Protein 6G4Q (pdb70)

Secondary structure (DSSP, 8-state):
--GGGGGGGG---TT-EEEEET-SSHHHHHHHHHHHHHT-EEEEEE-TT-TT-EETTEEEESSHHHHHHHH---EEEE---HHHHHHHHHHHHHTT-SEEEE------HHHHHHHHHHHTT-SS-EEE-SS--EEEETTTEEEES--GGG--EEEEEEEES-SHHHHHHHHHHHHTT--EEEEEE--S-SS-S--HHHHHHHHHT-TT--EEEEEEESSSSHHHHHHHHHHHHS-STTPPPEEEEEE-TTPPTT---------BTTBS-HHHHHHHHHHTT-EE-SSTT-HHHHHHHHHHTTT-/-B--HHHHHHHHHHTT-----EEEESSHHHHHHHHHHHTSSSEEEEE-----SEETTS-B-SEEEESSHHHHHHHHHTTTTEEEE-TTTTTS-EEE--EEEEE----SEEEEEEEEEETTTTEEEEEEES--SS-HHHHHHH-GGGEEEEE--TTT---HHHHHHHHHHTT--GGGHHHHHHHHHHHHHHHHHTTEEEEEEEEEEE-TTS-EEE---EEEE-GGGGGG-TTGGG---HHHHT-EEEE-S-SEEEEESSHHHHHHHHHHHHHTT--B-EEEE--SS--HHHHHHHHHHHHTSTT--EEEEEEE--HHHHHHHHHHHHHTT--S-EEEEEESS-HHHHHHHHHSSSS-EEEESSHHHHHHHHHHHHHHHHHHHHTT---------

GO terms:
  GO:0005739 mitochondrion (C, IDA)
  GO:0016878 acid-thiol ligase activity (F, IDA)
  GO:1902494 catalytic complex (C, IDA)
  GO:0006108 malate metabolic process (P, IDA)
  GO:0110052 toxic metabolite repair (P, IDA)
  GO:0004775 succinate-CoA ligase (ADP-forming) activity (F, EXP)
  GO:0004776 succinate-CoA ligase (GDP-forming) activity (F, EXP)
  GO:0050074 malate-CoA ligase activity (F, EXP)
  GO:0005739 mitochondrion (C, TAS)
  GO:0004774 succinate-CoA ligase activity (F, IMP)
  GO:0005739 mitochondrion (C, HTP)
  GO:0005759 mitochondrial matrix (C, TAS)
  GO:0005515 protein binding (F, IPI)
  GO:0003723 RNA binding (F, HDA)

CATH classification: 3.40.50.720 (+1 more: 3.40.50.261)

InterPro domains:
  IPR003781 CoA-binding [PF02629] (53-146)
  IPR003781 CoA-binding [SM00881] (51-147)
  IPR005810 Succinyl-CoA ligase, alpha subunit [MF_01988] (48-340)
  IPR005810 Succinyl-CoA ligase, alpha subunit [PIRSF001553] (47-343)
  IPR005810 Succinyl-CoA ligase, alpha subunit [TIGR01019] (51-337)
  IPR005811 ATP-citrate synthase/succinyl-CoA ligase, C-terminal domain [PF00549] (199-324)
  IPR016102 Succinyl-CoA synthetase-like [G3DSA:3.40.50.261] (169-345)
  IPR016102 Succinyl-CoA synthetase-like [SSF52210] (171-338)
  IPR017440 ATP-citrate lyase/succinyl-CoA ligase, active site [PS00399] (288-301)
  IPR033847 ATP-citrate lyase/succinyl-CoA ligase, conserved site [PS01216] (200-229)
  IPR036291 NAD(P)-binding domain superfamily [SSF51735] (43-170)

Foldseek 3Di:
DWQLLLLVVQDDFQPAAEEEECCPDPVNVVVLVVQVVLNHRHAYYEDAPCAQDARPNHGYHPAPLVVCVVRVGQEYEYPDEQVCRLVVLVRCVVSLRSEYEAAYPDRDPVSLVVSLVVSRVDHRYFYADYQWQAKDQQPRGDHGNADSVLADAFAEEEEEQDHVLQSLLSNLLVVVPGGYGMYGHRYQAQRTRDAPLSVVVVLFPDPSHQAYEYEEEFADCRLLVVLVVCLVRADDPPGGAYEYEYPDQVPDAPDDDVHGHHHPPNGRHRVVSVVSNVVSVHHYDHDSNCRNVVSVVVCVVVPD/DWFWQVVQQVLLVVLVAFEFAKDKFLALVVQLVRCVVQPQAWKKKAFTWCFQFAKPLGDGTRIDIDTGSVVSSVVVVSQAQIFTDDPVQAPGTTHTRMIMIGGDFDFDFWKKWKWAQDPVLNAIKIKIFSPFPDDPVVCCPVPVVRIDIGGADPVVADDLVRQLVRLVSRPQDPVASNVSSVSVSSVSVVCVQQQWRMWIFGTFGQGPVRYTHGHTITTHHDPVCCVVRVPVVVNPCCVVLPKPKDFDDWQEAEAEADQVVQVVLQVLLVVLPGHYGMGIHCYPPRDLVSVLVSVVVSVVDVSHQEYEYEYEAAQRPLVSNVVSCVVVVDDHEYEYEYHDDCPPVSQCVVVVPDDRYHYDHDSNVSSNVRNVSSVVVVVCVVVVHDDDDDDDD

Solvent-accessible surface area: 28108 Å² total

B-factor: mean 79.02, std 23.36, range [37.29, 187.17]

Radius of gyration: 27.14 Å; Cα contacts (8 Å, |Δi|>4): 1632; chains: 2; bounding box: 61×80×70 Å

Sequence (697 aa):
MSYTASRQHLYVDKNTKIICQGFTGKQGTFHSQQALEYGTKLVGGTTPGKGGQTHLGLPVFNTVKEAKEQTGATASVIYVPPPFAAAAINEAIEAEIPLVVCITEGIPQQDMVRVKHKLLRQEKTRLIGPNCPGVINPGECKIGIMPGHIHKKGRIGIVSRSGTLTYEAVHQTTQVGLGQSLCVGIGGDPFNGTDFIDCLEIFLNDSATEGIILIGEIGGNAEENAAEFLKQHNSGPNSKPVVSFIAGLTAPPGRRMGAGAIIAGGKGGAKEKISALQSAGVVVSMSPAQLGTTIYKEFEKRKMLSLHEYMSMELLQEAGVSVPKGYVAKSPDEAYAIAKKLGSKDVVIKAQVLGKGTFESGLKGGVKIVFSPEEAKAVSSQMIGKKLFTKQTGEKGRICNNQVLVCERKYPRREYYFAITMERSFQGPVLIGSSHGGVNIEDVAAESPEAIIKEPIDIEEGIKKEQALQLAQKMGFPPNIVESAAENMVKLYSLFLKYDATMIEINPMVEDSDGAVLCMDAKINFDSNSAYRQKKIFDLKDAAKANLNYIGLDGNIGCCLVNGAGLAMATMDIIKLHGGTPANFLDVGGGATVHQVTEAFKLITSDKKVLAILVNIFGCDVIAQGIVMAVKDLEIKIPVVVRLQGTRVDDAKALIADSGLKILACDDLDEAARMVVKLSEIVTLAKQAHVDVKFQLPI

Organism: Homo sapiens (NCBI:txid9606)

Structure (mmCIF, N/CA/C/O backbone):
data_6G4Q
#
_entry.id   6G4Q
#
_cell.length_a   130.200
_cell.length_b   130.200
_cell.length_c   119.772
_cell.angle_alpha   90.000
_cell.angle_beta   90.000
_cell.angle_gamma   120.000
#
_symmetry.space_group_name_H-M   'P 31 2 1'
#
loop_
_entity.id
_entity.type
_entity.pdbx_description
1 polymer 'Succinate--CoA ligase [ADP/GDP-forming] subunit alpha, mitochondrial'
2 polymer 'Succinate--CoA ligase [ADP-forming] subunit beta, mitochondrial'
3 non-polymer 1,2-ETHANEDIOL
4 water water
#
loop_
_atom_site.group_PDB
_atom_site.id
_atom_site.type_symbol
_atom_site.label_atom_id
_atom_site.label_alt_id
_atom_site.label_comp_id
_atom_site.label_asym_id
_atom_site.label_entity_id
_atom_site.label_seq_id
_atom_site.pdbx_PDB_ins_code
_atom_site.Cartn_x
_atom_site.Cartn_y
_atom_site.Cartn_z
_atom_site.occupancy
_atom_site.B_iso_or_equiv
_atom_site.auth_seq_id
_atom_site.auth_comp_id
_atom_site.auth_asym_id
_atom_site.auth_atom_id
_atom_site.pdbx_PDB_model_num
ATOM 1 N N . MET A 1 2 ? -43.625 -13.297 37.131 1.00 119.59 41 MET A N 1
ATOM 2 C CA . MET A 1 2 ? -42.745 -12.994 36.009 1.00 117.78 41 MET A CA 1
ATOM 3 C C . MET A 1 2 ? -43.488 -12.233 34.913 1.00 107.94 41 MET A C 1
ATOM 4 O O . MET A 1 2 ? -44.092 -11.191 35.167 1.00 114.40 41 MET A O 1
ATOM 9 N N . SER A 1 3 ? -43.447 -12.767 33.696 1.00 90.85 42 SER A N 1
ATOM 10 C CA . SER A 1 3 ? -43.995 -12.089 32.532 1.00 86.01 42 SER A CA 1
ATOM 11 C C . SER A 1 3 ? -45.489 -12.355 32.384 1.00 75.41 42 SER A C 1
ATOM 12 O O . SER A 1 3 ? -45.990 -13.428 32.731 1.00 72.45 42 SER A O 1
ATOM 15 N N . TYR A 1 4 ? -46.197 -11.356 31.850 1.00 63.44 43 TYR A N 1
ATOM 16 C CA . TYR A 1 4 ? -47.620 -11.496 31.561 1.00 62.12 43 TYR A CA 1
ATOM 17 C C . TYR A 1 4 ? -47.884 -12.485 30.429 1.00 70.29 43 TYR A C 1
ATOM 18 O O . TYR A 1 4 ? -49.010 -12.978 30.300 1.00 73.34 43 TYR A O 1
ATOM 27 N N . THR A 1 5 ? -46.870 -12.805 29.622 1.00 47.90 44 THR A N 1
ATOM 28 C CA . THR A 1 5 ? -47.020 -13.815 28.580 1.00 60.49 44 THR A CA 1
ATOM 29 C C . THR A 1 5 ? -47.233 -15.219 29.135 1.00 67.89 44 THR A C 1
ATOM 30 O O . THR A 1 5 ? -47.438 -16.146 28.344 1.00 73.75 44 THR A O 1
ATOM 34 N N . ALA A 1 6 ? -47.183 -15.403 30.455 1.00 66.38 45 ALA A N 1
ATOM 35 C CA . ALA A 1 6 ? -47.444 -16.703 31.058 1.00 64.41 45 ALA A CA 1
ATOM 36 C C . ALA A 1 6 ? -48.921 -17.071 31.054 1.00 69.35 45 ALA A C 1
ATOM 37 O O . ALA A 1 6 ? -49.252 -18.241 31.276 1.00 77.55 45 ALA A O 1
ATOM 39 N N . SER A 1 7 ? -49.811 -16.110 30.816 1.00 55.43 46 SER A N 1
ATOM 40 C CA . SER A 1 7 ? -51.244 -16.361 30.776 1.00 58.07 46 SER A CA 1
ATOM 41 C C . SER A 1 7 ? -51.758 -16.631 29.367 1.00 60.24 46 SER A C 1
ATOM 42 O O . SER A 1 7 ? -52.975 -16.669 29.165 1.00 77.83 46 SER A O 1
ATOM 45 N N . ARG A 1 8 ? -50.861 -16.815 28.393 1.00 69.31 47 ARG A N 1
ATOM 46 C CA . ARG A 1 8 ? -51.295 -17.095 27.027 1.00 63.26 47 ARG A CA 1
ATOM 47 C C . ARG A 1 8 ? -52.091 -18.390 26.943 1.00 65.34 47 ARG A C 1
ATOM 48 O O . ARG A 1 8 ? -52.984 -18.514 26.098 1.00 65.98 47 ARG A O 1
ATOM 56 N N . GLN A 1 9 ? -51.785 -19.362 27.809 1.00 68.48 48 GLN A N 1
ATOM 57 C CA . GLN A 1 9 ? -52.485 -20.643 27.791 1.00 63.30 48 GLN A CA 1
ATOM 58 C C . GLN A 1 9 ? -53.968 -20.501 28.105 1.00 68.01 48 GLN A C 1
ATOM 59 O O . GLN A 1 9 ? -54.754 -21.384 27.742 1.00 76.85 48 GLN A O 1
ATOM 65 N N . HIS A 1 10 ? -54.372 -19.416 28.768 1.00 50.55 49 HIS A N 1
ATOM 66 C CA . HIS A 1 10 ? -55.776 -19.225 29.105 1.00 60.99 49 HIS A CA 1
ATOM 67 C C . HIS A 1 10 ? -56.630 -18.853 27.899 1.00 68.76 49 HIS A C 1
ATOM 68 O O . HIS A 1 10 ? -57.855 -18.769 28.034 1.00 76.89 49 HIS A O 1
ATOM 75 N N . LEU A 1 11 ? -56.022 -18.628 26.731 1.00 59.00 50 LEU A N 1
ATOM 76 C CA . LEU A 1 11 ? -56.808 -18.303 25.545 1.00 59.86 50 LEU A CA 1
ATOM 77 C C . LEU A 1 11 ? -57.588 -19.510 25.039 1.00 65.49 50 LEU A C 1
ATOM 78 O O . LEU A 1 11 ? -58.672 -19.350 24.465 1.00 66.87 50 LEU A O 1
ATOM 83 N N . TYR A 1 12 ? -57.064 -20.718 25.245 1.00 53.54 51 TYR A N 1
ATOM 84 C CA . TYR A 1 12 ? -57.641 -21.923 24.649 1.00 69.14 51 TYR A CA 1
ATOM 85 C C . TYR A 1 12 ? -58.733 -22.468 25.565 1.00 69.72 51 TYR A C 1
ATOM 86 O O . TYR A 1 12 ? -58.524 -23.373 26.375 1.00 76.63 51 TYR A O 1
ATOM 95 N N . VAL A 1 13 ? -59.930 -21.899 25.420 1.00 63.21 52 VAL A N 1
ATOM 96 C CA . VAL A 1 13 ? -61.093 -22.428 26.116 1.00 60.64 52 VAL A CA 1
ATOM 97 C C . VAL A 1 13 ? -61.441 -23.800 25.551 1.00 69.20 52 VAL A C 1
ATOM 98 O O . VAL A 1 13 ? -61.135 -24.120 24.394 1.00 75.08 52 VAL A O 1
ATOM 102 N N . ASP A 1 14 ? -62.082 -24.624 26.375 1.00 74.29 53 ASP A N 1
ATOM 103 C CA . ASP A 1 14 ? -62.474 -25.967 25.967 1.00 78.25 53 ASP A CA 1
ATOM 104 C C . ASP A 1 14 ? -63.841 -26.271 26.570 1.00 80.87 53 ASP A C 1
ATOM 105 O O . ASP A 1 14 ? -64.513 -25.391 27.117 1.00 72.76 53 ASP A O 1
ATOM 110 N N . LYS A 1 15 ? -64.252 -27.537 26.478 1.00 92.54 54 LYS A N 1
ATOM 111 C CA . LYS A 1 15 ? -65.559 -27.949 26.975 1.00 82.27 54 LYS A CA 1
ATOM 112 C C . LYS A 1 15 ? -65.684 -27.847 28.489 1.00 86.54 54 LYS A C 1
ATOM 113 O O . LYS A 1 15 ? -66.800 -27.968 29.004 1.00 87.85 54 LYS A O 1
ATOM 115 N N . ASN A 1 16 ? -64.585 -27.629 29.211 1.00 82.46 55 ASN A N 1
ATOM 116 C CA . ASN A 1 16 ? -64.608 -27.560 30.666 1.00 73.29 55 ASN A CA 1
ATOM 117 C C . ASN A 1 16 ? -64.547 -26.132 31.192 1.00 70.38 55 ASN A C 1
ATOM 118 O O . ASN A 1 16 ? -64.468 -25.933 32.409 1.00 87.68 55 ASN A O 1
ATOM 123 N N . THR A 1 17 ? -64.581 -25.137 30.311 1.00 72.86 56 THR A N 1
ATOM 124 C CA . THR A 1 17 ? -64.493 -23.747 30.734 1.00 71.69 56 THR A CA 1
ATOM 125 C C . THR A 1 17 ? -65.832 -23.281 31.295 1.00 76.39 56 THR A C 1
ATOM 126 O O . THR A 1 17 ? -66.873 -23.432 30.648 1.00 80.66 56 THR A O 1
ATOM 130 N N . LYS A 1 18 ? -65.801 -22.724 32.503 1.00 74.39 57 LYS A N 1
ATOM 131 C CA . LYS A 1 18 ? -66.984 -22.187 33.163 1.00 70.00 57 LYS A CA 1
ATOM 132 C C . LYS A 1 18 ? -66.913 -20.667 33.154 1.00 68.62 57 LYS A C 1
ATOM 133 O O . LYS A 1 18 ? -65.879 -20.090 33.507 1.00 77.28 57 LYS A O 1
ATOM 137 N N . ILE A 1 19 ? -68.012 -20.026 32.761 1.00 77.79 58 ILE A N 1
ATOM 138 C CA . ILE A 1 19 ? -68.042 -18.598 32.468 1.00 74.00 58 ILE A CA 1
ATOM 139 C C . ILE A 1 19 ? -69.061 -17.912 33.368 1.00 71.99 58 ILE A C 1
ATOM 140 O O . ILE A 1 19 ? -70.138 -18.456 33.633 1.00 84.98 58 ILE A O 1
ATOM 145 N N . ILE A 1 20 ? -68.713 -16.715 33.836 1.00 67.73 59 ILE A N 1
ATOM 146 C CA . ILE A 1 20 ? -69.662 -15.801 34.457 1.00 73.23 59 ILE A CA 1
ATOM 147 C C . ILE A 1 20 ? -69.685 -14.519 33.635 1.00 72.40 59 ILE A C 1
ATOM 148 O O . ILE A 1 20 ? -68.677 -14.123 33.041 1.00 79.99 59 ILE A O 1
ATOM 153 N N . CYS A 1 21 ? -70.846 -13.870 33.601 1.00 58.50 60 CYS A N 1
ATOM 154 C CA . CYS A 1 21 ? -71.070 -12.699 32.759 1.00 60.03 60 CYS A CA 1
ATOM 155 C C . CYS A 1 21 ? -71.123 -11.449 33.632 1.00 65.88 60 CYS A C 1
ATOM 156 O O . CYS A 1 21 ? -72.087 -11.245 34.377 1.00 67.62 60 CYS A O 1
ATOM 159 N N . GLN A 1 22 ? -70.091 -10.613 33.532 1.00 65.33 61 GLN A N 1
ATOM 160 C CA . GLN A 1 22 ? -70.110 -9.309 34.184 1.00 54.32 61 GLN A CA 1
ATOM 161 C C . GLN A 1 22 ? -71.044 -8.379 33.419 1.00 58.41 61 GLN A C 1
ATOM 162 O O . GLN A 1 22 ? -70.845 -8.132 32.225 1.00 73.33 61 GLN A O 1
ATOM 168 N N . GLY A 1 23 ? -72.061 -7.862 34.103 1.00 65.99 62 GLY A N 1
ATOM 169 C CA . GLY A 1 23 ? -73.127 -7.146 33.431 1.00 62.91 62 GLY A CA 1
ATOM 170 C C . GLY A 1 23 ? -74.244 -8.099 33.059 1.00 70.53 62 GLY A C 1
ATOM 171 O O . GLY A 1 23 ? -74.778 -8.058 31.947 1.00 80.12 62 GLY A O 1
ATOM 172 N N . PHE A 1 24 ? -74.597 -8.972 34.005 1.00 72.84 63 PHE A N 1
ATOM 173 C CA . PHE A 1 24 ? -75.545 -10.046 33.729 1.00 55.27 63 PHE A CA 1
ATOM 174 C C . PHE A 1 24 ? -76.960 -9.512 33.535 1.00 66.45 63 PHE A C 1
ATOM 175 O O . PHE A 1 24 ? -77.714 -10.026 32.702 1.00 73.18 63 PHE A O 1
ATOM 183 N N . THR A 1 25 ? -77.337 -8.478 34.291 1.00 77.28 64 THR A N 1
ATOM 184 C CA . THR A 1 25 ? -78.714 -7.997 34.272 1.00 77.64 64 THR A CA 1
ATOM 185 C C . THR A 1 25 ? -79.011 -7.123 33.059 1.00 76.41 64 THR A C 1
ATOM 186 O O . THR A 1 25 ? -80.155 -7.093 32.591 1.00 97.14 64 THR A O 1
ATOM 190 N N . GLY A 1 26 ? -78.010 -6.422 32.536 1.00 73.31 65 GLY A N 1
ATOM 191 C CA . GLY A 1 26 ? -78.224 -5.518 31.420 1.00 78.56 65 GLY A CA 1
ATOM 192 C C . GLY A 1 26 ? -78.779 -6.222 30.193 1.00 80.06 65 GLY A C 1
ATOM 193 O O . GLY A 1 26 ? -78.788 -7.447 30.074 1.00 77.02 65 GLY A O 1
ATOM 194 N N . LYS A 1 27 ? -79.258 -5.402 29.254 1.00 78.11 66 LYS A N 1
ATOM 195 C CA . LYS A 1 27 ? -79.869 -5.939 28.041 1.00 81.48 66 LYS A CA 1
ATOM 196 C C . LYS A 1 27 ? -78.857 -6.725 27.215 1.00 67.82 66 LYS A C 1
ATOM 197 O O . LYS A 1 27 ? -79.146 -7.832 26.747 1.00 76.64 66 LYS A O 1
ATOM 199 N N . GLN A 1 28 ? -77.659 -6.167 27.030 1.00 64.95 67 GLN A N 1
ATOM 200 C CA . GLN A 1 28 ? -76.642 -6.850 26.236 1.00 76.73 67 GLN A CA 1
ATOM 201 C C . GLN A 1 28 ? -76.161 -8.120 26.926 1.00 82.81 67 GLN A C 1
ATOM 202 O O . GLN A 1 28 ? -75.974 -9.154 26.274 1.00 87.39 67 GLN A O 1
ATOM 208 N N . GLY A 1 29 ? -75.958 -8.063 28.244 1.00 83.12 68 GLY A N 1
ATOM 209 C CA . GLY A 1 29 ? -75.492 -9.238 28.960 1.00 66.66 68 GLY A CA 1
ATOM 210 C C . GLY A 1 29 ? -76.525 -10.348 29.000 1.00 72.69 68 GLY A C 1
ATOM 211 O O . GLY A 1 29 ? -76.187 -11.526 28.859 1.00 83.22 68 GLY A O 1
ATOM 212 N N . THR A 1 30 ? -77.797 -9.990 29.188 1.00 63.64 69 THR A N 1
ATOM 213 C CA . THR A 1 30 ? -78.851 -10.999 29.231 1.00 65.39 69 THR A CA 1
ATOM 214 C C . THR A 1 30 ? -79.033 -11.664 27.873 1.00 67.96 69 THR A C 1
ATOM 215 O O . THR A 1 30 ? -79.221 -12.884 27.793 1.00 67.48 69 THR A O 1
ATOM 219 N N . PHE A 1 31 ? -78.970 -10.879 26.795 1.00 68.49 70 PHE A N 1
ATOM 220 C CA . PHE A 1 31 ? -79.215 -11.419 25.461 1.00 72.00 70 PHE A CA 1
ATOM 221 C C . PHE A 1 31 ? -78.180 -12.475 25.092 1.00 80.53 70 PHE A C 1
ATOM 222 O O . PHE A 1 31 ? -78.530 -13.603 24.727 1.00 83.88 70 PHE A O 1
ATOM 230 N N . HIS A 1 32 ? -76.894 -12.130 25.191 1.00 77.50 71 HIS A N 1
ATOM 231 C CA . HIS A 1 32 ? -75.846 -13.062 24.793 1.00 80.92 71 HIS A CA 1
ATOM 232 C C . HIS A 1 32 ? -75.664 -14.199 25.790 1.00 92.84 71 HIS A C 1
ATOM 233 O O . HIS A 1 32 ? -75.143 -15.255 25.413 1.00 100.42 71 HIS A O 1
ATOM 240 N N . SER A 1 33 ? -76.081 -14.015 27.046 1.00 77.14 72 SER A N 1
ATOM 241 C CA . SER A 1 33 ? -76.069 -15.129 27.988 1.00 83.90 72 SER A CA 1
ATOM 242 C C . SER A 1 33 ? -77.131 -16.165 27.637 1.00 82.26 72 SER A C 1
ATOM 243 O O . SER A 1 33 ? -76.907 -17.366 27.827 1.00 87.03 72 SER A O 1
ATOM 246 N N . GLN A 1 34 ? -78.288 -15.720 27.135 1.00 77.17 73 GLN A N 1
ATOM 247 C CA . GLN A 1 34 ? -79.304 -16.657 26.670 1.00 90.55 73 GLN A CA 1
ATOM 248 C C . GLN A 1 34 ? -78.748 -17.559 25.576 1.00 95.04 73 GLN A C 1
ATOM 249 O O . GLN A 1 34 ? -79.012 -18.766 25.556 1.00 96.41 73 GLN A O 1
ATOM 255 N N . GLN A 1 35 ? -77.977 -16.985 24.656 1.00 83.77 74 GLN A N 1
ATOM 256 C CA . GLN A 1 35 ? -77.429 -17.750 23.542 1.00 96.56 74 GLN A CA 1
ATOM 257 C C . GLN A 1 35 ? -76.320 -18.694 23.964 1.00 98.93 74 GLN A C 1
ATOM 258 O O . GLN A 1 35 ? -76.202 -19.790 23.402 1.00 104.44 74 GLN A O 1
ATOM 264 N N . ALA A 1 36 ? -75.459 -18.258 24.891 1.00 85.45 75 ALA A N 1
ATOM 265 C CA . ALA A 1 36 ? -74.363 -19.111 25.329 1.00 84.44 75 ALA A CA 1
ATOM 266 C C . ALA A 1 36 ? -74.881 -20.382 25.982 1.00 95.65 75 ALA A C 1
ATOM 267 O O . ALA A 1 36 ? -74.227 -21.426 25.905 1.00 99.39 75 ALA A O 1
ATOM 269 N N . LEU A 1 37 ? -76.041 -20.311 26.640 1.00 92.62 76 LEU A N 1
ATOM 270 C CA . LEU A 1 37 ? -76.658 -21.513 27.191 1.00 95.34 76 LEU A CA 1
ATOM 271 C C . LEU A 1 37 ? -77.208 -22.405 26.083 1.00 93.12 76 LEU A C 1
ATOM 272 O O . LEU A 1 37 ? -77.080 -23.635 26.140 1.00 87.87 76 LEU A O 1
ATOM 277 N N . GLU A 1 38 ? -77.815 -21.803 25.060 1.00 99.18 77 GLU A N 1
ATOM 278 C CA . GLU A 1 38 ? -78.355 -22.584 23.956 1.00 99.38 77 GLU A CA 1
ATOM 279 C C . GLU A 1 38 ? -77.262 -23.162 23.067 1.00 94.91 77 GLU A C 1
ATOM 280 O O . GLU A 1 38 ? -77.501 -24.167 22.391 1.00 110.74 77 GLU A O 1
ATOM 286 N N . TYR A 1 39 ? -76.074 -22.554 23.051 1.00 100.04 78 TYR A N 1
ATOM 287 C CA . TYR A 1 39 ? -74.961 -23.108 22.291 1.00 99.72 78 TYR A CA 1
ATOM 288 C C . TYR A 1 39 ? -74.300 -24.283 22.998 1.00 104.93 78 TYR A C 1
ATOM 289 O O . TYR A 1 39 ? -73.676 -25.118 22.334 1.00 108.22 78 TYR A O 1
ATOM 298 N N . GLY A 1 40 ? -74.424 -24.369 24.313 1.00 103.21 79 GLY A N 1
ATOM 299 C CA . GLY A 1 40 ? -73.838 -25.439 25.080 1.00 95.96 79 GLY A CA 1
ATOM 300 C C . GLY A 1 40 ? -72.630 -25.070 25.922 1.00 105.54 79 GLY A C 1
ATOM 301 O O . GLY A 1 40 ? -71.880 -25.973 26.315 1.00 107.25 79 GLY A O 1
ATOM 302 N N . THR A 1 41 ? -72.415 -23.789 26.206 1.00 94.46 80 THR A N 1
ATOM 303 C CA . THR A 1 41 ? -71.302 -23.354 27.034 1.00 95.72 80 THR A CA 1
ATOM 304 C C . THR A 1 41 ? -71.757 -23.195 28.479 1.00 95.14 80 THR A C 1
ATOM 305 O O . THR A 1 41 ? -72.913 -22.862 28.755 1.00 88.24 80 THR A O 1
ATOM 309 N N . LYS A 1 42 ? -70.828 -23.441 29.404 1.00 88.73 81 LYS A N 1
ATOM 310 C CA . LYS A 1 42 ? -71.141 -23.476 30.832 1.00 71.63 81 LYS A CA 1
ATOM 311 C C . LYS A 1 42 ? -71.119 -22.058 31.406 1.00 77.30 81 LYS A C 1
ATOM 312 O O . LYS A 1 42 ? -70.258 -21.674 32.200 1.00 82.88 81 LYS A O 1
ATOM 318 N N . LEU A 1 43 ? -72.104 -21.274 30.975 1.00 91.12 82 LEU A N 1
ATOM 319 C CA . LEU A 1 43 ? -72.397 -19.986 31.594 1.00 84.20 82 LEU A CA 1
ATOM 320 C C . LEU A 1 43 ? -73.059 -20.248 32.944 1.00 98.62 82 LEU A C 1
ATOM 321 O O . LEU A 1 43 ? -74.225 -20.649 33.003 1.00 104.30 82 LEU A O 1
ATOM 326 N N . VAL A 1 44 ? -72.312 -20.052 34.030 1.00 79.30 83 VAL A N 1
ATOM 327 C CA . VAL A 1 44 ? -72.737 -20.512 35.350 1.00 73.26 83 VAL A CA 1
ATOM 328 C C . VAL A 1 44 ? -73.207 -19.391 36.264 1.00 71.75 83 VAL A C 1
ATOM 329 O O . VAL A 1 44 ? -73.791 -19.684 37.320 1.00 80.48 83 VAL A O 1
ATOM 333 N N . GLY A 1 45 ? -72.980 -18.133 35.911 1.00 66.55 84 GLY A N 1
ATOM 334 C CA . GLY A 1 45 ? -73.418 -17.053 36.773 1.00 58.43 84 GLY A CA 1
ATOM 335 C C . GLY A 1 45 ? -73.127 -15.707 36.150 1.00 68.54 84 GLY A C 1
ATOM 336 O O . GLY A 1 45 ? -72.841 -15.600 34.956 1.00 84.44 84 GLY A O 1
ATOM 337 N N . GLY A 1 46 ? -73.208 -14.678 36.983 1.00 63.63 85 GLY A N 1
ATOM 338 C CA . GLY A 1 46 ? -72.978 -13.323 36.522 1.00 65.79 85 GLY A CA 1
ATOM 339 C C . GLY A 1 46 ? -72.971 -12.356 37.681 1.00 63.13 85 GLY A C 1
ATOM 340 O O . GLY A 1 46 ? -73.425 -12.673 38.785 1.00 71.61 85 GLY A O 1
ATOM 341 N N . THR A 1 47 ? -72.448 -11.163 37.412 1.00 52.78 86 THR A N 1
ATOM 342 C CA . THR A 1 47 ? -72.311 -10.124 38.421 1.00 68.18 86 THR A CA 1
ATOM 343 C C . THR A 1 47 ? -73.099 -8.887 38.014 1.00 71.41 86 THR A C 1
ATOM 344 O O . THR A 1 47 ? -73.132 -8.516 36.836 1.00 72.94 86 THR A O 1
ATOM 348 N N . THR A 1 48 ? -73.734 -8.258 38.999 1.00 67.24 87 THR A N 1
ATOM 349 C CA . THR A 1 48 ? -74.417 -6.982 38.829 1.00 69.93 87 THR A CA 1
ATOM 350 C C . THR A 1 48 ? -74.504 -6.289 40.183 1.00 72.31 87 THR A C 1
ATOM 351 O O . THR A 1 48 ? -75.210 -6.768 41.080 1.00 74.21 87 THR A O 1
ATOM 355 N N . PRO A 1 49 ? -73.793 -5.179 40.373 1.00 58.06 88 PRO A N 1
ATOM 356 C CA . PRO A 1 49 ? -73.783 -4.518 41.685 1.00 54.61 88 PRO A CA 1
ATOM 357 C C . PRO A 1 49 ? -75.178 -4.082 42.108 1.00 57.83 88 PRO A C 1
ATOM 358 O O . PRO A 1 49 ? -75.913 -3.455 41.342 1.00 76.32 88 PRO A O 1
ATOM 362 N N . GLY A 1 50 ? -75.537 -4.421 43.346 1.00 65.78 89 GLY A N 1
ATOM 363 C CA . GLY A 1 50 ? -76.843 -4.113 43.882 1.00 64.77 89 GLY A CA 1
ATOM 364 C C . GLY A 1 50 ? -77.884 -5.194 43.687 1.00 78.04 89 GLY A C 1
ATOM 365 O O . GLY A 1 50 ? -78.956 -5.117 44.304 1.00 79.42 89 GLY A O 1
ATOM 366 N N . LYS A 1 51 ? -77.609 -6.197 42.853 1.00 77.28 90 LYS A N 1
ATOM 367 C CA . LYS A 1 51 ? -78.550 -7.281 42.597 1.00 90.38 90 LYS A CA 1
ATOM 368 C C . LYS A 1 51 ? -77.984 -8.638 43.002 1.00 96.23 90 LYS A C 1
ATOM 369 O O . LYS A 1 51 ? -78.422 -9.669 42.481 1.00 100.72 90 LYS A O 1
ATOM 373 N N . GLY A 1 52 ? -77.022 -8.658 43.921 1.00 79.86 91 GLY A N 1
ATOM 374 C CA . GLY A 1 52 ? -76.462 -9.921 44.367 1.00 63.17 91 GLY A CA 1
ATOM 375 C C . GLY A 1 52 ? -77.478 -10.731 45.154 1.00 71.82 91 GLY A C 1
ATOM 376 O O . GLY A 1 52 ? -78.222 -10.204 45.982 1.00 87.34 91 GLY A O 1
ATOM 377 N N . GLY A 1 53 ? -77.506 -12.034 44.885 1.00 80.83 92 GLY A N 1
ATOM 378 C CA . GLY A 1 53 ? -78.435 -12.938 45.524 1.00 70.87 92 GLY A CA 1
ATOM 379 C C . GLY A 1 53 ? -79.690 -13.223 44.729 1.00 78.50 92 GLY A C 1
ATOM 380 O O . GLY A 1 53 ? -80.452 -14.121 45.107 1.00 85.84 92 GLY A O 1
ATOM 381 N N . GLN A 1 54 ? -79.928 -12.491 43.644 1.00 87.90 93 GLN A N 1
ATOM 382 C CA . GLN A 1 54 ? -81.106 -12.713 42.823 1.00 76.21 93 GLN A CA 1
ATOM 383 C C . GLN A 1 54 ? -80.865 -13.870 41.857 1.00 77.87 93 GLN A C 1
ATOM 384 O O . GLN A 1 54 ? -79.780 -14.455 41.796 1.00 85.81 93 GLN A O 1
ATOM 390 N N . THR A 1 55 ? -81.899 -14.210 41.091 1.00 78.07 94 THR A N 1
ATOM 391 C CA . THR A 1 55 ? -81.851 -15.314 40.139 1.00 73.11 94 THR A CA 1
ATOM 392 C C . THR A 1 55 ? -82.195 -14.775 38.757 1.00 83.00 94 THR A C 1
ATOM 393 O O . THR A 1 55 ? -83.332 -14.358 38.510 1.00 96.39 94 THR A O 1
ATOM 397 N N . HIS A 1 56 ? -81.212 -14.783 37.863 1.00 82.11 95 HIS A N 1
ATOM 398 C CA . HIS A 1 56 ? -81.365 -14.296 36.499 1.00 83.47 95 HIS A CA 1
ATOM 399 C C . HIS A 1 56 ? -81.226 -15.476 35.549 1.00 90.17 95 HIS A C 1
ATOM 400 O O . HIS A 1 56 ? -80.174 -16.123 35.511 1.00 86.75 95 HIS A O 1
ATOM 407 N N . LEU A 1 57 ? -82.287 -15.750 34.790 1.00 90.76 96 LEU A N 1
ATOM 408 C CA . LEU A 1 57 ? -82.315 -16.878 33.858 1.00 84.28 96 LEU A CA 1
ATOM 409 C C . LEU A 1 57 ? -82.032 -18.191 34.582 1.00 89.56 96 LEU A C 1
ATOM 410 O O . LEU A 1 57 ? -81.326 -19.066 34.075 1.00 96.23 96 LEU A O 1
ATOM 415 N N . GLY A 1 58 ? -82.603 -18.335 35.776 1.00 82.62 97 GLY A N 1
ATOM 416 C CA . GLY A 1 58 ? -82.367 -19.515 36.577 1.00 89.54 97 GLY A CA 1
ATOM 417 C C . GLY A 1 58 ? -80.961 -19.642 37.112 1.00 90.21 97 GLY A C 1
ATOM 418 O O . GLY A 1 58 ? -80.560 -20.737 37.511 1.00 103.35 97 GLY A O 1
ATOM 419 N N . LEU A 1 59 ? -80.201 -18.551 37.143 1.00 91.25 98 LEU A N 1
ATOM 420 C CA . LEU A 1 59 ? -78.798 -18.580 37.522 1.00 78.64 98 LEU A CA 1
ATOM 421 C C . LEU A 1 59 ? -78.519 -17.547 38.602 1.00 75.25 98 LEU A C 1
ATOM 422 O O . LEU A 1 59 ? -79.196 -16.516 38.672 1.00 83.94 98 LEU A O 1
ATOM 427 N N . PRO A 1 60 ? -77.524 -17.792 39.454 1.00 73.96 99 PRO A N 1
ATOM 428 C CA . PRO A 1 60 ? -77.266 -16.868 40.564 1.00 75.95 99 PRO A CA 1
ATOM 429 C C . PRO A 1 60 ? -76.641 -15.568 40.084 1.00 71.13 99 PRO A C 1
ATOM 430 O O . PRO A 1 60 ? -75.817 -15.551 39.167 1.00 76.49 99 PRO A O 1
ATOM 434 N N . VAL A 1 61 ? -77.046 -14.473 40.721 1.00 91.44 100 VAL A N 1
ATOM 435 C CA . VAL A 1 61 ? -76.487 -13.149 40.475 1.00 79.91 100 VAL A CA 1
ATOM 436 C C . VAL A 1 61 ? -75.667 -12.751 41.694 1.00 85.54 100 VAL A C 1
ATOM 437 O O . VAL A 1 61 ? -76.139 -12.861 42.832 1.00 94.38 100 VAL A O 1
ATOM 441 N N . PHE A 1 62 ? -74.445 -12.293 41.457 1.00 78.72 101 PHE A N 1
ATOM 442 C CA . PHE A 1 62 ? -73.532 -11.895 42.515 1.00 59.16 101 PHE A CA 1
ATOM 443 C C . PHE A 1 62 ? -73.250 -10.401 42.430 1.00 72.95 101 PHE A C 1
ATOM 444 O O . PHE A 1 62 ? -73.422 -9.768 41.385 1.00 70.96 101 PHE A O 1
ATOM 452 N N . ASN A 1 63 ? -72.810 -9.837 43.554 1.00 74.67 102 ASN A N 1
ATOM 453 C CA . ASN A 1 63 ? -72.504 -8.412 43.578 1.00 69.57 102 ASN A CA 1
ATOM 454 C C . ASN A 1 63 ? -71.103 -8.130 43.053 1.00 52.40 102 ASN A C 1
ATOM 455 O O . ASN A 1 63 ? -70.885 -7.122 42.373 1.00 64.01 102 ASN A O 1
ATOM 460 N N . THR A 1 64 ? -70.146 -9.001 43.359 1.00 60.54 103 THR A N 1
ATOM 461 C CA . THR A 1 64 ? -68.762 -8.813 42.959 1.00 56.19 103 THR A CA 1
ATOM 462 C C . THR A 1 64 ? -68.263 -10.056 42.237 1.00 68.53 103 THR A C 1
ATOM 463 O O . THR A 1 64 ? -68.842 -11.141 42.346 1.00 57.23 103 THR A O 1
ATOM 467 N N . VAL A 1 65 ? -67.165 -9.880 41.499 1.00 61.81 104 VAL A N 1
ATOM 468 C CA . VAL A 1 65 ? -66.578 -10.992 40.759 1.00 61.73 104 VAL A CA 1
ATOM 469 C C . VAL A 1 65 ? -66.017 -12.035 41.718 1.00 65.85 104 VAL A C 1
ATOM 470 O O . VAL A 1 65 ? -66.099 -13.242 41.460 1.00 64.41 104 VAL A O 1
ATOM 474 N N . LYS A 1 66 ? -65.449 -11.590 42.842 1.00 62.18 105 LYS A N 1
ATOM 475 C CA . LYS A 1 66 ? -64.856 -12.529 43.788 1.00 58.12 105 LYS A CA 1
ATOM 476 C C . LYS A 1 66 ? -65.910 -13.455 44.382 1.00 63.83 105 LYS A C 1
ATOM 477 O O . LYS A 1 66 ? -65.670 -14.659 44.535 1.00 75.68 105 LYS A O 1
ATOM 483 N N . GLU A 1 67 ? -67.085 -12.916 44.717 1.00 75.08 106 GLU A N 1
ATOM 484 C CA . GLU A 1 67 ? -68.170 -13.765 45.200 1.00 75.69 106 GLU A CA 1
ATOM 485 C C . GLU A 1 67 ? -68.615 -14.748 44.125 1.00 67.52 106 GLU A C 1
ATOM 486 O O . GLU A 1 67 ? -68.940 -15.902 44.425 1.00 77.49 106 GLU A O 1
ATOM 492 N N . ALA A 1 68 ? -68.631 -14.308 42.865 1.00 73.46 107 ALA A N 1
ATOM 493 C CA . ALA A 1 68 ? -69.060 -15.185 41.780 1.00 61.11 107 ALA A CA 1
ATOM 494 C C . ALA A 1 68 ? -68.053 -16.300 41.536 1.00 63.07 107 ALA A C 1
ATOM 495 O O . ALA A 1 68 ? -68.438 -17.459 41.341 1.00 68.85 107 ALA A O 1
ATOM 497 N N . LYS A 1 69 ? -66.758 -15.973 41.544 1.00 70.41 108 LYS A N 1
ATOM 498 C CA . LYS A 1 69 ? -65.740 -16.987 41.286 1.00 70.61 108 LYS A CA 1
ATOM 499 C C . LYS A 1 69 ? -65.689 -18.023 42.402 1.00 79.60 108 LYS A C 1
ATOM 500 O O . LYS A 1 69 ? -65.496 -19.216 42.141 1.00 90.92 108 LYS A O 1
ATOM 506 N N . GLU A 1 70 ? -65.861 -17.587 43.652 1.00 76.71 109 GLU A N 1
ATOM 507 C CA . GLU A 1 70 ? -65.750 -18.508 44.777 1.00 75.03 109 GLU A CA 1
ATOM 508 C C . GLU A 1 70 ? -66.909 -19.497 44.803 1.00 85.56 109 GLU A C 1
ATOM 509 O O . GLU A 1 70 ? -66.707 -20.692 45.050 1.00 77.31 109 GLU A O 1
ATOM 515 N N . GLN A 1 71 ? -68.125 -19.023 44.539 1.00 79.31 110 GLN A N 1
ATOM 516 C CA . GLN A 1 71 ? -69.316 -19.851 44.661 1.00 81.62 110 GLN A CA 1
ATOM 517 C C . GLN A 1 71 ? -69.651 -20.625 43.393 1.00 89.77 110 GLN A C 1
ATOM 518 O O . GLN A 1 71 ? -70.499 -21.522 43.442 1.00 89.62 110 GLN A O 1
ATOM 524 N N . THR A 1 72 ? -69.011 -20.310 42.264 1.00 83.75 111 THR A N 1
ATOM 525 C CA . THR A 1 72 ? -69.257 -21.019 41.017 1.00 73.38 111 THR A CA 1
ATOM 526 C C . THR A 1 72 ? -68.048 -21.767 40.478 1.00 80.88 111 THR A C 1
ATOM 527 O O . THR A 1 72 ? -68.224 -22.654 39.636 1.00 80.74 111 THR A O 1
ATOM 531 N N . GLY A 1 73 ? -66.839 -21.446 40.931 1.00 89.21 112 GLY A N 1
ATOM 532 C CA . GLY A 1 73 ? -65.653 -22.076 40.384 1.00 91.83 112 GLY A CA 1
ATOM 533 C C . GLY A 1 73 ? -65.387 -21.729 38.937 1.00 82.96 112 GLY A C 1
ATOM 534 O O . GLY A 1 73 ? -64.849 -22.558 38.196 1.00 84.92 112 GLY A O 1
ATOM 535 N N . ALA A 1 74 ? -65.752 -20.523 38.513 1.00 72.78 113 ALA A N 1
ATOM 536 C CA . ALA A 1 74 ? -65.581 -20.121 37.126 1.00 86.07 113 ALA A CA 1
ATOM 537 C C . ALA A 1 74 ? -64.120 -19.818 36.827 1.00 88.88 113 ALA A C 1
ATOM 538 O O . ALA A 1 74 ? -63.398 -19.267 37.663 1.00 86.44 113 ALA A O 1
ATOM 540 N N . THR A 1 75 ? -63.686 -20.183 35.622 1.00 84.03 114 THR A N 1
ATOM 541 C CA . THR A 1 75 ? -62.332 -19.917 35.162 1.00 57.59 114 THR A CA 1
ATOM 542 C C . THR A 1 75 ? -62.286 -18.897 34.034 1.00 69.93 114 THR A C 1
ATOM 543 O O . THR A 1 75 ? -61.204 -18.635 33.498 1.00 73.63 114 THR A O 1
ATOM 547 N N . ALA A 1 76 ? -63.425 -18.318 33.661 1.00 64.54 115 ALA A N 1
ATOM 548 C CA . ALA A 1 76 ? -63.472 -17.337 32.588 1.00 61.64 115 ALA A CA 1
ATOM 549 C C . ALA A 1 76 ? -64.581 -16.338 32.876 1.00 62.44 115 ALA A C 1
ATOM 550 O O . ALA A 1 76 ? -65.533 -16.627 33.606 1.00 62.27 115 ALA A O 1
ATOM 552 N N . SER A 1 77 ? -64.448 -15.154 32.285 1.00 61.50 116 SER A N 1
ATOM 553 C CA . SER A 1 77 ? -65.406 -14.077 32.479 1.00 54.93 116 SER A CA 1
ATOM 554 C C . SER A 1 77 ? -65.581 -13.310 31.177 1.00 64.50 116 SER A C 1
ATOM 555 O O . SER A 1 77 ? -64.608 -13.066 30.458 1.00 68.01 116 SER A O 1
ATOM 558 N N . VAL A 1 78 ? -66.822 -12.935 30.878 1.00 58.18 117 VAL A N 1
ATOM 559 C CA . VAL A 1 78 ? -67.139 -12.090 29.733 1.00 51.55 117 VAL A CA 1
ATOM 560 C C . VAL A 1 78 ? -67.760 -10.799 30.248 1.00 54.27 117 VAL A C 1
ATOM 561 O O . VAL A 1 78 ? -68.549 -10.814 31.200 1.00 70.82 117 VAL A O 1
ATOM 565 N N . ILE A 1 79 ? -67.389 -9.679 29.631 1.00 57.94 118 ILE A N 1
ATOM 566 C CA . ILE A 1 79 ? -67.734 -8.350 30.127 1.00 61.05 118 ILE A CA 1
ATOM 567 C C . ILE A 1 79 ? -68.625 -7.651 29.109 1.00 68.77 118 ILE A C 1
ATOM 568 O O . ILE A 1 79 ? -68.233 -7.473 27.948 1.00 64.13 118 ILE A O 1
ATOM 573 N N . TYR A 1 80 ? -69.819 -7.246 29.550 1.00 66.64 119 TYR A N 1
ATOM 574 C CA . TYR A 1 80 ? -70.732 -6.440 28.748 1.00 70.55 119 TYR A CA 1
ATOM 575 C C . TYR A 1 80 ? -71.042 -5.105 29.419 1.00 58.77 119 TYR A C 1
ATOM 576 O O . TYR A 1 80 ? -72.023 -4.446 29.061 1.00 59.94 119 TYR A O 1
ATOM 585 N N . VAL A 1 81 ? -70.224 -4.700 30.383 1.00 71.55 120 VAL A N 1
ATOM 586 C CA . VAL A 1 81 ? -70.448 -3.454 31.127 1.00 59.78 120 VAL A CA 1
ATOM 587 C C . VAL A 1 81 ? -70.313 -2.270 30.177 1.00 66.56 120 VAL A C 1
ATOM 588 O O . VAL A 1 81 ? -69.438 -2.292 29.293 1.00 69.53 120 VAL A O 1
ATOM 592 N N . PRO A 1 82 ? -71.150 -1.241 30.297 1.00 71.08 121 PRO A N 1
ATOM 593 C CA . PRO A 1 82 ? -71.033 -0.062 29.421 1.00 68.60 121 PRO A CA 1
ATOM 594 C C . PRO A 1 82 ? -69.650 0.563 29.495 1.00 65.25 121 PRO A C 1
ATOM 595 O O . PRO A 1 82 ? -68.914 0.357 30.472 1.00 72.09 121 PRO A O 1
ATOM 599 N N . PRO A 1 83 ? -69.268 1.339 28.482 1.00 61.02 122 PRO A N 1
ATOM 600 C CA . PRO A 1 83 ? -67.894 1.878 28.403 1.00 56.83 122 PR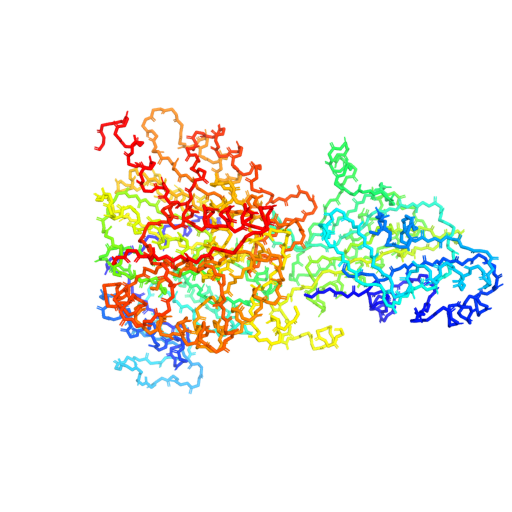O A CA 1
ATOM 601 C C . PRO A 1 83 ? -67.492 2.709 29.614 1.00 44.74 122 PRO A C 1
ATOM 602 O O . PRO A 1 83 ? -66.318 2.663 30.011 1.00 48.29 122 PRO A O 1
ATOM 606 N N . PRO A 1 84 ? -68.391 3.506 30.216 1.00 46.70 123 PRO A N 1
ATOM 607 C CA . PRO A 1 84 ? -67.961 4.278 31.399 1.00 53.81 123 PRO A CA 1
ATOM 608 C C . PRO A 1 84 ? -67.420 3.434 32.542 1.00 61.22 123 PRO A C 1
ATOM 609 O O . PRO A 1 84 ? -66.604 3.933 33.327 1.00 65.12 123 PRO A O 1
ATOM 613 N N . PHE A 1 85 ? -67.838 2.174 32.667 1.00 52.64 124 PHE A N 1
ATOM 614 C CA . PHE A 1 85 ? -67.406 1.334 33.775 1.00 56.06 124 PHE A CA 1
ATOM 615 C C . PHE A 1 85 ? -66.743 0.036 33.338 1.00 64.36 124 PHE A C 1
ATOM 616 O O . PHE A 1 85 ? -66.342 -0.754 34.201 1.00 70.14 124 PHE A O 1
ATOM 624 N N . ALA A 1 86 ? -66.608 -0.208 32.033 1.00 60.64 125 ALA A N 1
ATOM 625 C CA . ALA A 1 86 ? -66.083 -1.491 31.576 1.00 53.58 125 ALA A CA 1
ATOM 626 C C . ALA A 1 86 ? -64.616 -1.673 31.947 1.00 50.76 125 ALA A C 1
ATOM 627 O O . ALA A 1 86 ? -64.183 -2.801 32.214 1.00 43.87 125 ALA A O 1
ATOM 629 N N . ALA A 1 87 ? -63.837 -0.588 31.973 1.00 50.75 126 ALA A N 1
ATOM 630 C CA . ALA A 1 87 ? -62.439 -0.699 32.376 1.00 53.92 126 ALA A CA 1
ATOM 631 C C . ALA A 1 87 ? -62.316 -1.104 33.841 1.00 67.04 126 ALA A C 1
ATOM 632 O O . ALA A 1 87 ? -61.431 -1.889 34.204 1.00 50.16 126 ALA A O 1
ATOM 634 N N . ALA A 1 88 ? -63.193 -0.578 34.701 1.00 55.25 127 ALA A N 1
ATOM 635 C CA . ALA A 1 88 ? -63.194 -1.007 36.095 1.00 60.50 127 ALA A CA 1
ATOM 636 C C . ALA A 1 88 ? -63.629 -2.460 36.227 1.00 58.32 127 ALA A C 1
ATOM 637 O O . ALA A 1 88 ? -63.172 -3.164 37.135 1.00 60.90 127 ALA A O 1
ATOM 639 N N . ALA A 1 89 ? -64.504 -2.925 35.332 1.00 43.64 128 ALA A N 1
ATOM 640 C CA . ALA A 1 89 ? -64.894 -4.330 35.342 1.00 47.31 128 ALA A CA 1
ATOM 641 C C . ALA A 1 89 ? -63.713 -5.232 35.005 1.00 51.78 128 ALA A C 1
ATOM 642 O O . ALA A 1 89 ? -63.579 -6.324 35.571 1.00 69.48 128 ALA A O 1
ATOM 644 N N . ILE A 1 90 ? -62.847 -4.796 34.087 1.00 50.39 129 ILE A N 1
ATOM 645 C CA . ILE A 1 90 ? -61.644 -5.566 33.789 1.00 56.86 129 ILE A CA 1
ATOM 646 C C . ILE A 1 90 ? -60.716 -5.588 34.995 1.00 59.29 129 ILE A C 1
ATOM 647 O O . ILE A 1 90 ? -60.146 -6.631 35.338 1.00 67.36 129 ILE A O 1
ATOM 652 N N . ASN A 1 91 ? -60.548 -4.440 35.657 1.00 62.63 130 ASN A N 1
ATOM 653 C CA . ASN A 1 91 ? -59.670 -4.379 36.820 1.00 60.61 130 ASN A CA 1
ATOM 654 C C . ASN A 1 91 ? -60.175 -5.282 37.937 1.00 60.35 130 ASN A C 1
ATOM 655 O O . ASN A 1 91 ? -59.381 -5.940 38.618 1.00 59.52 130 ASN A O 1
ATOM 660 N N . GLU A 1 92 ? -61.495 -5.337 38.130 1.00 48.69 131 GLU A N 1
ATOM 661 C CA . GLU A 1 92 ? -62.050 -6.210 39.159 1.00 43.82 131 GLU A CA 1
ATOM 662 C C . GLU A 1 92 ? -61.756 -7.673 38.855 1.00 57.35 131 GLU A C 1
ATOM 663 O O . GLU A 1 92 ? -61.441 -8.453 39.762 1.00 71.35 131 GLU A O 1
ATOM 669 N N . ALA A 1 93 ? -61.846 -8.063 37.581 1.00 49.59 132 ALA A N 1
ATOM 670 C CA . ALA A 1 93 ? -61.571 -9.448 37.215 1.00 49.04 132 ALA A CA 1
ATOM 671 C C . ALA A 1 93 ? -60.089 -9.779 37.332 1.00 59.77 132 ALA A C 1
ATOM 672 O O . ALA A 1 93 ? -59.735 -10.923 37.641 1.00 59.06 132 ALA A O 1
ATOM 674 N N . ILE A 1 94 ? -59.212 -8.802 37.090 1.00 50.61 133 ILE A N 1
ATOM 675 C CA . ILE A 1 94 ? -57.781 -9.032 37.260 1.00 43.93 133 ILE A CA 1
ATOM 676 C C . ILE A 1 94 ? -57.451 -9.268 38.727 1.00 63.62 133 ILE A C 1
ATOM 677 O O . ILE A 1 94 ? -56.692 -10.183 39.069 1.00 67.79 133 ILE A O 1
ATOM 682 N N . GLU A 1 95 ? -58.015 -8.448 39.618 1.00 61.39 134 GLU A N 1
ATOM 683 C CA . GLU A 1 95 ? -57.761 -8.613 41.044 1.00 58.08 134 GLU A CA 1
ATOM 684 C C . GLU A 1 95 ? -58.385 -9.893 41.580 1.00 62.21 134 GLU A C 1
ATOM 685 O O . GLU A 1 95 ? -57.850 -10.496 42.518 1.00 58.43 134 GLU A O 1
ATOM 691 N N . ALA A 1 96 ? -59.507 -10.326 41.000 1.00 59.37 135 ALA A N 1
ATOM 692 C CA . ALA A 1 96 ? -60.080 -11.619 41.350 1.00 54.69 135 ALA A CA 1
ATOM 693 C C . ALA A 1 96 ? -59.288 -12.781 40.768 1.00 63.60 135 ALA A C 1
ATOM 694 O O . ALA A 1 96 ? -59.606 -13.937 41.069 1.00 59.38 135 ALA A O 1
ATOM 696 N N . GLU A 1 97 ? -58.278 -12.499 39.942 1.00 60.40 136 GLU A N 1
ATOM 697 C CA . GLU A 1 97 ? -57.418 -13.523 39.352 1.00 60.09 136 GLU A CA 1
ATOM 698 C C . GLU A 1 97 ? -58.222 -14.511 38.509 1.00 63.82 136 GLU A C 1
ATOM 699 O O . GLU A 1 97 ? -58.001 -15.723 38.559 1.00 61.76 136 GLU A O 1
ATOM 705 N N . ILE A 1 98 ? -59.166 -13.990 37.736 1.00 53.36 137 ILE A N 1
ATOM 706 C CA . ILE A 1 98 ? -59.874 -14.828 36.761 1.00 74.49 137 ILE A CA 1
ATOM 707 C C . ILE A 1 98 ? -58.909 -15.195 35.639 1.00 59.63 137 ILE A C 1
ATOM 708 O O . ILE A 1 98 ? -58.289 -14.296 35.046 1.00 51.86 137 ILE A O 1
ATOM 713 N N . PRO A 1 99 ? -58.740 -16.482 35.320 1.00 55.05 138 PRO A N 1
ATOM 714 C CA . PRO A 1 99 ? -57.733 -16.857 34.306 1.00 55.15 138 PRO A CA 1
ATOM 715 C C . PRO A 1 99 ? -57.903 -16.148 32.971 1.00 63.80 138 PRO A C 1
ATOM 716 O O . PRO A 1 99 ? -56.922 -15.634 32.419 1.00 67.80 138 PRO A O 1
ATOM 720 N N . LEU A 1 100 ? -59.121 -16.099 32.435 1.00 56.88 139 LEU A N 1
ATOM 721 C CA . LEU A 1 100 ? -59.386 -15.460 31.153 1.00 60.93 139 LEU A CA 1
ATOM 722 C C . LEU A 1 100 ? -60.568 -14.516 31.292 1.00 56.85 139 LEU A C 1
ATOM 723 O O . LEU A 1 100 ? -61.607 -14.894 31.842 1.00 63.98 139 LEU A O 1
ATOM 728 N N . VAL A 1 101 ? -60.414 -13.294 30.791 1.00 46.24 140 VAL A N 1
ATOM 729 C CA . VAL A 1 101 ? -61.498 -12.321 30.775 1.00 60.76 140 VAL A CA 1
ATOM 730 C C . VAL A 1 101 ? -61.646 -11.786 29.357 1.00 55.15 140 VAL A C 1
ATOM 731 O O . VAL A 1 101 ? -60.669 -11.336 28.748 1.00 58.05 140 VAL A O 1
ATOM 735 N N . VAL A 1 102 ? -62.867 -11.844 28.837 1.00 52.13 141 VAL A N 1
ATOM 736 C CA . VAL A 1 102 ? -63.184 -11.417 27.483 1.00 53.83 141 VAL A CA 1
ATOM 737 C C . VAL A 1 102 ? -64.056 -10.177 27.590 1.00 57.30 141 VAL A C 1
ATOM 738 O O . VAL A 1 102 ? -65.199 -10.250 28.056 1.00 62.26 141 VAL A O 1
ATOM 742 N N . CYS A 1 103 ? -63.524 -9.036 27.160 1.00 57.32 142 CYS A N 1
ATOM 743 C CA . CYS A 1 103 ? -64.244 -7.768 27.202 1.00 49.74 142 CYS A CA 1
ATOM 744 C C . CYS A 1 103 ? -64.805 -7.473 25.814 1.00 62.06 142 CYS A C 1
ATOM 745 O O . CYS A 1 103 ? -64.052 -7.172 24.882 1.00 58.23 142 CYS A O 1
ATOM 748 N N . ILE A 1 104 ? -66.130 -7.558 25.682 1.00 61.15 143 ILE A N 1
ATOM 749 C CA . ILE A 1 104 ? -66.789 -7.267 24.414 1.00 56.57 143 ILE A CA 1
ATOM 750 C C . ILE A 1 104 ? -67.058 -5.778 24.219 1.00 59.63 143 ILE A C 1
ATOM 751 O O . ILE A 1 104 ? -67.245 -5.336 23.076 1.00 81.09 143 ILE A O 1
ATOM 756 N N . THR A 1 105 ? -67.061 -4.993 25.294 1.00 58.29 144 THR A N 1
ATOM 757 C CA . THR A 1 105 ? -67.491 -3.602 25.220 1.00 53.91 144 THR A CA 1
ATOM 758 C C . THR A 1 105 ? -66.605 -2.789 24.284 1.00 58.96 144 THR A C 1
ATOM 759 O O . THR A 1 105 ? -65.377 -2.797 24.404 1.00 76.85 144 THR A O 1
ATOM 763 N N . GLU A 1 106 ? -67.238 -2.081 23.353 1.00 54.01 145 GLU A N 1
ATOM 764 C CA . GLU A 1 106 ? -66.562 -1.096 22.524 1.00 68.40 145 GLU A CA 1
ATOM 765 C C . GLU A 1 106 ? -66.885 0.304 23.029 1.00 64.48 145 GLU A C 1
ATOM 766 O O . GLU A 1 106 ? -67.957 0.551 23.586 1.00 57.00 145 GLU A O 1
ATOM 772 N N . GLY A 1 107 ? -65.941 1.217 22.838 1.00 64.38 146 GLY A N 1
ATOM 773 C CA . GLY A 1 107 ? -66.098 2.580 23.293 1.00 57.35 146 GLY A CA 1
ATOM 774 C C . GLY A 1 107 ? -65.420 2.914 24.602 1.00 63.49 146 GLY A C 1
ATOM 775 O O . GLY A 1 107 ? -65.606 4.029 25.104 1.00 71.83 146 GLY A O 1
ATOM 776 N N . ILE A 1 108 ? -64.653 1.991 25.174 1.00 58.59 147 ILE A N 1
ATOM 777 C CA . ILE A 1 108 ? -63.924 2.302 26.408 1.00 48.95 147 ILE A CA 1
ATOM 778 C C . ILE A 1 108 ? -62.903 3.393 26.118 1.00 51.93 147 ILE A C 1
ATOM 779 O O . ILE A 1 108 ? -62.168 3.298 25.114 1.00 52.86 147 ILE A O 1
ATOM 784 N N . PRO A 1 109 ? -62.824 4.447 26.931 1.00 57.32 148 PRO A N 1
ATOM 785 C CA . PRO A 1 109 ? -61.822 5.492 26.691 1.00 63.71 148 PRO A CA 1
ATOM 786 C C . PRO A 1 109 ? -60.417 4.911 26.632 1.00 62.14 148 PRO A C 1
ATOM 787 O O . PRO A 1 109 ? -60.055 4.026 27.410 1.00 59.68 148 PRO A O 1
ATOM 791 N N . GLN A 1 110 ? -59.629 5.411 25.677 1.00 55.98 149 GLN A N 1
ATOM 792 C CA . GLN A 1 110 ? -58.274 4.902 25.498 1.00 53.75 149 GLN A CA 1
ATOM 793 C C . GLN A 1 110 ? -57.420 5.139 26.735 1.00 49.32 149 GLN A C 1
ATOM 794 O O . GLN A 1 110 ? -56.571 4.306 27.072 1.00 59.63 149 GLN A O 1
ATOM 800 N N . GLN A 1 111 ? -57.632 6.261 27.425 1.00 43.60 150 GLN A N 1
ATOM 801 C CA . GLN A 1 111 ? -56.885 6.525 28.649 1.00 56.61 150 GLN A CA 1
ATOM 802 C C . GLN A 1 111 ? -57.192 5.478 29.712 1.00 64.85 150 GLN A C 1
ATOM 803 O O . GLN A 1 111 ? -56.300 5.063 30.462 1.00 59.37 150 GLN A O 1
ATOM 809 N N . ASP A 1 112 ? -58.450 5.032 29.785 1.00 54.09 151 ASP A N 1
ATOM 810 C CA . ASP A 1 112 ? -58.808 3.982 30.733 1.00 43.35 151 ASP A CA 1
ATOM 811 C C . ASP A 1 112 ? -58.063 2.690 30.429 1.00 46.04 151 ASP A C 1
ATOM 812 O O . ASP A 1 112 ? -57.560 2.024 31.342 1.00 58.90 151 ASP A O 1
ATOM 817 N N . MET A 1 113 ? -57.975 2.321 29.147 1.00 50.43 152 MET A N 1
ATOM 818 C CA . MET A 1 113 ? -57.315 1.071 28.784 1.00 52.24 152 MET A CA 1
ATOM 819 C C . MET A 1 113 ? -55.809 1.147 28.993 1.00 48.28 152 MET A C 1
ATOM 820 O O . MET A 1 113 ? -55.175 0.126 29.281 1.00 58.18 152 MET A O 1
ATOM 825 N N . VAL A 1 114 ? -55.220 2.336 28.847 1.00 49.07 153 VAL A N 1
ATOM 826 C CA . VAL A 1 114 ? -53.810 2.509 29.181 1.00 53.22 153 VAL A CA 1
ATOM 827 C C . VAL A 1 114 ? -53.579 2.207 30.657 1.00 60.41 153 VAL A C 1
ATOM 828 O O . VAL A 1 114 ? -52.596 1.552 31.027 1.00 53.79 153 VAL A O 1
ATOM 832 N N . ARG A 1 115 ? -54.487 2.669 31.522 1.00 49.21 154 ARG A N 1
ATOM 833 C CA . ARG A 1 115 ? -54.391 2.336 32.939 1.00 50.53 154 ARG A CA 1
ATOM 834 C C . ARG A 1 115 ? -54.605 0.846 33.169 1.00 48.38 154 ARG A C 1
ATOM 835 O O . ARG A 1 115 ? -53.868 0.221 33.941 1.00 48.71 154 ARG A O 1
ATOM 843 N N . VAL A 1 116 ? -55.615 0.264 32.514 1.00 39.98 155 VAL A N 1
ATOM 844 C CA . VAL A 1 116 ? -55.849 -1.174 32.625 1.00 42.49 155 VAL A CA 1
ATOM 845 C C . VAL A 1 116 ? -54.634 -1.947 32.132 1.00 63.26 155 VAL A C 1
ATOM 846 O O . VAL A 1 116 ? -54.226 -2.947 32.735 1.00 64.57 155 VAL A O 1
ATOM 850 N N . LYS A 1 117 ? -54.035 -1.487 31.032 1.00 65.89 156 LYS A N 1
ATOM 851 C CA . LYS A 1 117 ? -52.842 -2.136 30.499 1.00 48.35 156 LYS A CA 1
ATOM 852 C C . LYS A 1 117 ? -51.687 -2.070 31.490 1.00 54.06 156 LYS A C 1
ATOM 853 O O . LYS A 1 117 ? -50.901 -3.018 31.604 1.00 48.25 156 LYS A O 1
ATOM 859 N N . HIS A 1 118 ? -51.566 -0.954 32.214 1.00 44.03 157 HIS A N 1
ATOM 860 C CA . HIS A 1 118 ? -50.513 -0.828 33.216 1.00 59.31 157 HIS A CA 1
ATOM 861 C C . HIS A 1 118 ? -50.632 -1.915 34.276 1.00 65.52 157 HIS A C 1
ATOM 862 O O . HIS A 1 118 ? -49.632 -2.533 34.662 1.00 55.36 157 HIS A O 1
ATOM 869 N N . LYS A 1 119 ? -51.853 -2.171 34.749 1.00 47.50 158 LYS A N 1
ATOM 870 C CA . LYS A 1 119 ? -52.057 -3.201 35.760 1.00 58.30 158 LYS A CA 1
ATOM 871 C C . LYS A 1 119 ? -51.938 -4.596 35.160 1.00 54.47 158 LYS A C 1
ATOM 872 O O . LYS A 1 119 ? -51.327 -5.487 35.761 1.00 59.18 158 LYS A O 1
ATOM 878 N N . LEU A 1 120 ? -52.511 -4.801 33.972 1.00 53.15 159 LEU A N 1
ATOM 879 C CA . LEU A 1 120 ? -52.534 -6.131 33.371 1.00 51.54 159 LEU A CA 1
ATOM 880 C C . LEU A 1 120 ? -51.126 -6.657 33.118 1.00 46.98 159 LEU A C 1
ATOM 881 O O . LEU A 1 120 ? -50.842 -7.837 33.359 1.00 43.82 159 LEU A O 1
ATOM 886 N N . LEU A 1 121 ? -50.225 -5.796 32.646 1.00 40.96 160 LEU A N 1
ATOM 887 C CA . LEU A 1 121 ? -48.878 -6.224 32.286 1.00 57.65 160 LEU A CA 1
ATOM 888 C C . LEU A 1 121 ? -48.005 -6.548 33.489 1.00 56.48 160 LEU A C 1
ATOM 889 O O . LEU A 1 121 ? -46.869 -6.995 33.298 1.00 61.14 160 LEU A O 1
ATOM 894 N N . ARG A 1 122 ? -48.489 -6.343 34.713 1.00 55.99 161 ARG A N 1
ATOM 895 C CA . ARG A 1 122 ? -47.709 -6.604 35.915 1.00 68.68 161 ARG A CA 1
ATOM 896 C C . ARG A 1 122 ? -48.260 -7.781 36.714 1.00 67.10 161 ARG A C 1
ATOM 897 O O . ARG A 1 122 ? -48.067 -7.857 37.929 1.00 65.84 161 ARG A O 1
ATOM 905 N N . GLN A 1 123 ? -48.934 -8.713 36.043 1.00 63.48 162 GLN A N 1
ATOM 906 C CA . GLN A 1 123 ? -49.478 -9.886 36.709 1.00 65.82 162 GLN A CA 1
ATOM 907 C C . GLN A 1 123 ? -49.510 -11.051 35.727 1.00 64.61 162 GLN A C 1
ATOM 908 O O . GLN A 1 123 ? -49.396 -10.870 34.512 1.00 68.17 162 GLN A O 1
ATOM 914 N N . GLU A 1 124 ? -49.664 -12.260 36.276 1.00 84.08 163 GLU A N 1
ATOM 915 C CA . GLU A 1 124 ? -49.661 -13.492 35.497 1.00 57.43 163 GLU A CA 1
ATOM 916 C C . GLU A 1 124 ? -51.003 -14.202 35.448 1.00 66.55 163 GLU A C 1
ATOM 917 O O . GLU A 1 124 ? -51.218 -15.011 34.540 1.00 62.35 163 GLU A O 1
ATOM 923 N N . LYS A 1 125 ? -51.892 -13.951 36.411 1.00 66.62 164 LYS A N 1
ATOM 924 C CA . LYS A 1 125 ? -53.051 -14.818 36.593 1.00 55.68 164 LYS A CA 1
ATOM 925 C C . LYS A 1 125 ? -54.109 -14.596 35.520 1.00 50.71 164 LYS A C 1
ATOM 926 O O . LYS A 1 125 ? -54.711 -15.559 35.033 1.00 66.06 164 LYS A O 1
ATOM 932 N N . THR A 1 126 ? -54.347 -13.349 35.136 1.00 54.03 165 THR A N 1
ATOM 933 C CA . THR A 1 126 ? -55.468 -13.003 34.274 1.00 53.60 165 THR A CA 1
ATOM 934 C C . THR A 1 126 ? -54.983 -12.666 32.872 1.00 67.39 165 THR A C 1
ATOM 935 O O . THR A 1 126 ? -54.096 -11.822 32.698 1.00 62.48 165 THR A O 1
ATOM 939 N N . ARG A 1 127 ? -55.579 -13.321 31.879 1.00 68.52 166 ARG A N 1
ATOM 940 C CA . ARG A 1 127 ? -55.348 -13.037 30.471 1.00 55.05 166 ARG A CA 1
ATOM 941 C C . ARG A 1 127 ? -56.568 -12.312 29.920 1.00 43.55 166 ARG A C 1
ATOM 942 O O . ARG A 1 127 ? -57.698 -12.782 30.085 1.00 58.00 166 ARG A O 1
ATOM 950 N N . LEU A 1 128 ? -56.341 -11.171 29.274 1.00 52.49 167 LEU A N 1
ATOM 951 C CA . LEU A 1 128 ? -57.415 -10.318 28.783 1.00 50.09 167 LEU A CA 1
ATOM 952 C C . LEU A 1 128 ? -57.520 -10.418 27.268 1.00 53.04 167 LEU A C 1
ATOM 953 O O . LEU A 1 128 ? -56.516 -10.292 26.560 1.00 61.76 167 LEU A O 1
ATOM 958 N N . ILE A 1 129 ? -58.737 -10.644 26.778 1.00 57.14 168 ILE A N 1
ATOM 959 C CA . ILE A 1 129 ? -59.060 -10.538 25.360 1.00 60.75 168 ILE A CA 1
ATOM 960 C C . ILE A 1 129 ? -59.933 -9.306 25.175 1.00 60.62 168 ILE A C 1
ATOM 961 O O . ILE A 1 129 ? -60.949 -9.150 25.864 1.00 65.07 168 ILE A O 1
ATOM 966 N N . GLY A 1 130 ? -59.538 -8.433 24.254 1.00 52.39 169 GLY A N 1
ATOM 967 C CA . GLY A 1 130 ? -60.280 -7.224 23.993 1.00 59.69 169 GLY A CA 1
ATOM 968 C C . GLY A 1 130 ? -59.631 -6.010 24.624 1.00 57.63 169 GLY A C 1
ATOM 969 O O . GLY A 1 130 ? -58.449 -6.027 24.977 1.00 54.69 169 GLY A O 1
ATOM 970 N N . PRO A 1 131 ? -60.405 -4.927 24.805 1.00 59.91 170 PRO A N 1
ATOM 971 C CA . PRO A 1 131 ? -61.844 -4.835 24.539 1.00 44.90 170 PRO A CA 1
ATOM 972 C C . PRO A 1 131 ? -62.188 -4.592 23.073 1.00 50.83 170 PRO A C 1
ATOM 973 O O . PRO A 1 131 ? -61.310 -4.692 22.215 1.00 62.29 170 PRO A O 1
ATOM 977 N N . ASN A 1 132 ? -63.457 -4.273 22.807 1.00 57.53 171 ASN A N 1
ATOM 978 C CA . ASN A 1 132 ? -63.942 -4.036 21.448 1.00 44.43 171 ASN A CA 1
ATOM 979 C C . ASN A 1 132 ? -63.701 -5.262 20.570 1.00 47.24 171 ASN A C 1
ATOM 980 O O . ASN A 1 132 ? -63.238 -5.156 19.434 1.00 46.68 171 ASN A O 1
ATOM 985 N N . CYS A 1 133 ? -64.017 -6.437 21.105 1.00 60.89 172 CYS A N 1
ATOM 986 C CA . CYS A 1 133 ? -63.712 -7.698 20.452 1.00 53.64 172 CYS A CA 1
ATOM 987 C C . CYS A 1 133 ? -64.925 -8.615 20.462 1.00 56.69 172 CYS A C 1
ATOM 988 O O . CYS A 1 133 ? -65.746 -8.558 21.383 1.00 64.01 172 CYS A O 1
ATOM 991 N N . PRO A 1 134 ? -65.067 -9.470 19.442 1.00 59.66 173 PRO A N 1
ATOM 992 C CA . PRO A 1 134 ? -66.177 -10.433 19.446 1.00 53.20 173 PRO A CA 1
ATOM 993 C C . PRO A 1 134 ? -65.964 -11.610 20.380 1.00 61.25 173 PRO A C 1
ATOM 994 O O . PRO A 1 134 ? -66.937 -12.305 20.700 1.00 61.63 173 PRO A O 1
ATOM 998 N N . GLY A 1 135 ? -64.738 -11.864 20.816 1.00 53.09 174 GLY A N 1
ATOM 999 C CA . GLY A 1 135 ? -64.458 -12.897 21.786 1.00 56.86 174 GLY A CA 1
ATOM 1000 C C . GLY A 1 135 ? -63.671 -14.058 21.210 1.00 46.50 174 GLY A C 1
ATOM 1001 O O . GLY A 1 135 ? -63.038 -13.968 20.156 1.00 54.67 174 GLY A O 1
ATOM 1002 N N . VAL A 1 136 ? -63.715 -15.175 21.934 1.00 52.26 175 VAL A N 1
ATOM 1003 C CA . VAL A 1 136 ? -63.028 -16.404 21.561 1.00 51.48 175 VAL A CA 1
ATOM 1004 C C . VAL A 1 136 ? -64.056 -17.525 21.508 1.00 52.01 175 VAL A C 1
ATOM 1005 O O . VAL A 1 136 ? -65.008 -17.539 22.297 1.00 65.72 175 VAL A O 1
ATOM 1009 N N . ILE A 1 137 ? -63.880 -18.451 20.567 1.00 56.33 176 ILE A N 1
ATOM 1010 C CA . ILE A 1 137 ? -64.795 -19.576 20.407 1.00 73.95 176 ILE A CA 1
ATOM 1011 C C . ILE A 1 137 ? -63.999 -20.824 20.051 1.00 69.16 176 ILE A C 1
ATOM 1012 O O . ILE A 1 137 ? -63.195 -20.811 19.112 1.00 56.63 176 ILE A O 1
ATOM 1017 N N . ASN A 1 138 ? -64.215 -21.897 20.813 1.00 71.45 177 ASN A N 1
ATOM 1018 C CA . ASN A 1 138 ? -63.766 -23.225 20.427 1.00 77.09 177 ASN A CA 1
ATOM 1019 C C . ASN A 1 138 ? -64.946 -23.942 19.793 1.00 88.02 177 ASN A C 1
ATOM 1020 O O . ASN A 1 138 ? -65.870 -24.347 20.516 1.00 71.87 177 ASN A O 1
ATOM 1025 N N . PRO A 1 139 ? -64.973 -24.114 18.470 1.00 88.46 178 PRO A N 1
ATOM 1026 C CA . PRO A 1 139 ? -66.177 -24.642 17.807 1.00 77.08 178 PRO A CA 1
ATOM 1027 C C . PRO A 1 139 ? -66.571 -26.007 18.350 1.00 66.21 178 PRO A C 1
ATOM 1028 O O . PRO A 1 139 ? -65.789 -26.959 18.318 1.00 83.07 178 PRO A O 1
ATOM 1032 N N . GLY A 1 140 ? -67.799 -26.090 18.861 1.00 61.23 179 GLY A N 1
ATOM 1033 C CA . GLY A 1 140 ? -68.328 -27.319 19.406 1.00 76.35 179 GLY A CA 1
ATOM 1034 C C . GLY A 1 140 ? -68.057 -27.540 20.877 1.00 78.14 179 GLY A C 1
ATOM 1035 O O . GLY A 1 140 ? -68.611 -28.483 21.457 1.00 88.81 179 GLY A O 1
ATOM 1036 N N . GLU A 1 141 ? -67.224 -26.705 21.502 1.00 76.89 180 GLU A N 1
ATOM 1037 C CA . GLU A 1 141 ? -66.891 -26.864 22.915 1.00 74.54 180 GLU A CA 1
ATOM 1038 C C . GLU A 1 141 ? -67.298 -25.632 23.714 1.00 66.65 180 GLU A C 1
ATOM 1039 O O . GLU A 1 141 ? -68.206 -25.723 24.542 1.00 93.67 180 GLU A O 1
ATOM 1045 N N . CYS A 1 142 ? -66.665 -24.484 23.492 1.00 57.22 181 CYS A N 1
ATOM 1046 C CA . CYS A 1 142 ? -66.937 -23.291 24.278 1.00 65.89 181 CYS A CA 1
ATOM 1047 C C . CYS A 1 142 ? -67.030 -22.080 23.363 1.00 71.78 181 CYS A C 1
ATOM 1048 O O . CYS A 1 142 ? -66.363 -22.009 22.328 1.00 59.64 181 CYS A O 1
ATOM 1051 N N . LYS A 1 143 ? -67.858 -21.119 23.769 1.00 68.25 182 LYS A N 1
ATOM 1052 C CA . LYS A 1 143 ? -68.091 -19.900 23.000 1.00 70.21 182 LYS A CA 1
ATOM 1053 C C . LYS A 1 143 ? -68.232 -18.745 23.982 1.00 73.20 182 LYS A C 1
ATOM 1054 O O . LYS A 1 143 ? -69.209 -18.686 24.736 1.00 84.00 182 LYS A O 1
ATOM 1060 N N . ILE A 1 144 ? -67.259 -17.838 23.980 1.00 72.11 183 ILE A N 1
ATOM 1061 C CA . ILE A 1 144 ? -67.268 -16.659 24.838 1.00 67.09 183 ILE A CA 1
ATOM 1062 C C . ILE A 1 144 ? -67.327 -15.439 23.933 1.00 61.62 183 ILE A C 1
ATOM 1063 O O . ILE A 1 144 ? -66.336 -15.100 23.272 1.00 69.57 183 ILE A O 1
ATOM 1068 N N . GLY A 1 145 ? -68.479 -14.778 23.898 1.00 57.60 184 GLY A N 1
ATOM 1069 C CA . GLY A 1 145 ? -68.601 -13.568 23.112 1.00 70.03 184 GLY A CA 1
ATOM 1070 C C . GLY A 1 145 ? -69.898 -13.444 22.343 1.00 62.13 184 GLY A C 1
ATOM 1071 O O . GLY A 1 145 ? -70.939 -13.949 22.773 1.00 73.70 184 GLY A O 1
ATOM 1072 N N . ILE A 1 146 ? -69.843 -12.770 21.194 1.00 72.33 185 ILE A N 1
ATOM 1073 C CA . ILE A 1 146 ? -71.023 -12.433 20.412 1.00 68.58 185 ILE A CA 1
ATOM 1074 C C . ILE A 1 146 ? -70.976 -13.034 19.013 1.00 73.03 185 ILE A C 1
ATOM 1075 O O . ILE A 1 146 ? -71.841 -12.738 18.187 1.00 73.93 185 ILE A O 1
ATOM 1080 N N . MET A 1 147 ? -69.981 -13.869 18.728 1.00 72.75 186 MET A N 1
ATOM 1081 C CA . MET A 1 147 ? -69.882 -14.470 17.410 1.00 57.32 186 MET A CA 1
ATOM 1082 C C . MET A 1 147 ? -71.028 -15.457 17.191 1.00 62.36 186 MET A C 1
ATOM 1083 O O . MET A 1 147 ? -71.484 -16.116 18.131 1.00 70.71 186 MET A O 1
ATOM 1088 N N . PRO A 1 148 ? -71.536 -15.556 15.961 1.00 65.70 187 PRO A N 1
ATOM 1089 C CA . PRO A 1 148 ? -72.590 -16.533 15.656 1.00 78.76 187 PRO A CA 1
ATOM 1090 C C . PRO A 1 148 ? -72.001 -17.925 15.480 1.00 79.73 187 PRO A C 1
ATOM 1091 O O . PRO A 1 148 ? -71.386 -18.235 14.455 1.00 86.43 187 PRO A O 1
ATOM 1095 N N . GLY A 1 149 ? -72.198 -18.776 16.490 1.00 83.43 188 GLY A N 1
ATOM 1096 C CA . GLY A 1 149 ? -71.693 -20.140 16.444 1.00 69.15 188 GLY A CA 1
ATOM 1097 C C . GLY A 1 149 ? -72.294 -21.002 15.355 1.00 80.23 188 GLY A C 1
ATOM 1098 O O . GLY A 1 149 ? -71.826 -22.129 15.161 1.00 96.26 188 GLY A O 1
ATOM 1099 N N . HIS A 1 150 ? -73.308 -20.503 14.642 1.00 100.46 189 HIS A N 1
ATOM 1100 C CA . HIS A 1 150 ? -73.927 -21.282 13.573 1.00 91.69 189 HIS A CA 1
ATOM 1101 C C . HIS A 1 150 ? -72.974 -21.517 12.409 1.00 91.23 189 HIS A C 1
ATOM 1102 O O . HIS A 1 150 ? -73.063 -22.553 11.741 1.00 85.34 189 HIS A O 1
ATOM 1105 N N . ILE A 1 151 ? -72.068 -20.569 12.143 1.00 93.24 190 ILE A N 1
ATOM 1106 C CA . ILE A 1 151 ? -71.182 -20.662 10.988 1.00 89.70 190 ILE A CA 1
ATOM 1107 C C . ILE A 1 151 ? -69.865 -21.350 11.310 1.00 84.14 190 ILE A C 1
ATOM 1108 O O . ILE A 1 151 ? -69.058 -21.577 10.398 1.00 78.85 190 ILE A O 1
ATOM 1113 N N . HIS A 1 152 ? -69.618 -21.688 12.572 1.00 76.93 191 HIS A N 1
ATOM 1114 C CA . HIS A 1 152 ? -68.360 -22.301 12.970 1.00 76.61 191 HIS A CA 1
ATOM 1115 C C . HIS A 1 152 ? -68.455 -23.818 12.898 1.00 76.23 191 HIS A C 1
ATOM 1116 O O . HIS A 1 152 ? -69.488 -24.406 13.228 1.00 100.43 191 HIS A O 1
ATOM 1123 N N . LYS A 1 153 ? -67.366 -24.446 12.459 1.00 71.46 192 LYS A N 1
ATOM 1124 C CA . LYS A 1 153 ? -67.261 -25.898 12.408 1.00 74.64 192 LYS A CA 1
ATOM 1125 C C . LYS A 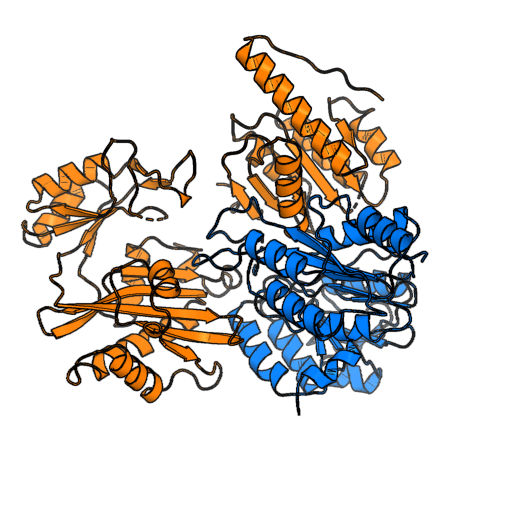1 153 ? -65.877 -26.292 12.895 1.00 73.40 192 LYS A C 1
ATOM 1126 O O . LYS A 1 153 ? -64.877 -25.742 12.425 1.00 78.15 192 LYS A O 1
ATOM 1128 N N . LYS A 1 154 ? -65.823 -27.230 13.839 1.00 77.26 193 LYS A N 1
ATOM 1129 C CA . LYS A 1 154 ? -64.549 -27.643 14.414 1.00 78.30 193 LYS A CA 1
ATOM 1130 C C . LYS A 1 154 ? -63.637 -28.199 13.330 1.00 70.67 193 LYS A C 1
ATOM 1131 O O . LYS A 1 154 ? -63.944 -29.222 12.709 1.00 76.72 193 LYS A O 1
ATOM 1137 N N . GLY A 1 155 ? -62.517 -27.521 13.100 1.00 68.84 194 GLY A N 1
ATOM 1138 C CA . GLY A 1 155 ? -61.622 -27.915 12.034 1.00 81.83 194 GLY A CA 1
ATOM 1139 C C . GLY A 1 155 ? -60.150 -27.787 12.361 1.00 87.63 194 GLY A C 1
ATOM 1140 O O . GLY A 1 155 ? -59.711 -28.153 13.456 1.00 91.72 194 GLY A O 1
ATOM 1141 N N . ARG A 1 156 ? -59.379 -27.249 11.416 1.00 87.81 195 ARG A N 1
ATOM 1142 C CA . ARG A 1 156 ? -57.928 -27.315 11.475 1.00 79.43 195 ARG A CA 1
ATOM 1143 C C . ARG A 1 156 ? -57.235 -25.964 11.383 1.00 82.72 195 ARG A C 1
ATOM 1144 O O . ARG A 1 156 ? -56.003 -25.917 11.470 1.00 87.60 195 ARG A O 1
ATOM 1152 N N . ILE A 1 157 ? -57.973 -24.870 11.214 1.00 73.47 196 ILE A N 1
ATOM 1153 C CA . ILE A 1 157 ? -57.386 -23.550 11.021 1.00 85.59 196 ILE A CA 1
ATOM 1154 C C . ILE A 1 157 ? -57.631 -22.712 12.266 1.00 77.78 196 ILE A C 1
ATOM 1155 O O . ILE A 1 157 ? -58.765 -22.625 12.752 1.00 78.33 196 ILE A O 1
ATOM 1160 N N . GLY A 1 158 ? -56.567 -22.100 12.780 1.00 74.21 197 GLY A N 1
ATOM 1161 C CA . GLY A 1 158 ? -56.690 -21.134 13.855 1.00 68.74 197 GLY A CA 1
ATOM 1162 C C . GLY A 1 158 ? -56.779 -19.736 13.280 1.00 67.90 197 GLY A C 1
ATOM 1163 O O . GLY A 1 158 ? -55.979 -19.357 12.419 1.00 73.58 197 GLY A O 1
ATOM 1164 N N . ILE A 1 159 ? -57.759 -18.972 13.751 1.00 62.40 198 ILE A N 1
ATOM 1165 C CA . ILE A 1 159 ? -58.037 -17.639 13.234 1.00 50.60 198 ILE A CA 1
ATOM 1166 C C . ILE A 1 159 ? -57.824 -16.624 14.347 1.00 54.41 198 ILE A C 1
ATOM 1167 O O . ILE A 1 159 ? -58.319 -16.805 15.466 1.00 58.73 198 ILE A O 1
ATOM 1172 N N . VAL A 1 160 ? -57.080 -15.565 14.040 1.00 53.46 199 VAL A N 1
ATOM 1173 C CA . VAL A 1 160 ? -56.921 -14.417 14.922 1.00 49.08 199 VAL A CA 1
ATOM 1174 C C . VAL A 1 160 ? -57.112 -13.165 14.078 1.00 51.42 199 VAL A C 1
ATOM 1175 O O . VAL A 1 160 ? -56.516 -13.040 13.001 1.00 61.05 199 VAL A O 1
ATOM 1179 N N . SER A 1 161 ? -57.957 -12.251 14.550 1.00 58.47 200 SER A N 1
ATOM 1180 C CA . SER A 1 161 ? -58.329 -11.096 13.749 1.00 50.71 200 SER A CA 1
ATOM 1181 C C . SER A 1 161 ? -58.620 -9.904 14.648 1.00 66.20 200 SER A C 1
ATOM 1182 O O . SER A 1 161 ? -59.022 -10.061 15.805 1.00 53.22 200 SER A O 1
ATOM 1185 N N . ARG A 1 162 ? -58.418 -8.709 14.093 1.00 44.45 201 ARG A N 1
ATOM 1186 C CA . ARG A 1 162 ? -58.737 -7.460 14.770 1.00 42.63 201 ARG A CA 1
ATOM 1187 C C . ARG A 1 162 ? -60.130 -6.944 14.434 1.00 51.32 201 ARG A C 1
ATOM 1188 O O . ARG A 1 162 ? -60.513 -5.877 14.926 1.00 55.44 201 ARG A O 1
ATOM 1196 N N . SER A 1 163 ? -60.890 -7.670 13.619 1.00 50.19 202 SER A N 1
ATOM 1197 C CA . SER A 1 163 ? -62.217 -7.262 13.184 1.00 59.31 202 SER A CA 1
ATOM 1198 C C . SER A 1 163 ? -63.269 -8.226 13.717 1.00 68.49 202 SER A C 1
ATOM 1199 O O . SER A 1 163 ? -62.960 -9.277 14.285 1.00 75.66 202 SER A O 1
ATOM 1202 N N . GLY A 1 164 ? -64.531 -7.856 13.514 1.00 60.76 203 GLY A N 1
ATOM 1203 C CA . GLY A 1 164 ? -65.639 -8.675 13.961 1.00 52.13 203 GLY A CA 1
ATOM 1204 C C . GLY A 1 164 ? -66.340 -9.411 12.837 1.00 59.55 203 GLY A C 1
ATOM 1205 O O . GLY A 1 164 ? -66.168 -10.623 12.683 1.00 53.32 203 GLY A O 1
ATOM 1206 N N . THR A 1 165 ? -67.140 -8.689 12.045 1.00 58.52 204 THR A N 1
ATOM 1207 C CA . THR A 1 165 ? -67.864 -9.330 10.952 1.00 54.70 204 THR A CA 1
ATOM 1208 C C . THR A 1 165 ? -66.916 -9.865 9.887 1.00 65.00 204 THR A C 1
ATOM 1209 O O . THR A 1 165 ? -67.194 -10.906 9.282 1.00 60.61 204 THR A O 1
ATOM 1213 N N . LEU A 1 166 ? -65.799 -9.172 9.646 1.00 77.69 205 LEU A N 1
ATOM 1214 C CA . LEU A 1 166 ? -64.798 -9.688 8.718 1.00 66.55 205 LEU A CA 1
ATOM 1215 C C . LEU A 1 166 ? -64.242 -11.025 9.188 1.00 57.98 205 LEU A C 1
ATOM 1216 O O . LEU A 1 166 ? -63.882 -11.873 8.363 1.00 70.32 205 LEU A O 1
ATOM 1221 N N . THR A 1 167 ? -64.165 -11.234 10.504 1.00 70.50 206 THR A N 1
ATOM 1222 C CA . THR A 1 167 ? -63.779 -12.543 11.022 1.00 52.27 206 THR A CA 1
ATOM 1223 C C . THR A 1 167 ? -64.824 -13.597 10.677 1.00 55.79 206 THR A C 1
ATOM 1224 O O . THR A 1 167 ? -64.478 -14.736 10.340 1.00 59.89 206 THR A O 1
ATOM 1228 N N . TYR A 1 168 ? -66.108 -13.236 10.760 1.00 50.91 207 TYR A N 1
ATOM 1229 C CA . TYR A 1 168 ? -67.164 -14.187 10.429 1.00 58.72 207 TYR A CA 1
ATOM 1230 C C . TYR A 1 168 ? -67.096 -14.582 8.962 1.00 61.25 207 TYR A C 1
ATOM 1231 O O . TYR A 1 168 ? -67.321 -15.746 8.612 1.00 61.55 207 TYR A O 1
ATOM 1240 N N . GLU A 1 169 ? -66.797 -13.617 8.088 1.00 62.16 208 GLU A N 1
ATOM 1241 C CA . GLU A 1 169 ? -66.637 -13.917 6.670 1.00 63.30 208 GLU A CA 1
ATOM 1242 C C . GLU A 1 169 ? -65.555 -14.968 6.454 1.00 59.17 208 GLU A C 1
ATOM 1243 O O . GLU A 1 169 ? -65.739 -15.907 5.670 1.00 55.47 208 GLU A O 1
ATOM 1249 N N . ALA A 1 170 ? -64.429 -14.839 7.158 1.00 46.63 209 ALA A N 1
ATOM 1250 C CA . ALA A 1 170 ? -63.363 -15.828 7.030 1.00 63.69 209 ALA A CA 1
ATOM 1251 C C . ALA A 1 170 ? -63.796 -17.185 7.570 1.00 71.80 209 ALA A C 1
ATOM 1252 O O . ALA A 1 170 ? -63.497 -18.222 6.966 1.00 72.16 209 ALA A O 1
ATOM 1254 N N . VAL A 1 171 ? -64.494 -17.199 8.708 1.00 62.76 210 VAL A N 1
ATOM 1255 C CA . VAL A 1 171 ? -64.984 -18.458 9.263 1.00 68.25 210 VAL A CA 1
ATOM 1256 C C . VAL A 1 171 ? -65.934 -19.133 8.283 1.00 63.37 210 VAL A C 1
ATOM 1257 O O . VAL A 1 171 ? -65.863 -20.348 8.061 1.00 66.44 210 VAL A O 1
ATOM 1261 N N . HIS A 1 172 ? -66.829 -18.354 7.672 1.00 56.62 211 HIS A N 1
ATOM 1262 C CA . HIS A 1 172 ? -67.756 -18.916 6.697 1.00 62.74 211 HIS A CA 1
ATOM 1263 C C . HIS A 1 172 ? -67.018 -19.463 5.480 1.00 70.56 211 HIS A C 1
ATOM 1264 O O . HIS A 1 172 ? -67.381 -20.518 4.949 1.00 64.62 211 HIS A O 1
ATOM 1271 N N . GLN A 1 173 ? -65.973 -18.765 5.029 1.00 71.57 212 GLN A N 1
ATOM 1272 C CA . GLN A 1 173 ? -65.215 -19.230 3.871 1.00 62.12 212 GLN A CA 1
ATOM 1273 C C . GLN A 1 173 ? -64.508 -20.546 4.167 1.00 72.99 212 GLN A C 1
ATOM 1274 O O . GLN A 1 173 ? -64.554 -21.482 3.359 1.00 67.87 212 GLN A O 1
ATOM 1280 N N . THR A 1 174 ? -63.847 -20.635 5.325 1.00 64.59 213 THR A N 1
ATOM 1281 C CA . THR A 1 174 ? -63.176 -21.874 5.706 1.00 63.30 213 THR A CA 1
ATOM 1282 C C . THR A 1 174 ? -64.163 -23.025 5.851 1.00 76.24 213 THR A C 1
ATOM 1283 O O . THR A 1 174 ? -63.819 -24.178 5.564 1.00 83.47 213 THR A O 1
ATOM 1287 N N . THR A 1 175 ? -65.389 -22.737 6.291 1.00 67.98 214 THR A N 1
ATOM 1288 C CA . THR A 1 175 ? -66.394 -23.788 6.410 1.00 79.00 214 THR A CA 1
ATOM 1289 C C . THR A 1 175 ? -66.931 -24.193 5.041 1.00 75.39 214 THR A C 1
ATOM 1290 O O . THR A 1 175 ? -67.209 -25.375 4.802 1.00 82.74 214 THR A O 1
ATOM 1294 N N . GLN A 1 176 ? -67.066 -23.229 4.124 1.00 66.98 215 GLN A N 1
ATOM 1295 C CA . GLN A 1 176 ? -67.586 -23.538 2.795 1.00 83.40 215 GLN A CA 1
ATOM 1296 C C . GLN A 1 176 ? -66.628 -24.424 2.008 1.00 80.24 215 GLN A C 1
ATOM 1297 O O . GLN A 1 176 ? -67.062 -25.182 1.136 1.00 77.58 215 GLN A O 1
ATOM 1303 N N . VAL A 1 177 ? -65.330 -24.352 2.299 1.00 83.48 216 VAL A N 1
ATOM 1304 C CA . VAL A 1 177 ? -64.358 -25.235 1.670 1.00 69.60 216 VAL A CA 1
ATOM 1305 C C . VAL A 1 177 ? -64.131 -26.495 2.496 1.00 76.82 216 VAL A C 1
ATOM 1306 O O . VAL A 1 177 ? -63.218 -27.270 2.200 1.00 83.24 216 VAL A O 1
ATOM 1310 N N . GLY A 1 178 ? -64.919 -26.702 3.546 1.00 76.02 217 GLY A N 1
ATOM 1311 C CA . GLY A 1 178 ? -64.812 -27.926 4.322 1.00 87.70 217 GLY A CA 1
ATOM 1312 C C . GLY A 1 178 ? -63.537 -28.116 5.118 1.00 91.52 217 GLY A C 1
ATOM 1313 O O . GLY A 1 178 ? -63.076 -29.254 5.279 1.00 94.08 217 GLY A O 1
ATOM 1314 N N . LEU A 1 179 ? -62.955 -27.033 5.627 1.00 88.84 218 LEU A N 1
ATOM 1315 C CA . LEU A 1 179 ? -61.741 -27.115 6.426 1.00 82.94 218 LEU A CA 1
ATOM 1316 C C . LEU A 1 179 ? -62.015 -26.937 7.913 1.00 93.72 218 LEU A C 1
ATOM 1317 O O . LEU A 1 179 ? -61.497 -27.699 8.734 1.00 96.69 218 LEU A O 1
ATOM 1322 N N . GLY A 1 180 ? -62.824 -25.946 8.279 1.00 71.29 219 GLY A N 1
ATOM 1323 C CA . GLY A 1 180 ? -63.179 -25.738 9.667 1.00 73.68 219 GLY A CA 1
ATOM 1324 C C . GLY A 1 180 ? -62.168 -24.902 10.427 1.00 82.19 219 GLY A C 1
ATOM 1325 O O . GLY A 1 180 ? -61.160 -24.424 9.898 1.00 88.08 219 GLY A O 1
ATOM 1326 N N . GLN A 1 181 ? -62.455 -24.728 11.716 1.00 69.32 220 GLN A N 1
ATOM 1327 C CA . GLN A 1 181 ? -61.658 -23.886 12.595 1.00 61.93 220 GLN A CA 1
ATOM 1328 C C . GLN A 1 181 ? -61.281 -24.654 13.853 1.00 70.65 220 GLN A C 1
ATOM 1329 O O . GLN A 1 181 ? -62.089 -25.417 14.393 1.00 70.23 220 GLN A O 1
ATOM 1335 N N . SER A 1 182 ? -60.049 -24.449 14.315 1.00 71.46 221 SER A N 1
ATOM 1336 C CA . SER A 1 182 ? -59.587 -25.056 15.558 1.00 69.84 221 SER A CA 1
ATOM 1337 C C . SER A 1 182 ? -59.830 -24.137 16.749 1.00 67.37 221 SER A C 1
ATOM 1338 O O . SER A 1 182 ? -60.322 -24.581 17.791 1.00 81.03 221 SER A O 1
ATOM 1341 N N . LEU A 1 183 ? -59.492 -22.857 16.605 1.00 62.78 222 LEU A N 1
ATOM 1342 C CA . LEU A 1 183 ? -59.744 -21.867 17.644 1.00 71.30 222 LEU A CA 1
ATOM 1343 C C . LEU A 1 183 ? -59.760 -20.492 16.998 1.00 68.25 222 LEU A C 1
ATOM 1344 O O . LEU A 1 183 ? -58.823 -20.137 16.277 1.00 65.01 222 LEU A O 1
ATOM 1349 N N . CYS A 1 184 ? -60.818 -19.727 17.251 1.00 65.74 223 CYS A N 1
ATOM 1350 C CA . CYS A 1 184 ? -60.970 -18.383 16.708 1.00 69.55 223 CYS A CA 1
ATOM 1351 C C . CYS A 1 184 ? -60.914 -17.381 17.851 1.00 63.42 223 CYS A C 1
ATOM 1352 O O . CYS A 1 184 ? -61.700 -17.473 18.799 1.00 65.73 223 CYS A O 1
ATOM 1355 N N . VAL A 1 185 ? -59.987 -16.431 17.759 1.00 50.58 224 VAL A N 1
ATOM 1356 C CA . VAL A 1 185 ? -59.800 -15.408 18.780 1.00 52.04 224 VAL A CA 1
ATOM 1357 C C . VAL A 1 185 ? -59.873 -14.046 18.106 1.00 68.26 224 VAL A C 1
ATOM 1358 O O . VAL A 1 185 ? -59.049 -13.733 17.239 1.00 59.37 224 VAL A O 1
ATOM 1362 N N . GLY A 1 186 ? -60.860 -13.245 18.494 1.00 63.66 225 GLY A N 1
ATOM 1363 C CA . GLY A 1 186 ? -60.937 -11.872 18.041 1.00 51.53 225 GLY A CA 1
ATOM 1364 C C . GLY A 1 186 ? -60.280 -10.942 19.038 1.00 68.13 225 GLY A C 1
ATOM 1365 O O . GLY A 1 186 ? -60.817 -10.713 20.124 1.00 65.64 225 GLY A O 1
ATOM 1366 N N . ILE A 1 187 ? -59.103 -10.409 18.691 1.00 53.15 226 ILE A N 1
ATOM 1367 C CA . ILE A 1 187 ? -58.354 -9.576 19.628 1.00 47.76 226 ILE A CA 1
ATOM 1368 C C . ILE A 1 187 ? -58.871 -8.149 19.694 1.00 60.63 226 ILE A C 1
ATOM 1369 O O . ILE A 1 187 ? -58.377 -7.360 20.510 1.00 61.11 226 ILE A O 1
ATOM 1374 N N . GLY A 1 188 ? -59.851 -7.794 18.869 1.00 51.38 227 GLY A N 1
ATOM 1375 C CA . GLY A 1 188 ? -60.483 -6.495 18.949 1.00 37.29 227 GLY A CA 1
ATOM 1376 C C . GLY A 1 188 ? -59.786 -5.442 18.110 1.00 40.38 227 GLY A C 1
ATOM 1377 O O . GLY A 1 188 ? -58.684 -5.629 17.590 1.00 45.36 227 GLY A O 1
ATOM 1378 N N . GLY A 1 189 ? -60.456 -4.297 17.989 1.00 41.18 228 GLY A N 1
ATOM 1379 C CA . GLY A 1 189 ? -59.967 -3.219 17.152 1.00 39.33 228 GLY A CA 1
ATOM 1380 C C . GLY A 1 189 ? -59.570 -1.981 17.925 1.00 51.79 228 GLY A C 1
ATOM 1381 O O . GLY A 1 189 ? -59.545 -0.878 17.371 1.00 57.71 228 GLY A O 1
ATOM 1382 N N . ASP A 1 190 ? -59.253 -2.152 19.220 1.00 40.64 229 ASP A N 1
ATOM 1383 C CA . ASP A 1 190 ? -58.828 -1.032 20.042 1.00 53.80 229 ASP A CA 1
ATOM 1384 C C . ASP A 1 190 ? -57.306 -0.913 20.037 1.00 56.37 229 ASP A C 1
ATOM 1385 O O . ASP A 1 190 ? -56.599 -1.911 19.863 1.00 56.02 229 ASP A O 1
ATOM 1390 N N . PRO A 1 191 ? -56.770 0.299 20.221 1.00 42.25 230 PRO A N 1
ATOM 1391 C CA . PRO A 1 191 ? -55.307 0.457 20.162 1.00 56.02 230 PRO A CA 1
ATOM 1392 C C . PRO A 1 191 ? -54.581 -0.160 21.343 1.00 54.59 230 PRO A C 1
ATOM 1393 O O . PRO A 1 191 ? -53.407 -0.528 21.204 1.00 60.57 230 PRO A O 1
ATOM 1397 N N . PHE A 1 192 ? -55.232 -0.283 22.499 1.00 43.42 231 PHE A N 1
ATOM 1398 C CA . PHE A 1 192 ? -54.629 -0.875 23.693 1.00 44.63 231 PHE A CA 1
ATOM 1399 C C . PHE A 1 192 ? -55.515 -2.033 24.138 1.00 40.99 231 PHE A C 1
ATOM 1400 O O . PHE A 1 192 ? -56.573 -1.819 24.737 1.00 59.04 231 PHE A O 1
ATOM 1408 N N . ASN A 1 193 ? -55.084 -3.252 23.840 1.00 59.29 232 ASN A N 1
ATOM 1409 C CA . ASN A 1 193 ? -55.826 -4.466 24.147 1.00 53.62 232 ASN A CA 1
ATOM 1410 C C . ASN A 1 193 ? -54.974 -5.382 25.019 1.00 43.20 232 ASN A C 1
ATOM 1411 O O . ASN A 1 193 ? -53.845 -5.055 25.385 1.00 54.67 232 ASN A O 1
ATOM 1416 N N . GLY A 1 194 ? -55.523 -6.550 25.342 1.00 39.10 233 GLY A N 1
ATOM 1417 C CA . GLY A 1 194 ? -54.831 -7.486 26.206 1.00 39.18 233 GLY A CA 1
ATOM 1418 C C . GLY A 1 194 ? -54.179 -8.655 25.495 1.00 54.36 233 GLY A C 1
ATOM 1419 O O . GLY A 1 194 ? -53.453 -9.435 26.119 1.00 47.79 233 GLY A O 1
ATOM 1420 N N . THR A 1 195 ? -54.422 -8.793 24.193 1.00 66.14 234 THR A N 1
ATOM 1421 C CA . THR A 1 195 ? -53.878 -9.910 23.431 1.00 50.31 234 THR A CA 1
ATOM 1422 C C . THR A 1 195 ? -53.623 -9.463 22.000 1.00 62.72 234 THR A C 1
ATOM 1423 O O . THR A 1 195 ? -54.520 -8.912 21.355 1.00 62.47 234 THR A O 1
ATOM 1427 N N . ASP A 1 196 ? -52.408 -9.700 21.510 1.00 48.22 235 ASP A N 1
ATOM 1428 C CA . ASP A 1 196 ? -52.022 -9.334 20.157 1.00 55.51 235 ASP A CA 1
ATOM 1429 C C . ASP A 1 196 ? -51.949 -10.584 19.278 1.00 65.99 235 ASP A C 1
ATOM 1430 O O . ASP A 1 196 ? -52.369 -11.678 19.676 1.00 47.82 235 ASP A O 1
ATOM 1435 N N . PHE A 1 197 ? -51.404 -10.416 18.069 1.00 49.46 236 PHE A N 1
ATOM 1436 C CA . PHE A 1 197 ? -51.284 -11.544 17.151 1.00 49.09 236 PHE A CA 1
ATOM 1437 C C . PHE A 1 197 ? -50.276 -12.568 17.658 1.00 62.11 236 PHE A C 1
ATOM 1438 O O . PHE A 1 197 ? -50.519 -13.778 17.579 1.00 50.40 236 PHE A O 1
ATOM 1446 N N . ILE A 1 198 ? -49.141 -12.099 18.183 1.00 59.71 237 ILE A N 1
ATOM 1447 C CA . ILE A 1 198 ? -48.084 -13.006 18.623 1.00 64.56 237 ILE A CA 1
ATOM 1448 C C . ILE A 1 198 ? -48.589 -13.927 19.727 1.00 67.65 237 ILE A C 1
ATOM 1449 O O . ILE A 1 198 ? -48.245 -15.115 19.768 1.00 73.16 237 ILE A O 1
ATOM 1454 N N . ASP A 1 199 ? -49.424 -13.402 20.629 1.00 42.69 238 ASP A N 1
ATOM 1455 C CA . ASP A 1 199 ? -49.967 -14.227 21.704 1.00 49.67 238 ASP A CA 1
ATOM 1456 C C . ASP A 1 199 ? -50.776 -15.395 21.153 1.00 63.93 238 ASP A C 1
ATOM 1457 O O . ASP A 1 199 ? -50.708 -16.511 21.679 1.00 70.10 238 ASP A O 1
ATOM 1462 N N . CYS A 1 200 ? -51.550 -15.157 20.091 1.00 48.52 239 CYS A N 1
ATOM 1463 C CA . CYS A 1 200 ? -52.335 -16.227 19.490 1.00 48.85 239 CYS A CA 1
ATOM 1464 C C . CYS A 1 200 ? -51.489 -17.124 18.599 1.00 63.99 239 CYS A C 1
ATOM 1465 O O . CYS A 1 200 ? -51.759 -18.327 18.505 1.00 67.72 239 CYS A O 1
ATOM 1468 N N . LEU A 1 201 ? -50.475 -16.562 17.937 1.00 58.97 240 LEU A N 1
ATOM 1469 C CA . LEU A 1 201 ? -49.614 -17.371 17.081 1.00 64.22 240 LEU A CA 1
ATOM 1470 C C . LEU A 1 201 ? -48.819 -18.382 17.898 1.00 67.10 240 LEU A C 1
ATOM 1471 O O . LEU A 1 201 ? -48.578 -19.505 17.440 1.00 64.25 240 LEU A O 1
ATOM 1476 N N . GLU A 1 202 ? -48.401 -18.003 19.108 1.00 61.96 241 GLU A N 1
ATOM 1477 C CA . GLU A 1 202 ? -47.721 -18.952 19.983 1.00 68.17 241 GLU A CA 1
ATOM 1478 C C . GLU A 1 202 ? -48.637 -20.115 20.343 1.00 73.87 241 GLU A C 1
ATOM 1479 O O . GLU A 1 202 ? -48.188 -21.263 20.445 1.00 76.22 241 GLU A O 1
ATOM 1485 N N . ILE A 1 203 ? -49.930 -19.839 20.527 1.00 72.70 242 ILE A N 1
ATOM 1486 C CA . ILE A 1 203 ? -50.886 -20.903 20.815 1.00 69.36 242 ILE A CA 1
ATOM 1487 C C . ILE A 1 203 ? -51.137 -21.746 19.571 1.00 68.01 242 ILE A C 1
ATOM 1488 O O . ILE A 1 203 ? -51.205 -22.979 19.643 1.00 77.01 242 ILE A O 1
ATOM 1493 N N . PHE A 1 204 ? -51.275 -21.098 18.412 1.00 63.10 243 PHE A N 1
ATOM 1494 C CA . PHE A 1 204 ? -51.575 -21.828 17.185 1.00 65.19 243 PHE A CA 1
ATOM 1495 C C . PHE A 1 204 ? -50.405 -22.707 16.758 1.00 73.78 243 PHE A C 1
ATOM 1496 O O . PHE A 1 204 ? -50.603 -23.856 16.344 1.00 70.83 243 PHE A O 1
ATOM 1504 N N . LEU A 1 205 ? -49.178 -22.188 16.856 1.00 67.66 244 LEU A N 1
ATOM 1505 C CA . LEU A 1 205 ? -48.014 -22.944 16.411 1.00 64.95 244 LEU A CA 1
ATOM 1506 C C . LEU A 1 205 ? -47.677 -24.096 17.345 1.00 62.87 244 LEU A C 1
ATOM 1507 O O . LEU A 1 205 ? -46.927 -24.996 16.953 1.00 80.87 244 LEU A O 1
ATOM 1512 N N . ASN A 1 206 ? -48.210 -24.093 18.564 1.00 78.54 245 ASN A N 1
ATOM 1513 C CA . ASN A 1 206 ? -48.000 -25.178 19.510 1.00 84.76 245 ASN A CA 1
ATOM 1514 C C . ASN A 1 206 ? -49.210 -26.092 19.632 1.00 73.93 245 ASN A C 1
ATOM 1515 O O . ASN A 1 206 ? -49.177 -27.042 20.420 1.00 82.67 245 ASN A O 1
ATOM 1520 N N . ASP A 1 207 ? -50.271 -25.832 18.871 1.00 68.14 246 ASP A N 1
ATOM 1521 C CA . ASP A 1 207 ? -51.489 -26.629 18.924 1.00 69.02 246 ASP A CA 1
ATOM 1522 C C . ASP A 1 207 ? -51.443 -27.698 17.838 1.00 81.15 246 ASP A C 1
ATOM 1523 O O . ASP A 1 207 ? -51.300 -27.380 16.653 1.00 73.68 246 ASP A O 1
ATOM 1528 N N . SER A 1 208 ? -51.566 -28.964 18.246 1.00 89.44 247 SER A N 1
ATOM 1529 C CA . SER A 1 208 ? -51.565 -30.053 17.275 1.00 88.62 247 SER A CA 1
ATOM 1530 C C . SER A 1 208 ? -52.805 -30.020 16.391 1.00 94.59 247 SER A C 1
ATOM 1531 O O . SER A 1 208 ? -52.754 -30.465 15.239 1.00 101.05 247 SER A O 1
ATOM 1534 N N . ALA A 1 209 ? -53.921 -29.501 16.906 1.00 87.10 248 ALA A N 1
ATOM 1535 C CA . ALA A 1 209 ? -55.144 -29.391 16.122 1.00 78.08 248 ALA A CA 1
ATOM 1536 C C . ALA A 1 209 ? -55.110 -28.238 15.130 1.00 81.54 248 ALA A C 1
ATOM 1537 O O . ALA A 1 209 ? -55.964 -28.184 14.239 1.00 95.90 248 ALA A O 1
ATOM 1539 N N . THR A 1 210 ? -54.153 -27.325 15.259 1.00 84.52 249 THR A N 1
ATOM 1540 C CA . THR A 1 210 ? -54.028 -26.178 14.368 1.00 73.77 249 THR A CA 1
ATOM 1541 C C . THR A 1 210 ? -52.930 -26.471 13.352 1.00 84.54 249 THR A C 1
ATOM 1542 O O . THR A 1 210 ? -51.742 -26.458 13.690 1.00 80.07 249 THR A O 1
ATOM 1546 N N . GLU A 1 211 ? -53.330 -26.742 12.111 1.00 93.45 250 GLU A N 1
ATOM 1547 C CA . GLU A 1 211 ? -52.385 -26.976 11.026 1.00 83.48 250 GLU A CA 1
ATOM 1548 C C . GLU A 1 211 ? -52.204 -25.764 10.126 1.00 87.85 250 GLU A C 1
ATOM 1549 O O . GLU A 1 211 ? -51.154 -25.630 9.489 1.00 83.64 250 GLU A O 1
ATOM 1555 N N . GLY A 1 212 ? -53.204 -24.886 10.059 1.00 86.92 251 GLY A N 1
ATOM 1556 C CA . GLY A 1 212 ? -53.084 -23.651 9.321 1.00 65.03 251 GLY A CA 1
ATOM 1557 C C . GLY A 1 212 ? -53.575 -22.490 10.163 1.00 72.59 251 GLY A C 1
ATOM 1558 O O . GLY A 1 212 ? -54.336 -22.660 11.115 1.00 79.00 251 GLY A O 1
ATOM 1559 N N . ILE A 1 213 ? -53.115 -21.296 9.800 1.00 68.14 252 ILE A N 1
ATOM 1560 C CA . ILE A 1 213 ? -53.419 -20.082 10.545 1.00 57.23 252 ILE A CA 1
ATOM 1561 C C . ILE A 1 213 ? -53.864 -19.002 9.572 1.00 59.99 252 ILE A C 1
ATOM 1562 O O . ILE A 1 213 ? -53.266 -18.830 8.504 1.00 64.52 252 ILE A O 1
ATOM 1567 N N . ILE A 1 214 ? -54.915 -18.276 9.941 1.00 68.83 253 ILE A N 1
ATOM 1568 C CA . ILE A 1 214 ? -55.394 -17.125 9.185 1.00 60.38 253 ILE A CA 1
ATOM 1569 C C . ILE A 1 214 ? -55.286 -15.900 10.083 1.00 65.88 253 ILE A C 1
ATOM 1570 O O . ILE A 1 214 ? -55.931 -15.839 11.138 1.00 63.73 253 ILE A O 1
ATOM 1575 N N . LEU A 1 215 ? -54.465 -14.934 9.673 1.00 60.92 254 LEU A N 1
ATOM 1576 C CA . LEU A 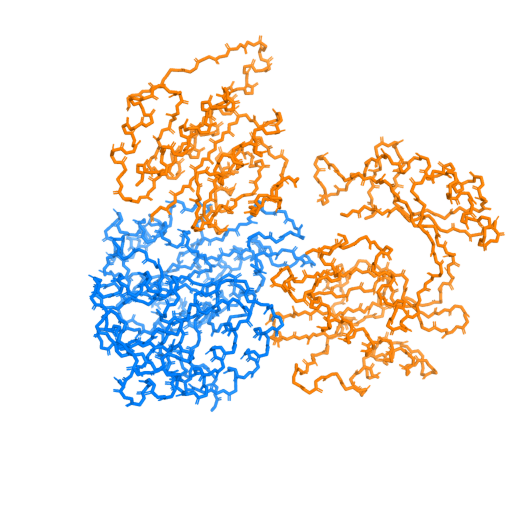1 215 ? -54.286 -13.676 10.391 1.00 66.17 254 LEU A CA 1
ATOM 1577 C C . LEU A 1 215 ? -54.981 -12.575 9.607 1.00 77.02 254 LEU A C 1
ATOM 1578 O O . LEU A 1 215 ? -54.592 -12.277 8.473 1.00 62.76 254 LEU A O 1
ATOM 1583 N N . ILE A 1 216 ? -55.990 -11.958 10.212 1.00 58.96 255 ILE A N 1
ATOM 1584 C CA . ILE A 1 216 ? -56.707 -10.848 9.599 1.00 62.45 255 ILE A CA 1
ATOM 1585 C C . ILE A 1 216 ? -56.339 -9.577 10.349 1.00 59.30 255 ILE A C 1
ATOM 1586 O O . ILE A 1 216 ? -56.596 -9.460 11.554 1.00 56.34 255 ILE A O 1
ATOM 1591 N N . GLY A 1 217 ? -55.735 -8.628 9.640 1.00 47.18 256 GLY A N 1
ATOM 1592 C CA . GLY A 1 217 ? -55.338 -7.372 10.240 1.00 42.98 256 GLY A CA 1
ATOM 1593 C C . GLY A 1 217 ? -55.933 -6.165 9.545 1.00 59.44 256 GLY A C 1
ATOM 1594 O O . GLY A 1 217 ? -56.836 -6.301 8.713 1.00 62.64 256 GLY A O 1
ATOM 1595 N N . GLU A 1 218 ? -55.433 -4.979 9.877 1.00 53.93 257 GLU A N 1
ATOM 1596 C CA . GLU A 1 218 ? -55.931 -3.737 9.303 1.00 45.25 257 GLU A CA 1
ATOM 1597 C C . GLU A 1 218 ? -54.914 -2.638 9.587 1.00 57.22 257 GLU A C 1
ATOM 1598 O O . GLU A 1 218 ? -53.843 -2.887 10.148 1.00 59.46 257 GLU A O 1
ATOM 1604 N N . ILE A 1 219 ? -55.265 -1.408 9.197 1.00 46.88 258 ILE A N 1
ATOM 1605 C CA . ILE A 1 219 ? -54.380 -0.271 9.432 1.00 43.57 258 ILE A CA 1
ATOM 1606 C C . ILE A 1 219 ? -54.246 -0.005 10.930 1.00 70.20 258 ILE A C 1
ATOM 1607 O O . ILE A 1 219 ? -55.048 -0.461 11.757 1.00 46.78 258 ILE A O 1
ATOM 1612 N N . GLY A 1 220 ? -53.207 0.750 11.282 1.00 55.92 259 GLY A N 1
ATOM 1613 C CA . GLY A 1 220 ? -52.984 1.147 12.658 1.00 57.93 259 GLY A CA 1
ATOM 1614 C C . GLY A 1 220 ? -52.066 0.229 13.440 1.00 68.83 259 GLY A C 1
ATOM 1615 O O . GLY A 1 220 ? -52.250 -0.993 13.448 1.00 56.86 259 GLY A O 1
ATOM 1616 N N . GLY A 1 221 ? -51.071 0.809 14.105 1.00 64.11 260 GLY A N 1
ATOM 1617 C CA . GLY A 1 221 ? -50.191 0.046 14.962 1.00 58.78 260 GLY A CA 1
ATOM 1618 C C . GLY A 1 221 ? -49.114 -0.710 14.206 1.00 66.65 260 GLY A C 1
ATOM 1619 O O . GLY A 1 221 ? -48.888 -0.528 13.006 1.00 78.36 260 GLY A O 1
ATOM 1620 N N . ASN A 1 222 ? -48.432 -1.585 14.951 1.00 58.94 261 ASN A N 1
ATOM 1621 C CA . ASN A 1 222 ? -47.342 -2.390 14.414 1.00 56.41 261 ASN A CA 1
ATOM 1622 C C . ASN A 1 222 ? -47.491 -3.864 14.780 1.00 60.29 261 ASN A C 1
ATOM 1623 O O . ASN A 1 222 ? -46.533 -4.632 14.639 1.00 64.79 261 ASN A O 1
ATOM 1628 N N . ALA A 1 223 ? -48.675 -4.274 15.244 1.00 51.80 262 ALA A N 1
ATOM 1629 C CA . ALA A 1 223 ? -48.864 -5.655 15.679 1.00 43.87 262 ALA A CA 1
ATOM 1630 C C . ALA A 1 223 ? -48.690 -6.632 14.523 1.00 54.03 262 ALA A C 1
ATOM 1631 O O . ALA A 1 223 ? -48.179 -7.742 14.712 1.00 71.24 262 ALA A O 1
ATOM 1633 N N . GLU A 1 224 ? -49.111 -6.241 13.320 1.00 55.18 263 GLU A N 1
ATOM 1634 C CA . GLU A 1 224 ? -48.927 -7.113 12.165 1.00 57.69 263 GLU A CA 1
ATOM 1635 C C . GLU A 1 224 ? -47.451 -7.262 11.823 1.00 60.03 263 GLU A C 1
ATOM 1636 O O . GLU A 1 224 ? -46.979 -8.374 11.555 1.00 52.38 263 GLU A O 1
ATOM 1642 N N . GLU A 1 225 ? -46.705 -6.155 11.838 1.00 54.75 264 GLU A N 1
ATOM 1643 C CA . GLU A 1 225 ? -45.272 -6.223 11.571 1.00 60.73 264 GLU A CA 1
ATOM 1644 C C . GLU A 1 225 ? -44.547 -7.012 12.653 1.00 75.10 264 GLU A C 1
ATOM 1645 O O . GLU A 1 225 ? -43.600 -7.752 12.362 1.00 79.30 264 GLU A O 1
ATOM 1651 N N . ASN A 1 226 ? -44.973 -6.865 13.910 1.00 66.94 265 ASN A N 1
ATOM 1652 C CA . ASN A 1 226 ? -44.384 -7.661 14.981 1.00 70.59 265 ASN A CA 1
ATOM 1653 C C . ASN A 1 226 ? -44.684 -9.142 14.787 1.00 65.52 265 ASN A C 1
ATOM 1654 O O . ASN A 1 226 ? -43.820 -9.994 15.026 1.00 57.94 265 ASN A O 1
ATOM 1659 N N . ALA A 1 227 ? -45.903 -9.467 14.348 1.00 57.35 266 ALA A N 1
ATOM 1660 C CA . ALA A 1 227 ? -46.242 -10.858 14.071 1.00 60.50 266 ALA A CA 1
ATOM 1661 C C . ALA A 1 227 ? -45.419 -11.417 12.919 1.00 71.64 266 ALA A C 1
ATOM 1662 O O . ALA A 1 227 ? -45.072 -12.603 12.927 1.00 78.77 266 ALA A O 1
ATOM 1664 N N . ALA A 1 228 ? -45.101 -10.585 11.923 1.00 73.07 267 ALA A N 1
ATOM 1665 C CA . ALA A 1 228 ? -44.291 -11.049 10.802 1.00 70.88 267 ALA A CA 1
ATOM 1666 C C . ALA A 1 228 ? -42.891 -11.437 11.260 1.00 70.33 267 ALA A C 1
ATOM 1667 O O . ALA A 1 228 ? -42.360 -12.475 10.849 1.00 84.91 267 ALA A O 1
ATOM 1669 N N . GLU A 1 229 ? -42.278 -10.614 12.113 1.00 64.56 268 GLU A N 1
ATOM 1670 C CA . GLU A 1 229 ? -40.954 -10.944 12.629 1.00 66.25 268 GLU A CA 1
ATOM 1671 C C . GLU A 1 229 ? -41.001 -12.194 13.499 1.00 71.18 268 GLU A C 1
ATOM 1672 O O . GLU A 1 229 ? -40.076 -13.014 13.467 1.00 78.52 268 GLU A O 1
ATOM 1678 N N . PHE A 1 230 ? -42.075 -12.359 14.275 1.00 70.01 269 PHE A N 1
ATOM 1679 C CA . PHE A 1 230 ? -42.212 -13.548 15.111 1.00 71.32 269 PHE A CA 1
ATOM 1680 C C . PHE A 1 230 ? -42.335 -14.807 14.263 1.00 79.08 269 PHE A C 1
ATOM 1681 O O . PHE A 1 230 ? -41.719 -15.834 14.573 1.00 77.16 269 PHE A O 1
ATOM 1689 N N . LEU A 1 231 ? -43.126 -14.747 13.188 1.00 82.33 270 LEU A N 1
ATOM 1690 C CA . LEU A 1 231 ? -43.297 -15.911 12.326 1.00 56.58 270 LEU A CA 1
ATOM 1691 C C . LEU A 1 231 ? -42.019 -16.246 11.570 1.00 69.34 270 LEU A C 1
ATOM 1692 O O . LEU A 1 231 ? -41.738 -17.425 11.325 1.00 74.75 270 LEU A O 1
ATOM 1697 N N . LYS A 1 232 ? -41.233 -15.232 11.198 1.00 84.03 271 LYS A N 1
ATOM 1698 C CA . LYS A 1 232 ? -39.997 -15.474 10.462 1.00 84.17 271 LYS A CA 1
ATOM 1699 C C . LYS A 1 232 ? -38.937 -16.167 11.309 1.00 84.69 271 LYS A C 1
ATOM 1700 O O . LYS A 1 232 ? -38.012 -16.764 10.750 1.00 95.62 271 LYS A O 1
ATOM 1702 N N . GLN A 1 233 ? -39.048 -16.105 12.637 1.00 92.72 272 GLN A N 1
ATOM 1703 C CA . GLN A 1 233 ? -38.073 -16.727 13.520 1.00 101.76 272 GLN A CA 1
ATOM 1704 C C . GLN A 1 233 ? -38.570 -18.001 14.187 1.00 99.43 272 GLN A C 1
ATOM 1705 O O . GLN A 1 233 ? -37.747 -18.776 14.683 1.00 110.09 272 GLN A O 1
ATOM 1707 N N . HIS A 1 234 ? -39.881 -18.238 14.211 1.00 88.50 273 HIS A N 1
ATOM 1708 C CA . HIS A 1 234 ? -40.444 -19.401 14.881 1.00 82.86 273 HIS A CA 1
ATOM 1709 C C . HIS A 1 234 ? -41.312 -20.264 13.976 1.00 83.31 273 HIS A C 1
ATOM 1710 O O . HIS A 1 234 ? -41.806 -21.303 14.429 1.00 86.00 273 HIS A O 1
ATOM 1717 N N . ASN A 1 235 ? -41.512 -19.873 12.717 1.00 77.46 274 ASN A N 1
ATOM 1718 C CA . ASN A 1 235 ? -42.337 -20.631 11.785 1.00 70.50 274 ASN A CA 1
ATOM 1719 C C . ASN A 1 235 ? -41.727 -20.553 10.384 1.00 84.95 274 ASN A C 1
ATOM 1720 O O . ASN A 1 235 ? -42.337 -20.085 9.427 1.00 96.09 274 ASN A O 1
ATOM 1725 N N . SER A 1 236 ? -40.490 -21.027 10.256 1.00 87.14 275 SER A N 1
ATOM 1726 C CA . SER A 1 236 ? -39.783 -20.995 8.985 1.00 102.21 275 SER A CA 1
ATOM 1727 C C . SER A 1 236 ? -39.096 -22.333 8.750 1.00 109.41 275 SER A C 1
ATOM 1728 O O . SER A 1 236 ? -38.884 -23.120 9.676 1.00 107.45 275 SER A O 1
ATOM 1731 N N . GLY A 1 237 ? -38.753 -22.580 7.489 1.00 122.43 276 GLY A N 1
ATOM 1732 C CA . GLY A 1 237 ? -38.065 -23.790 7.111 1.00 146.71 276 GLY A CA 1
ATOM 1733 C C . GLY A 1 237 ? -38.983 -24.993 7.060 1.00 154.45 276 GLY A C 1
ATOM 1734 O O . GLY A 1 237 ? -40.108 -24.928 6.554 1.00 152.14 276 GLY A O 1
ATOM 1735 N N . PRO A 1 238 ? -38.515 -26.121 7.586 1.00 160.73 277 PRO A N 1
ATOM 1736 C CA . PRO A 1 238 ? -39.311 -27.349 7.534 1.00 155.92 277 PRO A CA 1
ATOM 1737 C C . PRO A 1 238 ? -40.355 -27.410 8.638 1.00 142.36 277 PRO A C 1
ATOM 1738 O O . PRO A 1 238 ? -40.207 -26.815 9.708 1.00 134.71 277 PRO A O 1
ATOM 1742 N N . ASN A 1 239 ? -41.430 -28.148 8.349 1.00 132.33 278 ASN A N 1
ATOM 1743 C CA . ASN A 1 239 ? -42.514 -28.399 9.300 1.00 125.97 278 ASN A CA 1
ATOM 1744 C C . ASN A 1 239 ? -43.138 -27.106 9.817 1.00 112.02 278 ASN A C 1
ATOM 1745 O O . ASN A 1 239 ? -43.578 -27.032 10.967 1.00 105.02 278 ASN A O 1
ATOM 1750 N N . SER A 1 240 ? -43.186 -26.079 8.976 1.00 98.08 279 SER A N 1
ATOM 1751 C CA . SER A 1 240 ? -43.815 -24.820 9.340 1.00 78.60 279 SER A CA 1
ATOM 1752 C C . SER A 1 240 ? -45.296 -24.850 8.988 1.00 80.24 279 SER A C 1
ATOM 1753 O O . SER A 1 240 ? -45.724 -25.557 8.072 1.00 94.09 279 SER A O 1
ATOM 1756 N N . LYS A 1 241 ? -46.079 -24.073 9.731 1.00 85.32 280 LYS A N 1
ATOM 1757 C CA . LYS A 1 241 ? -47.501 -24.079 9.412 1.00 77.16 280 LYS A CA 1
ATOM 1758 C C . LYS A 1 241 ? -47.835 -22.931 8.464 1.00 76.24 280 LYS A C 1
ATOM 1759 O O . LYS A 1 241 ? -47.360 -21.808 8.658 1.00 84.56 280 LYS A O 1
ATOM 1765 N N . PRO A 1 242 ? -48.639 -23.190 7.434 1.00 75.99 281 PRO A N 1
ATOM 1766 C CA . PRO A 1 242 ? -48.980 -22.124 6.486 1.00 65.40 281 PRO A CA 1
ATOM 1767 C C . PRO A 1 242 ? -49.835 -21.049 7.140 1.00 75.80 281 PRO A C 1
ATOM 1768 O O . PRO A 1 242 ? -50.771 -21.340 7.889 1.00 73.51 281 PRO A O 1
ATOM 1772 N N . VAL A 1 243 ? -49.494 -19.796 6.854 1.00 74.16 282 VAL A N 1
ATOM 1773 C CA . VAL A 1 243 ? -50.215 -18.637 7.368 1.00 60.67 282 VAL A CA 1
ATOM 1774 C C . VAL A 1 243 ? -50.718 -17.833 6.180 1.00 65.18 282 VAL A C 1
ATOM 1775 O O . VAL A 1 243 ? -49.927 -17.423 5.321 1.00 75.10 282 VAL A O 1
ATOM 1779 N N . VAL A 1 244 ? -52.029 -17.612 6.129 1.00 68.81 283 VAL A N 1
ATOM 1780 C CA . VAL A 1 244 ? -52.670 -16.819 5.088 1.00 64.34 283 VAL A CA 1
ATOM 1781 C C . VAL A 1 244 ? -53.276 -15.589 5.750 1.00 74.01 283 VAL A C 1
ATOM 1782 O O . VAL A 1 244 ? -53.927 -15.703 6.794 1.00 77.51 283 VAL A O 1
ATOM 1786 N N . SER A 1 245 ? -53.054 -14.418 5.157 1.00 74.84 284 SER A N 1
ATOM 1787 C CA . SER A 1 245 ? -53.430 -13.166 5.793 1.00 58.54 284 SER A CA 1
ATOM 1788 C C . SER A 1 245 ? -54.195 -12.263 4.836 1.00 63.46 284 SER A C 1
ATOM 1789 O O . SER A 1 245 ? -54.121 -12.403 3.612 1.00 77.68 284 SER A O 1
ATOM 1792 N N . PHE A 1 246 ? -54.942 -11.331 5.429 1.00 58.58 285 PHE A N 1
ATOM 1793 C CA . PHE A 1 246 ? -55.571 -10.226 4.718 1.00 56.98 285 PHE A CA 1
ATOM 1794 C C . PHE A 1 246 ? -55.499 -8.988 5.597 1.00 72.55 285 PHE A C 1
ATOM 1795 O O . PHE A 1 246 ? -55.821 -9.053 6.788 1.00 60.26 285 PHE A O 1
ATOM 1803 N N . ILE A 1 247 ? -55.087 -7.868 5.011 1.00 62.94 286 ILE A N 1
ATOM 1804 C CA . ILE A 1 247 ? -54.987 -6.593 5.711 1.00 47.12 286 ILE A CA 1
ATOM 1805 C C . ILE A 1 247 ? -55.971 -5.624 5.073 1.00 59.93 286 ILE A C 1
ATOM 1806 O O . ILE A 1 247 ? -55.950 -5.425 3.852 1.00 80.51 286 ILE A O 1
ATOM 1811 N N . ALA A 1 248 ? -56.826 -5.024 5.894 1.00 55.82 287 ALA A N 1
ATOM 1812 C CA . ALA A 1 248 ? -57.854 -4.108 5.422 1.00 60.69 287 ALA A CA 1
ATOM 1813 C C . ALA A 1 248 ? -57.417 -2.663 5.626 1.00 58.80 287 ALA A C 1
ATOM 1814 O O . ALA A 1 248 ? -56.885 -2.307 6.680 1.00 70.34 287 ALA A O 1
ATOM 1816 N N . GLY A 1 249 ? -57.641 -1.834 4.609 1.00 55.36 288 GLY A N 1
ATOM 1817 C CA . GLY A 1 249 ? -57.370 -0.417 4.738 1.00 47.97 288 GLY A CA 1
ATOM 1818 C C . GLY A 1 249 ? -56.384 0.150 3.738 1.00 50.97 288 GLY A C 1
ATOM 1819 O O . GLY A 1 249 ? -55.846 1.241 3.949 1.00 67.71 288 GLY A O 1
ATOM 1820 N N . LEU A 1 250 ? -56.129 -0.569 2.643 1.00 58.38 289 LEU A N 1
ATOM 1821 C CA . LEU A 1 250 ? -55.272 -0.005 1.605 1.00 65.43 289 LEU A CA 1
ATOM 1822 C C . LEU A 1 250 ? -55.924 1.203 0.945 1.00 51.74 289 LEU A C 1
ATOM 1823 O O . LEU A 1 250 ? -55.223 2.112 0.485 1.00 58.59 289 LEU A O 1
ATOM 1828 N N . THR A 1 251 ? -57.252 1.240 0.902 1.00 53.22 290 THR A N 1
ATOM 1829 C CA . THR A 1 251 ? -57.988 2.377 0.369 1.00 54.19 290 THR A CA 1
ATOM 1830 C C . THR A 1 251 ? -58.419 3.359 1.453 1.00 67.26 290 THR A C 1
ATOM 1831 O O . THR A 1 251 ? -59.171 4.293 1.160 1.00 75.52 290 THR A O 1
ATOM 1835 N N . ALA A 1 252 ? -57.958 3.172 2.694 1.00 49.51 291 ALA A N 1
ATOM 1836 C CA . ALA A 1 252 ? -58.358 4.066 3.773 1.00 61.74 291 ALA A CA 1
ATOM 1837 C C . ALA A 1 252 ? -57.610 5.394 3.670 1.00 52.98 291 ALA A C 1
ATOM 1838 O O . ALA A 1 252 ? -56.407 5.410 3.397 1.00 67.12 291 ALA A O 1
ATOM 1840 N N . PRO A 1 253 ? -58.295 6.519 3.883 1.00 68.16 292 PRO A N 1
ATOM 1841 C CA . PRO A 1 253 ? -57.600 7.803 3.882 1.00 55.68 292 PRO A CA 1
ATOM 1842 C C . PRO A 1 253 ? -56.787 7.972 5.153 1.00 63.74 292 PRO A C 1
ATOM 1843 O O . PRO A 1 253 ? -57.186 7.496 6.229 1.00 69.68 292 PRO A O 1
ATOM 1847 N N . PRO A 1 254 ? -55.643 8.643 5.078 1.00 69.63 293 PRO A N 1
ATOM 1848 C CA . PRO A 1 254 ? -54.811 8.818 6.271 1.00 59.26 293 PRO A CA 1
ATOM 1849 C C . PRO A 1 254 ? -55.386 9.852 7.226 1.00 69.26 293 PRO A C 1
ATOM 1850 O O . PRO A 1 254 ? -56.111 10.769 6.833 1.00 74.19 293 PRO A O 1
ATOM 1854 N N . GLY A 1 255 ? -55.047 9.688 8.503 1.00 74.08 294 GLY A N 1
ATOM 1855 C CA . GLY A 1 255 ? -55.480 10.632 9.513 1.00 74.08 294 GLY A CA 1
ATOM 1856 C C . GLY A 1 255 ? -56.946 10.564 9.863 1.00 63.20 294 GLY A C 1
ATOM 1857 O O . GLY A 1 255 ? -57.476 11.508 10.454 1.00 75.49 294 GLY A O 1
ATOM 1858 N N . ARG A 1 256 ? -57.623 9.474 9.515 1.00 63.91 295 ARG A N 1
ATOM 1859 C CA . ARG A 1 256 ? -59.037 9.306 9.813 1.00 76.14 295 ARG A CA 1
ATOM 1860 C C . ARG A 1 256 ? -59.245 7.993 10.552 1.00 72.57 295 ARG A C 1
ATOM 1861 O O . ARG A 1 256 ? -58.662 6.967 10.190 1.00 72.90 295 ARG A O 1
ATOM 1869 N N . ARG A 1 257 ? -60.074 8.033 11.592 1.00 69.41 296 ARG A N 1
ATOM 1870 C CA . ARG A 1 257 ? -60.406 6.836 12.355 1.00 67.68 296 ARG A CA 1
ATOM 1871 C C . ARG A 1 257 ? -61.460 6.032 11.602 1.00 58.35 296 ARG A C 1
ATOM 1872 O O . ARG A 1 257 ? -62.545 6.545 11.304 1.00 60.49 296 ARG A O 1
ATOM 1880 N N . MET A 1 258 ? -61.143 4.776 11.300 1.00 49.59 297 MET A N 1
ATOM 1881 C CA . MET A 1 258 ? -62.027 3.917 10.512 1.00 55.09 297 MET A CA 1
ATOM 1882 C C . MET A 1 258 ? -62.876 3.049 11.440 1.00 62.90 297 MET A C 1
ATOM 1883 O O . MET A 1 258 ? -62.668 1.844 11.590 1.00 67.41 297 MET A O 1
ATOM 1888 N N . GLY A 1 259 ? -63.856 3.691 12.064 1.00 51.09 298 GLY A N 1
ATOM 1889 C CA . GLY A 1 259 ? -64.752 2.996 12.967 1.00 58.65 298 GLY A CA 1
ATOM 1890 C C . GLY A 1 259 ? -64.045 2.484 14.206 1.00 53.54 298 GLY A C 1
ATOM 1891 O O . GLY A 1 259 ? -64.276 2.984 15.307 1.00 60.33 298 GLY A O 1
ATOM 1906 N N . ALA A 1 261 ? -61.282 2.050 16.920 1.00 59.39 300 ALA A N 1
ATOM 1907 C CA . ALA A 1 261 ? -60.463 3.062 17.577 1.00 53.64 300 ALA A CA 1
ATOM 1908 C C . ALA A 1 261 ? -58.983 2.904 17.241 1.00 63.32 300 ALA A C 1
ATOM 1909 O O . ALA A 1 261 ? -58.193 3.824 17.451 1.00 74.71 300 ALA A O 1
ATOM 1911 N N . GLY A 1 262 ? -58.612 1.737 16.720 1.00 53.96 301 GLY A N 1
ATOM 1912 C CA . GLY A 1 262 ? -57.226 1.463 16.396 1.00 46.39 301 GLY A CA 1
ATOM 1913 C C . GLY A 1 262 ? -56.906 1.504 14.914 1.00 61.88 301 GLY A C 1
ATOM 1914 O O . GLY A 1 262 ? -55.742 1.377 14.525 1.00 56.23 301 GLY A O 1
ATOM 1915 N N . ALA A 1 263 ? -57.926 1.675 14.073 1.00 59.31 302 ALA A N 1
ATOM 1916 C CA . ALA A 1 263 ? -57.734 1.728 12.623 1.00 56.27 302 ALA A CA 1
ATOM 1917 C C . ALA A 1 263 ? -57.508 3.181 12.224 1.00 60.61 302 ALA A C 1
ATOM 1918 O O . ALA A 1 263 ? -58.444 3.915 11.902 1.00 61.94 302 ALA A O 1
ATOM 1920 N N . ILE A 1 264 ? -56.247 3.601 12.242 1.00 47.80 303 ILE A N 1
ATOM 1921 C CA . ILE A 1 264 ? -55.894 4.981 11.931 1.00 49.73 303 ILE A CA 1
ATOM 1922 C C . ILE A 1 264 ? -54.481 5.004 11.368 1.00 71.95 303 ILE A C 1
ATOM 1923 O O . ILE A 1 264 ? -53.601 4.270 11.826 1.00 74.89 303 ILE A O 1
ATOM 1928 N N . ILE A 1 265 ? -54.276 5.839 10.355 1.00 69.45 304 ILE A N 1
ATOM 1929 C CA . ILE A 1 265 ? -52.967 6.069 9.760 1.00 53.96 304 ILE A CA 1
ATOM 1930 C C . ILE A 1 265 ? -52.548 7.479 10.146 1.00 58.44 304 ILE A C 1
ATOM 1931 O O . ILE A 1 265 ? -53.147 8.460 9.689 1.00 69.36 304 ILE A O 1
ATOM 1936 N N . ALA A 1 266 ? -51.529 7.588 10.994 1.00 61.23 305 ALA A N 1
ATOM 1937 C CA . ALA A 1 266 ? -51.075 8.880 11.484 1.00 69.90 305 ALA A CA 1
ATOM 1938 C C . ALA A 1 266 ? -49.557 8.939 11.446 1.00 74.62 305 ALA A C 1
ATOM 1939 O O . ALA A 1 266 ? -48.882 7.944 11.725 1.00 80.41 305 ALA A O 1
ATOM 1941 N N . GLY A 1 267 ? -49.028 10.108 11.094 1.00 83.34 306 GLY A N 1
ATOM 1942 C CA . GLY A 1 267 ? -47.588 10.288 11.022 1.00 91.89 306 GLY A CA 1
ATOM 1943 C C . GLY A 1 267 ? -46.898 9.383 10.029 1.00 91.44 306 GLY A C 1
ATOM 1944 O O . GLY A 1 267 ? -45.724 9.048 10.216 1.00 101.99 306 GLY A O 1
ATOM 1945 N N . GLY A 1 268 ? -47.595 8.975 8.971 1.00 86.18 307 GLY A N 1
ATOM 1946 C CA . GLY A 1 268 ? -47.015 8.058 8.012 1.00 89.24 307 GLY A CA 1
ATOM 1947 C C . GLY A 1 268 ? -46.793 6.654 8.523 1.00 86.16 307 GLY A C 1
ATOM 1948 O O . GLY A 1 268 ? -46.066 5.887 7.885 1.00 102.68 307 GLY A O 1
ATOM 1949 N N . LYS A 1 269 ? -47.392 6.292 9.654 1.00 69.92 308 LYS A N 1
ATOM 1950 C CA . LYS A 1 269 ? -47.270 4.960 10.224 1.00 61.78 308 LYS A CA 1
ATOM 1951 C C . LYS A 1 269 ? -48.641 4.300 10.286 1.00 56.38 308 LYS A C 1
ATOM 1952 O O . LYS A 1 269 ? -49.678 4.970 10.312 1.00 70.01 308 LYS A O 1
ATOM 1955 N N . GLY A 1 270 ? -48.633 2.971 10.309 1.00 53.16 309 GLY A N 1
ATOM 1956 C CA . GLY A 1 270 ? -49.857 2.204 10.394 1.00 49.31 309 GLY A CA 1
ATOM 1957 C C . GLY A 1 270 ? -50.530 1.901 9.075 1.00 59.31 309 GLY A C 1
ATOM 1958 O O . GLY A 1 270 ? -51.677 1.440 9.079 1.00 47.98 309 GLY A O 1
ATOM 1959 N N . GLY A 1 271 ? -49.860 2.140 7.950 1.00 68.38 310 GLY A N 1
ATOM 1960 C CA . GLY A 1 271 ? -50.469 1.867 6.664 1.00 49.97 310 GLY A CA 1
ATOM 1961 C C . GLY A 1 271 ? -50.551 0.380 6.376 1.00 49.30 310 GLY A C 1
ATOM 1962 O O . GLY A 1 271 ? -49.775 -0.426 6.890 1.00 68.05 310 GLY A O 1
ATOM 1963 N N . ALA A 1 272 ? -51.515 0.013 5.528 1.00 72.55 311 ALA A N 1
ATOM 1964 C CA . ALA A 1 272 ? -51.717 -1.393 5.197 1.00 63.95 311 ALA A CA 1
ATOM 1965 C C . ALA A 1 272 ? -50.667 -1.927 4.232 1.00 62.03 311 ALA A C 1
ATOM 1966 O O . ALA A 1 272 ? -50.428 -3.139 4.212 1.00 63.63 311 ALA A O 1
ATOM 1968 N N . LYS A 1 273 ? -50.035 -1.060 3.435 1.00 66.66 312 LYS A N 1
ATOM 1969 C CA . LYS A 1 273 ? -49.046 -1.535 2.471 1.00 67.69 312 LYS A CA 1
ATOM 1970 C C . LYS A 1 273 ? -47.813 -2.094 3.172 1.00 66.50 312 LYS A C 1
ATOM 1971 O O . LYS A 1 273 ? -47.306 -3.157 2.795 1.00 68.13 312 LYS A O 1
ATOM 1973 N N . GLU A 1 274 ? -47.317 -1.394 4.196 1.00 65.25 313 GLU A N 1
ATOM 1974 C CA . GLU A 1 274 ? -46.160 -1.886 4.935 1.00 68.03 313 GLU A CA 1
ATOM 1975 C C . GLU A 1 274 ? -46.477 -3.178 5.674 1.00 67.52 313 GLU A C 1
ATOM 1976 O O . GLU A 1 274 ? -45.597 -4.031 5.841 1.00 71.23 313 GLU A O 1
ATOM 1982 N N . LYS A 1 275 ? -47.723 -3.345 6.120 1.00 59.35 314 LYS A N 1
ATOM 1983 C CA . LYS A 1 275 ? -48.103 -4.582 6.793 1.00 56.02 314 LYS A CA 1
ATOM 1984 C C . LYS A 1 275 ? -48.154 -5.748 5.814 1.00 61.50 314 LYS A C 1
ATOM 1985 O O . LYS A 1 275 ? -47.689 -6.851 6.128 1.00 59.13 314 LYS A O 1
ATOM 1991 N N . ILE A 1 276 ? -48.712 -5.524 4.622 1.00 74.06 315 ILE A N 1
ATOM 1992 C CA . ILE A 1 276 ? -48.699 -6.558 3.591 1.00 50.41 315 ILE A CA 1
ATOM 1993 C C . ILE A 1 276 ? -47.267 -6.889 3.195 1.00 64.21 315 ILE A C 1
ATOM 1994 O O . ILE A 1 276 ? -46.902 -8.061 3.039 1.00 58.26 315 ILE A O 1
ATOM 1999 N N . SER A 1 277 ? -46.429 -5.860 3.041 1.00 64.11 316 SER A N 1
ATOM 2000 C CA . SER A 1 277 ? -45.043 -6.078 2.643 1.00 64.95 316 SER A CA 1
ATOM 2001 C C . SER A 1 277 ? -44.280 -6.870 3.698 1.00 80.33 316 SER A C 1
ATOM 2002 O O . SER A 1 277 ? -43.448 -7.723 3.364 1.00 73.28 316 SER A O 1
ATOM 2005 N N . ALA A 1 278 ? -44.552 -6.605 4.979 1.00 74.73 317 ALA A N 1
ATOM 2006 C CA . ALA A 1 278 ? -43.830 -7.293 6.044 1.00 72.19 317 ALA A CA 1
ATOM 2007 C C . ALA A 1 278 ? -44.273 -8.746 6.169 1.00 70.79 317 ALA A C 1
ATOM 2008 O O . ALA A 1 278 ? -43.438 -9.641 6.352 1.00 70.18 317 ALA A O 1
ATOM 2010 N N . LEU A 1 279 ? -45.579 -9.003 6.071 1.00 60.03 318 LEU A N 1
ATOM 2011 C CA . LEU A 1 279 ? -46.069 -10.372 6.195 1.00 59.49 318 LEU A CA 1
ATOM 2012 C C . LEU A 1 279 ? -45.618 -11.231 5.019 1.00 78.57 318 LEU A C 1
ATOM 2013 O O . LEU A 1 279 ? -45.278 -12.407 5.198 1.00 78.98 318 LEU A O 1
ATOM 2018 N N . GLN A 1 280 ? -45.606 -10.664 3.810 1.00 69.62 319 GLN A N 1
ATOM 2019 C CA . GLN A 1 280 ? -45.146 -11.422 2.651 1.00 72.00 319 GLN A CA 1
ATOM 2020 C C . GLN A 1 280 ? -43.679 -11.803 2.792 1.00 75.26 319 GLN A C 1
ATOM 2021 O O . GLN A 1 280 ? -43.291 -12.937 2.486 1.00 83.51 319 GLN A O 1
ATOM 2027 N N . SER A 1 281 ? -42.848 -10.870 3.262 1.00 69.65 320 SER A N 1
ATOM 2028 C CA . SER A 1 281 ? -41.433 -11.163 3.452 1.00 75.99 320 SER A CA 1
ATOM 2029 C C . SER A 1 281 ? -41.200 -12.196 4.545 1.00 76.54 320 SER A C 1
ATOM 2030 O O . SER A 1 281 ? -40.124 -12.803 4.589 1.00 86.35 320 SER A O 1
ATOM 2033 N N . ALA A 1 282 ? -42.177 -12.410 5.422 1.00 74.49 321 ALA A N 1
ATOM 2034 C CA . ALA A 1 282 ? -42.083 -13.411 6.475 1.00 66.67 321 ALA A CA 1
ATOM 2035 C C . ALA A 1 282 ? -42.564 -14.784 6.029 1.00 70.84 321 ALA A C 1
ATOM 2036 O O . ALA A 1 282 ? -42.539 -15.724 6.830 1.00 79.88 321 ALA A O 1
ATOM 2038 N N . GLY A 1 283 ? -42.998 -14.922 4.778 1.00 72.23 322 GLY A N 1
ATOM 2039 C CA . GLY A 1 283 ? -43.506 -16.173 4.263 1.00 63.20 322 GLY A CA 1
ATOM 2040 C C . GLY A 1 283 ? -45.013 -16.298 4.279 1.00 69.37 322 GLY A C 1
ATOM 2041 O O . GLY A 1 283 ? -45.540 -17.302 3.784 1.00 71.15 322 GLY A O 1
ATOM 2042 N N . VAL A 1 284 ? -45.719 -15.317 4.831 1.00 65.37 323 VAL A N 1
ATOM 2043 C CA . VAL A 1 284 ? -47.176 -15.363 4.890 1.00 63.32 323 VAL A CA 1
ATOM 2044 C C . VAL A 1 284 ? -47.739 -15.049 3.512 1.00 63.55 323 VAL A C 1
ATOM 2045 O O . VAL A 1 284 ? -47.336 -14.073 2.870 1.00 64.51 323 VAL A O 1
ATOM 2049 N N . VAL A 1 285 ? -48.670 -15.879 3.052 1.00 66.40 324 VAL A N 1
ATOM 2050 C CA . VAL A 1 285 ? -49.357 -15.639 1.788 1.00 66.53 324 VAL A CA 1
ATOM 2051 C C . VAL A 1 285 ? -50.482 -14.644 2.051 1.00 67.26 324 VAL A C 1
ATOM 2052 O O . VAL A 1 285 ? -51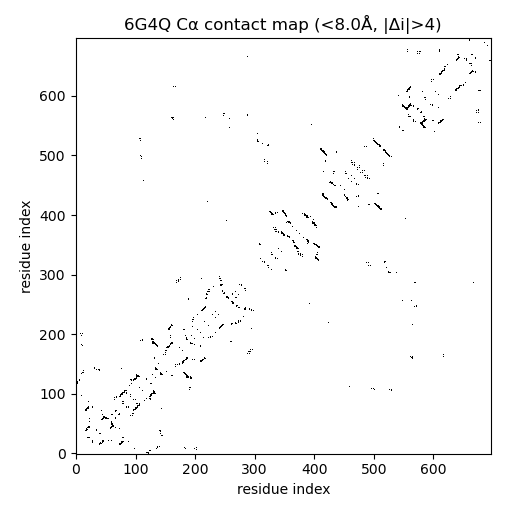.468 -14.968 2.715 1.00 69.55 324 VAL A O 1
ATOM 2056 N N . VAL A 1 286 ? -50.331 -13.426 1.542 1.00 75.39 325 VAL A N 1
ATOM 2057 C CA . VAL A 1 286 ? -51.313 -12.368 1.757 1.00 78.35 325 VAL A CA 1
ATOM 2058 C C . VAL A 1 286 ? -52.284 -12.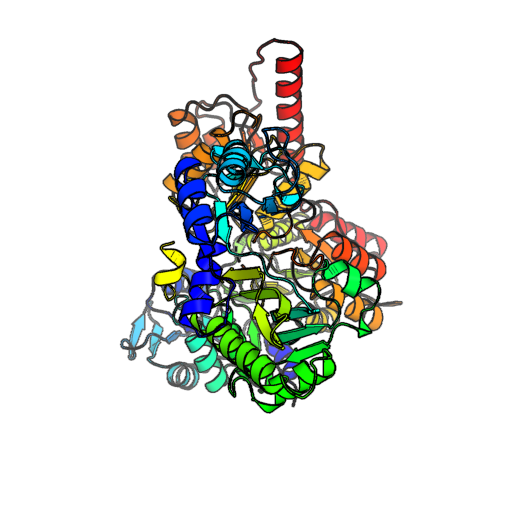363 0.583 1.00 67.64 325 VAL A C 1
ATOM 2059 O O . VAL A 1 286 ? -51.873 -12.225 -0.574 1.00 78.06 325 VAL A O 1
ATOM 2063 N N . SER A 1 287 ? -53.571 -12.515 0.882 1.00 58.34 326 SER A N 1
ATOM 2064 C CA . SER A 1 287 ? -54.614 -12.487 -0.134 1.00 54.62 326 SER A CA 1
ATOM 2065 C C . SER A 1 287 ? -55.085 -11.054 -0.345 1.00 75.99 326 SER A C 1
ATOM 2066 O O . SER A 1 287 ? -55.396 -10.346 0.619 1.00 64.24 326 SER A O 1
ATOM 2069 N N . MET A 1 288 ? -55.133 -10.629 -1.609 1.00 80.19 327 MET A N 1
ATOM 2070 C CA . MET A 1 288 ? -55.548 -9.269 -1.925 1.00 73.82 327 MET A CA 1
ATOM 2071 C C . MET A 1 288 ? -57.056 -9.083 -1.845 1.00 70.40 327 MET A C 1
ATOM 2072 O O . MET A 1 288 ? -57.517 -7.946 -1.694 1.00 64.05 327 MET A O 1
ATOM 2077 N N . SER A 1 289 ? -57.831 -10.164 -1.936 1.00 63.80 328 SER A N 1
ATOM 2078 C CA . SER A 1 289 ? -59.280 -10.089 -1.851 1.00 57.36 328 SER A CA 1
ATOM 2079 C C . SER A 1 289 ? -59.760 -10.683 -0.539 1.00 69.16 328 SER A C 1
ATOM 2080 O O . SER A 1 289 ? -59.307 -11.771 -0.156 1.00 70.92 328 SER A O 1
ATOM 2083 N N . PRO A 1 290 ? -60.671 -10.014 0.173 1.00 77.24 329 PRO A N 1
ATOM 2084 C CA . PRO A 1 290 ? -61.190 -10.583 1.426 1.00 69.89 329 PRO A CA 1
ATOM 2085 C C . PRO A 1 290 ? -62.092 -11.786 1.219 1.00 69.65 329 PRO A C 1
ATOM 2086 O O . PRO A 1 290 ? -62.462 -12.434 2.206 1.00 69.86 329 PRO A O 1
ATOM 2090 N N . ALA A 1 291 ? -62.455 -12.105 -0.021 1.00 67.72 330 ALA A N 1
ATOM 2091 C CA . ALA A 1 291 ? -63.323 -13.235 -0.316 1.00 74.11 330 ALA A CA 1
ATOM 2092 C C . ALA A 1 291 ? -62.556 -14.509 -0.641 1.00 71.88 330 ALA A C 1
ATOM 2093 O O . ALA A 1 291 ? -63.181 -15.554 -0.846 1.00 66.45 330 ALA A O 1
ATOM 2095 N N . GLN A 1 292 ? -61.224 -14.453 -0.687 1.00 57.07 331 GLN A N 1
ATOM 2096 C CA . GLN A 1 292 ? -60.416 -15.580 -1.136 1.00 77.10 331 GLN A CA 1
ATOM 2097 C C . GLN A 1 292 ? -59.532 -16.143 -0.029 1.00 74.06 331 GLN A C 1
ATOM 2098 O O . GLN A 1 292 ? -58.599 -16.898 -0.313 1.00 81.51 331 GLN A O 1
ATOM 2104 N N . LEU A 1 293 ? -59.802 -15.797 1.230 1.00 71.03 332 LEU A N 1
ATOM 2105 C CA . LEU A 1 293 ? -58.991 -16.340 2.314 1.00 77.44 332 LEU A CA 1
ATOM 2106 C C . LEU A 1 293 ? -59.273 -17.819 2.539 1.00 67.12 332 LEU A C 1
ATOM 2107 O O . LEU A 1 293 ? -58.360 -18.577 2.883 1.00 68.79 332 LEU A O 1
ATOM 2112 N N . GLY A 1 294 ? -60.522 -18.248 2.348 1.00 74.76 333 GLY A N 1
ATOM 2113 C CA . GLY A 1 294 ? -60.834 -19.661 2.487 1.00 54.23 333 GLY A CA 1
ATOM 2114 C C . GLY A 1 294 ? -60.220 -20.506 1.387 1.00 62.62 333 GLY A C 1
ATOM 2115 O O . GLY A 1 294 ? -59.746 -21.617 1.639 1.00 78.77 333 GLY A O 1
ATOM 2116 N N . THR A 1 295 ? -60.219 -19.996 0.153 1.00 64.52 334 THR A N 1
ATOM 2117 C CA . THR A 1 295 ? -59.607 -20.728 -0.952 1.00 70.79 334 THR A CA 1
ATOM 2118 C C . THR A 1 295 ? -58.087 -20.652 -0.913 1.00 75.55 334 THR A C 1
ATOM 2119 O O . THR A 1 295 ? -57.414 -21.598 -1.341 1.00 75.30 334 THR A O 1
ATOM 2123 N N . THR A 1 296 ? -57.532 -19.545 -0.414 1.00 63.40 335 THR A N 1
ATOM 2124 C CA . THR A 1 296 ? -56.080 -19.410 -0.351 1.00 67.28 335 THR A CA 1
ATOM 2125 C C . THR A 1 296 ? -55.481 -20.401 0.638 1.00 63.78 335 THR A C 1
ATOM 2126 O O . THR A 1 296 ? -54.511 -21.099 0.323 1.00 68.42 335 THR A O 1
ATOM 2130 N N . ILE A 1 297 ? -56.043 -20.470 1.847 1.00 62.57 336 ILE A N 1
ATOM 2131 C CA . ILE A 1 297 ? -55.590 -21.460 2.813 1.00 73.76 336 ILE A CA 1
ATOM 2132 C C . ILE A 1 297 ? -55.894 -22.871 2.330 1.00 75.35 336 ILE A C 1
ATOM 2133 O O . ILE A 1 297 ? -55.240 -23.827 2.762 1.00 82.39 336 ILE A O 1
ATOM 2138 N N . TYR A 1 298 ? -56.861 -23.023 1.424 1.00 77.15 337 TYR A N 1
ATOM 2139 C CA . TYR A 1 298 ? -57.175 -24.335 0.870 1.00 83.54 337 TYR A CA 1
ATOM 2140 C C . TYR A 1 298 ? -56.063 -24.819 -0.051 1.00 81.57 337 TYR A C 1
ATOM 2141 O O . TYR A 1 298 ? -55.478 -25.887 0.164 1.00 74.29 337 TYR A O 1
ATOM 2150 N N . LYS A 1 299 ? -55.752 -24.036 -1.086 1.00 74.31 338 LYS A N 1
ATOM 2151 C CA . LYS A 1 299 ? -54.702 -24.427 -2.017 1.00 84.86 338 LYS A CA 1
ATOM 2152 C C . LYS A 1 299 ? -53.320 -24.361 -1.382 1.00 81.49 338 LYS A C 1
ATOM 2153 O O . LYS A 1 299 ? -52.388 -24.995 -1.887 1.00 105.51 338 LYS A O 1
ATOM 2159 N N . GLU A 1 300 ? -53.169 -23.616 -0.285 1.00 79.79 339 GLU A N 1
ATOM 2160 C CA . GLU A 1 300 ? -51.925 -23.679 0.471 1.00 80.34 339 GLU A CA 1
ATOM 2161 C C . GLU A 1 300 ? -51.790 -25.012 1.194 1.00 84.47 339 GLU A C 1
ATOM 2162 O O . GLU A 1 300 ? -50.670 -25.465 1.456 1.00 75.51 339 GLU A O 1
ATOM 2168 N N . PHE A 1 301 ? -52.916 -25.652 1.522 1.00 86.26 340 PHE A N 1
ATOM 2169 C CA . PHE A 1 301 ? -52.889 -27.000 2.077 1.00 90.00 340 PHE A CA 1
ATOM 2170 C C . PHE A 1 301 ? -52.632 -28.040 0.993 1.00 106.64 340 PHE A C 1
ATOM 2171 O O . PHE A 1 301 ? -51.948 -29.040 1.238 1.00 106.68 340 PHE A O 1
ATOM 2179 N N . GLU A 1 302 ? -53.179 -27.821 -0.206 1.00 108.75 341 GLU A N 1
ATOM 2180 C CA . GLU A 1 302 ? -53.017 -28.784 -1.290 1.00 107.40 341 GLU A CA 1
ATOM 2181 C C . GLU A 1 302 ? -51.585 -28.818 -1.808 1.00 110.35 341 GLU A C 1
ATOM 2182 O O . GLU A 1 302 ? -51.095 -29.885 -2.196 1.00 121.91 341 GLU A O 1
ATOM 2184 N N . LYS A 1 303 ? -50.900 -27.671 -1.822 1.00 92.35 342 LYS A N 1
ATOM 2185 C CA . LYS A 1 303 ? -49.495 -27.649 -2.212 1.00 90.14 342 LYS A CA 1
ATOM 2186 C C . LYS A 1 303 ? -48.612 -28.412 -1.237 1.00 98.38 342 LYS A C 1
ATOM 2187 O O . LYS A 1 303 ? -47.428 -28.616 -1.528 1.00 102.43 342 LYS A O 1
ATOM 2193 N N . ARG A 1 304 ? -49.157 -28.839 -0.094 1.00 100.78 343 ARG A N 1
ATOM 2194 C CA . ARG A 1 304 ? -48.431 -29.658 0.869 1.00 96.40 343 ARG A CA 1
ATOM 2195 C C . ARG A 1 304 ? -49.168 -30.959 1.174 1.00 94.04 343 ARG A C 1
ATOM 2196 O O . ARG A 1 304 ? -48.865 -31.609 2.181 1.00 110.48 343 ARG A O 1
ATOM 2201 N N . LYS A 1 305 ? -50.125 -31.344 0.330 1.00 92.51 344 LYS A N 1
ATOM 2202 C CA . LYS A 1 305 ? -50.873 -32.595 0.464 1.00 110.53 344 LYS A CA 1
ATOM 2203 C C . LYS A 1 305 ? -51.423 -32.767 1.881 1.00 116.26 344 LYS A C 1
ATOM 2204 O O . LYS A 1 305 ? -51.110 -33.724 2.593 1.00 118.86 344 LYS A O 1
ATOM 2206 N N . MET A 1 306 ? -52.261 -31.815 2.278 1.00 102.77 345 MET A N 1
ATOM 2207 C CA . MET A 1 306 ? -52.844 -31.823 3.613 1.00 88.09 345 MET A CA 1
ATOM 2208 C C . MET A 1 306 ? -54.363 -31.951 3.553 1.00 86.52 345 MET A C 1
ATOM 2209 O O . MET A 1 306 ? -54.909 -32.592 2.654 1.00 94.00 345 MET A O 1
ATOM 2214 N N . LEU B 2 3 ? -63.036 13.800 17.906 1.00 117.00 53 LEU B N 1
ATOM 2215 C CA . LEU B 2 3 ? -63.249 15.205 17.580 1.00 121.21 53 LEU B CA 1
ATOM 2216 C C . LEU B 2 3 ? -61.931 15.945 17.393 1.00 123.82 53 LEU B C 1
ATOM 2217 O O . LEU B 2 3 ? -60.890 15.530 17.903 1.00 116.11 53 LEU B O 1
ATOM 2219 N N . SER B 2 4 ? -61.991 17.044 16.648 1.00 128.44 54 SER B N 1
ATOM 2220 C CA . SER B 2 4 ? -60.872 17.962 16.514 1.00 130.02 54 SER B CA 1
ATOM 2221 C C . SER B 2 4 ? -61.425 19.374 16.416 1.00 124.89 54 SER B C 1
ATOM 2222 O O . SER B 2 4 ? -62.511 19.596 15.874 1.00 138.85 54 SER B O 1
ATOM 2225 N N . LEU B 2 5 ? -60.675 20.325 16.955 1.00 98.55 55 LEU B N 1
ATOM 2226 C CA . LEU B 2 5 ? -61.108 21.710 17.017 1.00 92.82 55 LEU B CA 1
ATOM 2227 C C . LEU B 2 5 ? -60.243 22.574 16.113 1.00 82.79 55 LEU B C 1
ATOM 2228 O O . LEU B 2 5 ? -59.125 22.204 15.745 1.00 76.03 55 LEU B O 1
ATOM 2233 N N . HIS B 2 6 ? -60.780 23.739 15.759 1.00 74.15 56 HIS B N 1
ATOM 2234 C CA . HIS B 2 6 ? -60.005 24.709 15.006 1.00 79.23 56 HIS B CA 1
ATOM 2235 C C . HIS B 2 6 ? -58.762 25.110 15.795 1.00 63.24 56 HIS B C 1
ATOM 2236 O O . HIS B 2 6 ? -58.697 24.966 17.019 1.00 68.33 56 HIS B O 1
ATOM 2243 N N . GLU B 2 7 ? -57.757 25.605 15.067 1.00 71.93 57 GLU B N 1
ATOM 2244 C CA . GLU B 2 7 ? -56.507 26.010 15.701 1.00 70.85 57 GLU B CA 1
ATOM 2245 C C . GLU B 2 7 ? -56.757 26.981 16.846 1.00 79.78 57 GLU B C 1
ATOM 2246 O O . GLU B 2 7 ? -56.166 26.846 17.923 1.00 76.15 57 GLU B O 1
ATOM 2252 N N . TYR B 2 8 ? -57.658 27.946 16.645 1.00 71.89 58 TYR B N 1
ATOM 2253 C CA . TYR B 2 8 ? -57.929 28.930 17.688 1.00 71.59 58 TYR B CA 1
ATOM 2254 C C . TYR B 2 8 ? -58.583 28.289 18.905 1.00 67.85 58 TYR B C 1
ATOM 2255 O O . TYR B 2 8 ? -58.297 28.676 20.044 1.00 67.45 58 TYR B O 1
ATOM 2264 N N . MET B 2 9 ? -59.474 27.318 18.688 1.00 72.28 59 MET B N 1
ATOM 2265 C CA . MET B 2 9 ? -60.084 26.618 19.813 1.00 69.31 59 MET B CA 1
ATOM 2266 C C . MET B 2 9 ? -59.027 25.897 20.638 1.00 51.96 59 MET B C 1
ATOM 2267 O O . MET B 2 9 ? -59.104 25.864 21.871 1.00 69.85 59 MET B O 1
ATOM 2272 N N . SER B 2 10 ? -58.028 25.317 19.972 1.00 52.24 60 SER B N 1
ATOM 2273 C CA . SER B 2 10 ? -56.918 24.703 20.689 1.00 63.50 60 SER B CA 1
ATOM 2274 C C . SER B 2 10 ? -56.162 25.744 21.505 1.00 68.99 60 SER B C 1
ATOM 2275 O O . SER B 2 10 ? -56.083 25.644 22.734 1.00 86.44 60 SER B O 1
ATOM 2278 N N . MET B 2 11 ? -55.631 26.777 20.835 1.00 66.19 61 MET B N 1
ATOM 2279 C CA . MET B 2 11 ? -54.840 27.802 21.514 1.00 56.68 61 MET B CA 1
ATOM 2280 C C . MET B 2 11 ? -55.570 28.395 22.712 1.00 67.11 61 MET B C 1
ATOM 2281 O O . MET B 2 11 ? -54.930 28.810 23.685 1.00 70.53 61 MET B O 1
ATOM 2286 N N . GLU B 2 12 ? -56.903 28.445 22.664 1.00 59.49 62 GLU B N 1
ATOM 2287 C CA . GLU B 2 12 ? -57.659 28.899 23.826 1.00 61.55 62 GLU B CA 1
ATOM 2288 C C . GLU B 2 12 ? -57.504 27.936 24.996 1.00 61.76 62 GLU B C 1
ATOM 2289 O O . GLU B 2 12 ? -57.455 28.362 26.155 1.00 61.96 62 GLU B O 1
ATOM 2295 N N . LEU B 2 13 ? -57.423 26.632 24.715 1.00 59.63 63 LEU B N 1
ATOM 2296 C CA . LEU B 2 13 ? -57.294 25.652 25.791 1.00 56.61 63 LEU B CA 1
ATOM 2297 C C . LEU B 2 13 ? -55.948 25.762 26.495 1.00 67.73 63 LEU B C 1
ATOM 2298 O O . LEU B 2 13 ? -55.878 25.647 27.725 1.00 86.79 63 LEU B O 1
ATOM 2303 N N . LEU B 2 14 ? -54.869 25.984 25.735 1.00 62.77 64 LEU B N 1
ATOM 2304 C CA . LEU B 2 14 ? -53.548 26.140 26.333 1.00 74.81 64 LEU B CA 1
ATOM 2305 C C . LEU B 2 14 ? -53.392 27.491 27.014 1.00 74.69 64 LEU B C 1
ATOM 2306 O O . LEU B 2 14 ? -52.584 27.623 27.934 1.00 77.43 64 LEU B O 1
ATOM 2311 N N . GLN B 2 15 ? -54.162 28.491 26.585 1.00 63.88 65 GLN B N 1
ATOM 2312 C CA . GLN B 2 15 ? -54.231 29.744 27.334 1.00 74.98 65 GLN B CA 1
ATOM 2313 C C . GLN B 2 15 ? -54.799 29.525 28.733 1.00 79.42 65 GLN B C 1
ATOM 2314 O O . GLN B 2 15 ? -54.246 30.018 29.722 1.00 97.19 65 GLN B O 1
ATOM 2320 N N . GLU B 2 16 ? -55.902 28.782 28.831 1.00 78.63 66 GLU B N 1
ATOM 2321 C CA . GLU B 2 16 ? -56.515 28.500 30.121 1.00 85.04 66 GLU B CA 1
ATOM 2322 C C . GLU B 2 16 ? -55.646 27.622 31.008 1.00 84.61 66 GLU B C 1
ATOM 2323 O O . GLU B 2 16 ? -55.915 27.540 32.210 1.00 109.08 66 GLU B O 1
ATOM 2329 N N . ALA B 2 17 ? -54.624 26.968 30.455 1.00 75.18 67 ALA B N 1
ATOM 2330 C CA . ALA B 2 17 ? -53.719 26.123 31.222 1.00 61.11 67 ALA B CA 1
ATOM 2331 C C . ALA B 2 17 ? -52.386 26.798 31.511 1.00 64.76 67 ALA B C 1
ATOM 2332 O O . ALA B 2 17 ? -51.448 26.130 31.958 1.00 80.54 67 ALA B O 1
ATOM 2334 N N . GLY B 2 18 ? -52.275 28.101 31.259 1.00 76.87 68 GLY B N 1
ATOM 2335 C CA . GLY B 2 18 ? -51.046 28.824 31.496 1.00 80.02 68 GLY B CA 1
ATOM 2336 C C . GLY B 2 18 ? -49.987 28.678 30.428 1.00 70.31 68 GLY B C 1
ATOM 2337 O O . GLY B 2 18 ? -48.951 29.349 30.515 1.00 91.00 68 GLY B O 1
ATOM 2338 N N . VAL B 2 19 ? -50.199 27.824 29.428 1.00 63.57 69 VAL B N 1
ATOM 2339 C CA . VAL B 2 19 ? -49.248 27.694 28.329 1.00 67.50 69 VAL B CA 1
ATOM 2340 C C . VAL B 2 19 ? -49.312 28.955 27.477 1.00 68.71 69 VAL B C 1
ATOM 2341 O O . VAL B 2 19 ? -50.373 29.314 26.952 1.00 78.75 69 VAL B O 1
ATOM 2345 N N . SER B 2 20 ? -48.175 29.633 27.336 1.00 65.20 70 SER B N 1
ATOM 2346 C CA . SER B 2 20 ? -48.148 30.900 26.618 1.00 82.50 70 SER B CA 1
ATOM 2347 C C . SER B 2 20 ? -48.303 30.678 25.118 1.00 80.73 70 SER B C 1
ATOM 2348 O O . SER B 2 20 ? -47.692 29.778 24.534 1.00 66.89 70 SER B O 1
ATOM 2351 N N . VAL B 2 21 ? -49.122 31.520 24.497 1.00 92.34 71 VAL B N 1
ATOM 2352 C CA . VAL B 2 21 ? -49.539 31.365 23.107 1.00 67.20 71 VAL B CA 1
ATOM 2353 C C . VAL B 2 21 ? -49.512 32.746 22.459 1.00 72.58 71 VAL B C 1
ATOM 2354 O O . VAL B 2 21 ? -49.806 33.743 23.135 1.00 79.68 71 VAL B O 1
ATOM 2358 N N . PRO B 2 22 ? -49.136 32.868 21.185 1.00 75.88 72 PRO B N 1
ATOM 2359 C CA . PRO B 2 22 ? -49.184 34.182 20.533 1.00 76.39 72 PRO B CA 1
ATOM 2360 C C . PRO B 2 22 ? -50.582 34.780 20.602 1.00 65.22 72 PRO B C 1
ATOM 2361 O O . PRO B 2 22 ? -51.585 34.092 20.398 1.00 59.50 72 PRO B O 1
ATOM 2365 N N . LYS B 2 23 ? -50.638 36.072 20.920 1.00 62.44 73 LYS B N 1
ATOM 2366 C CA . LYS B 2 23 ? -51.916 36.757 21.063 1.00 69.11 73 LYS B CA 1
ATOM 2367 C C . LYS B 2 23 ? -52.640 36.810 19.724 1.00 71.70 73 LYS B C 1
ATOM 2368 O O . LYS B 2 23 ? -52.080 37.256 18.718 1.00 71.76 73 LYS B O 1
ATOM 2370 N N . GLY B 2 24 ? -53.889 36.353 19.714 1.00 77.69 74 GLY B N 1
ATOM 2371 C CA . GLY B 2 24 ? -54.655 36.318 18.484 1.00 55.77 74 GLY B CA 1
ATOM 2372 C C . GLY B 2 24 ? -56.142 36.345 18.739 1.00 69.69 74 GLY B C 1
ATOM 2373 O O . GLY B 2 24 ? -56.619 35.986 19.821 1.00 85.46 74 GLY B O 1
ATOM 2374 N N . TYR B 2 25 ? -56.874 36.781 17.718 1.00 83.92 75 TYR B N 1
ATOM 2375 C CA . TYR B 2 25 ? -58.326 36.829 17.742 1.00 74.36 75 TYR B CA 1
ATOM 2376 C C . TYR B 2 25 ? -58.860 36.267 16.432 1.00 74.94 75 TYR B C 1
ATOM 2377 O O . TYR B 2 25 ? -58.140 36.171 15.435 1.00 90.62 75 TYR B O 1
ATOM 2386 N N . VAL B 2 26 ? -60.139 35.903 16.440 1.00 71.35 76 VAL B N 1
ATOM 2387 C CA . VAL B 2 26 ? -60.761 35.187 15.332 1.00 81.72 76 VAL B CA 1
ATOM 2388 C C . VAL B 2 26 ? -61.624 36.149 14.533 1.00 88.15 76 VAL B C 1
ATOM 2389 O O . VAL B 2 26 ? -62.435 36.891 15.101 1.00 92.04 76 VAL B O 1
ATOM 2393 N N . ALA B 2 27 ? -61.456 36.127 13.213 1.00 92.35 77 ALA B N 1
ATOM 2394 C CA . ALA B 2 27 ? -62.257 36.924 12.296 1.00 88.45 77 ALA B CA 1
ATOM 2395 C C . ALA B 2 27 ? -63.072 35.982 11.423 1.00 88.69 77 ALA B C 1
ATOM 2396 O O . ALA B 2 27 ? -62.506 35.143 10.714 1.00 94.74 77 ALA B O 1
ATOM 2398 N N . LYS B 2 28 ? -64.396 36.112 11.486 1.00 84.19 78 LYS B N 1
ATOM 2399 C CA . LYS B 2 28 ? -65.302 35.357 10.632 1.00 91.33 78 LYS B CA 1
ATOM 2400 C C . LYS B 2 28 ? -65.762 36.153 9.419 1.00 109.16 78 LYS B C 1
ATOM 2401 O O . LYS B 2 28 ? -66.603 35.667 8.657 1.00 114.08 78 LYS B O 1
ATOM 2403 N N . SER B 2 29 ? -65.236 37.358 9.229 1.00 102.12 79 SER B N 1
ATOM 2404 C CA . SER B 2 29 ? -65.571 38.207 8.097 1.00 104.07 79 SER B CA 1
ATOM 2405 C C . SER B 2 29 ? -64.349 39.045 7.763 1.00 113.44 79 SER B C 1
ATOM 2406 O O . SER B 2 29 ? -63.477 39.242 8.617 1.00 102.83 79 SER B O 1
ATOM 2409 N N . PRO B 2 30 ? -64.245 39.544 6.527 1.00 114.81 80 PRO B N 1
ATOM 2410 C CA . PRO B 2 30 ? -63.076 40.367 6.180 1.00 110.04 80 PRO B CA 1
ATOM 2411 C C . PRO B 2 30 ? -63.022 41.688 6.928 1.00 110.29 80 PRO B C 1
ATOM 2412 O O . PRO B 2 30 ? -61.924 42.205 7.167 1.00 101.63 80 PRO B O 1
ATOM 2416 N N . ASP B 2 31 ? -64.172 42.249 7.311 1.00 118.96 81 ASP B N 1
ATOM 2417 C CA . ASP B 2 31 ? -64.170 43.546 7.981 1.00 115.63 81 ASP B CA 1
ATOM 2418 C C . ASP B 2 31 ? -63.638 43.438 9.404 1.00 97.84 81 ASP B C 1
ATOM 2419 O O . ASP B 2 31 ? -62.948 44.345 9.884 1.00 89.58 81 ASP B O 1
ATOM 2424 N N . GLU B 2 32 ? -63.947 42.342 10.097 1.00 99.01 82 GLU B N 1
ATOM 2425 C CA . GLU B 2 32 ? -63.441 42.170 11.452 1.00 101.03 82 GLU B CA 1
ATOM 2426 C C . GLU B 2 32 ? -61.984 41.726 11.476 1.00 96.68 82 GLU B C 1
ATOM 2427 O O . GLU B 2 32 ? -61.336 41.837 12.522 1.00 81.91 82 GLU B O 1
ATOM 2433 N N . ALA B 2 33 ? -61.456 41.231 10.354 1.00 95.12 83 ALA B N 1
ATOM 2434 C CA . ALA B 2 33 ? -60.016 41.013 10.258 1.00 84.61 83 ALA B CA 1
ATOM 2435 C C . ALA B 2 33 ? -59.269 42.340 10.258 1.00 86.93 83 ALA B C 1
ATOM 2436 O O . ALA B 2 33 ? -58.197 42.457 10.863 1.00 77.92 83 ALA B O 1
ATOM 2438 N N . TYR B 2 34 ? -59.822 43.349 9.578 1.00 89.19 84 TYR B N 1
ATOM 2439 C CA . TYR B 2 34 ? -59.286 44.704 9.668 1.00 95.74 84 TYR B CA 1
ATOM 2440 C C . TYR B 2 34 ? -59.275 45.182 11.114 1.00 103.40 84 TYR B C 1
ATOM 2441 O O . TYR B 2 34 ? -58.283 45.749 11.588 1.00 100.43 84 TYR B O 1
ATOM 2450 N N . ALA B 2 35 ? -60.379 44.960 11.832 1.00 102.96 85 ALA B N 1
ATOM 2451 C CA . ALA B 2 35 ? -60.485 45.444 13.204 1.00 87.66 85 ALA B CA 1
ATOM 2452 C C . ALA B 2 35 ? -59.457 44.777 14.109 1.00 85.45 85 ALA B C 1
ATOM 2453 O O . ALA B 2 35 ? -58.834 45.441 14.945 1.00 91.08 85 ALA B O 1
ATOM 2455 N N . ILE B 2 36 ? -59.264 43.466 13.955 1.00 80.95 86 ILE B N 1
ATOM 2456 C CA . ILE B 2 36 ? -58.284 42.762 14.776 1.00 95.53 86 ILE B CA 1
ATOM 2457 C C . ILE B 2 36 ? -56.871 43.206 14.419 1.00 94.55 86 ILE B C 1
ATOM 2458 O O . ILE B 2 36 ? -56.024 43.395 15.301 1.00 100.62 86 ILE B O 1
ATOM 2463 N N . ALA B 2 37 ? -56.595 43.383 13.125 1.00 80.33 87 ALA B N 1
ATOM 2464 C CA . ALA B 2 37 ? -55.261 43.799 12.703 1.00 77.08 87 ALA B CA 1
ATOM 2465 C C . ALA B 2 37 ? -54.914 45.177 13.251 1.00 96.73 87 ALA B C 1
ATOM 2466 O O . ALA B 2 37 ? -53.787 45.407 13.707 1.00 104.43 87 ALA B O 1
ATOM 2468 N N . LYS B 2 38 ? -55.872 46.109 13.219 1.00 100.91 88 LYS B N 1
ATOM 2469 C CA . LYS B 2 38 ? -55.628 47.435 13.776 1.00 98.65 88 LYS B CA 1
ATOM 2470 C C . LYS B 2 38 ? -55.418 47.380 15.284 1.00 98.64 88 LYS B C 1
ATOM 2471 O O . LYS B 2 38 ? -54.624 48.157 15.826 1.00 97.16 88 LYS B O 1
ATOM 2473 N N . LYS B 2 39 ? -56.110 46.470 15.973 1.00 97.93 89 LYS B N 1
ATOM 2474 C CA . LYS B 2 39 ? -55.932 46.313 17.411 1.00 87.21 89 LYS B CA 1
ATOM 2475 C C . LYS B 2 39 ? -54.595 45.681 17.774 1.00 99.72 89 LYS B C 1
ATOM 2476 O O . LYS B 2 39 ? -54.228 45.689 18.954 1.00 104.17 89 LYS B O 1
ATOM 2478 N N . LEU B 2 40 ? -53.866 45.137 16.801 1.00 101.10 90 LEU B N 1
ATOM 2479 C CA . LEU B 2 40 ? -52.573 44.517 17.053 1.00 95.71 90 LEU B CA 1
ATOM 2480 C C . LEU B 2 40 ? -51.397 45.432 16.737 1.00 96.11 90 LEU B C 1
ATOM 2481 O O . LEU B 2 40 ? -50.259 45.088 17.073 1.00 95.93 90 LEU B O 1
ATOM 2486 N N . GLY B 2 41 ? -51.638 46.579 16.107 1.00 79.16 91 GLY B N 1
ATOM 2487 C CA . GLY B 2 41 ? -50.567 47.509 15.809 1.00 79.91 91 GLY B CA 1
ATOM 2488 C C . GLY B 2 41 ? -50.576 48.010 14.380 1.00 88.48 91 GLY B C 1
ATOM 2489 O O . GLY B 2 41 ? -49.774 48.876 14.016 1.00 92.20 91 GLY B O 1
ATOM 2490 N N . SER B 2 42 ? -51.478 47.466 13.561 1.00 100.94 92 SER B N 1
ATOM 2491 C CA . SER B 2 42 ? -51.638 47.841 12.156 1.00 106.67 92 SER B CA 1
ATOM 2492 C C . SER B 2 42 ? -50.368 47.616 11.341 1.00 105.97 92 SER B C 1
ATOM 2493 O O . SER B 2 42 ? -50.180 48.243 10.293 1.00 93.10 92 SER B O 1
ATOM 2496 N N . LYS B 2 43 ? -49.489 46.726 11.800 1.00 108.22 93 LYS B N 1
ATOM 2497 C CA . LYS B 2 43 ? -48.256 46.432 11.080 1.00 98.51 93 LYS B CA 1
ATOM 2498 C C . LYS B 2 43 ? -48.123 44.934 10.840 1.00 90.48 93 LYS B C 1
ATOM 2499 O O . LYS B 2 43 ? -48.983 44.328 10.192 1.00 89.85 93 LYS B O 1
ATOM 2505 N N . ASP B 2 44 ? -47.058 44.327 11.359 1.00 87.31 94 ASP B N 1
ATOM 2506 C CA . ASP B 2 44 ? -46.822 42.903 11.152 1.00 85.52 94 ASP B CA 1
ATOM 2507 C C . ASP B 2 44 ? -47.918 42.085 11.825 1.00 90.21 94 ASP B C 1
ATOM 2508 O O . ASP B 2 44 ? -48.061 42.109 13.052 1.00 91.58 94 ASP B O 1
ATOM 2513 N N . VAL B 2 45 ? -48.685 41.357 11.019 1.00 82.76 95 VAL B N 1
ATOM 2514 C CA . VAL B 2 45 ? -49.824 40.583 11.499 1.00 69.53 95 VAL B CA 1
ATOM 2515 C C . VAL B 2 45 ? -49.924 39.316 10.661 1.00 72.88 95 VAL B C 1
ATOM 2516 O O . VAL B 2 45 ? -49.751 39.352 9.439 1.00 86.15 95 VAL B O 1
ATOM 2520 N N . VAL B 2 46 ? -50.197 38.192 11.321 1.00 58.56 96 VAL B N 1
ATOM 2521 C CA . VAL B 2 46 ? -50.295 36.894 10.662 1.00 67.89 96 VAL B CA 1
ATOM 2522 C C . VAL B 2 46 ? -51.765 36.539 10.480 1.00 67.99 96 VAL B C 1
ATOM 2523 O O . VAL B 2 46 ? -52.573 36.704 11.403 1.00 76.98 96 VAL B O 1
ATOM 2527 N N . ILE B 2 47 ? -52.110 36.054 9.289 1.00 58.57 97 ILE B N 1
ATOM 2528 C CA . ILE B 2 47 ? -53.456 35.591 8.967 1.00 64.03 97 ILE B CA 1
ATOM 2529 C C . ILE B 2 47 ? -53.399 34.077 8.815 1.00 79.40 97 ILE B C 1
ATOM 2530 O O . ILE B 2 47 ? -52.712 33.563 7.924 1.00 75.81 97 ILE B O 1
ATOM 2535 N N . LYS B 2 48 ? -54.118 33.365 9.678 1.00 81.78 98 LYS B N 1
ATOM 2536 C CA . LYS B 2 48 ? -54.124 31.907 9.692 1.00 79.43 98 LYS B CA 1
ATOM 2537 C C . LYS B 2 48 ? -55.531 31.414 9.390 1.00 87.72 98 LYS B C 1
ATOM 2538 O O . LYS B 2 48 ? -56.456 31.647 10.177 1.00 83.05 98 LYS B O 1
ATOM 2544 N N . ALA B 2 49 ? -55.692 30.747 8.250 1.00 93.77 99 ALA B N 1
ATOM 2545 C CA . ALA B 2 49 ? -56.975 30.149 7.908 1.00 89.69 99 ALA B CA 1
ATOM 2546 C C . ALA B 2 49 ? -57.306 29.008 8.863 1.00 88.52 99 ALA B C 1
ATOM 2547 O O . ALA B 2 49 ? -56.427 28.247 9.285 1.00 97.85 99 ALA B O 1
ATOM 2549 N N . GLN B 2 50 ? -58.581 28.902 9.215 1.00 81.53 100 GLN B N 1
ATOM 2550 C CA . GLN B 2 50 ? -59.063 27.887 10.141 1.00 94.22 100 GLN B CA 1
ATOM 2551 C C . GLN B 2 50 ? -59.990 26.940 9.387 1.00 88.46 100 GLN B C 1
ATOM 2552 O O . GLN B 2 50 ? -61.202 27.158 9.292 1.00 95.15 100 GLN B O 1
ATOM 2558 N N . VAL B 2 51 ? -59.408 25.855 8.885 1.00 75.77 101 VAL B N 1
ATOM 2559 C CA . VAL B 2 51 ? -60.144 24.760 8.274 1.00 93.76 101 VAL B CA 1
ATOM 2560 C C . VAL B 2 51 ? -59.853 23.496 9.069 1.00 91.99 101 VAL B C 1
ATOM 2561 O O . VAL B 2 51 ? -58.752 23.327 9.606 1.00 93.51 101 VAL B O 1
ATOM 2565 N N . LEU B 2 52 ? -60.855 22.629 9.185 1.00 103.58 102 LEU B N 1
ATOM 2566 C CA . LEU B 2 52 ? -60.689 21.413 9.978 1.00 111.35 102 LEU B CA 1
ATOM 2567 C C . LEU B 2 52 ? -60.377 20.213 9.092 1.00 114.63 102 LEU B C 1
ATOM 2568 O O . LEU B 2 52 ? -59.403 20.223 8.339 1.00 115.71 102 LEU B O 1
ATOM 2570 N N . GLY B 2 57 ? -52.448 22.752 5.924 1.00 101.50 107 GLY B N 1
ATOM 2571 C CA . GLY B 2 57 ? -52.527 24.187 5.721 1.00 105.14 107 GLY B CA 1
ATOM 2572 C C . GLY B 2 57 ? -51.728 24.667 4.525 1.00 120.13 107 GLY B C 1
ATOM 2573 O O . GLY B 2 57 ? -51.888 25.802 4.075 1.00 110.84 107 GLY B O 1
ATOM 2574 N N . LYS B 2 58 ? -50.865 23.799 4.008 1.00 134.59 108 LYS B N 1
ATOM 2575 C CA . LYS B 2 58 ? -50.032 24.122 2.849 1.00 136.58 108 LYS B CA 1
ATOM 2576 C C . LYS B 2 58 ? -50.664 23.579 1.568 1.00 138.66 108 LYS B C 1
ATOM 2577 O O . LYS B 2 58 ? -50.114 22.720 0.878 1.00 145.58 108 LYS B O 1
ATOM 2579 N N . GLY B 2 59 ? -51.847 24.103 1.256 1.00 126.12 109 GLY B N 1
ATOM 2580 C CA . GLY B 2 59 ? -52.575 23.685 0.075 1.00 105.40 109 GLY B CA 1
ATOM 2581 C C . GLY B 2 59 ? -52.914 24.832 -0.854 1.00 107.22 109 GLY B C 1
ATOM 2582 O O . GLY B 2 59 ? -52.136 25.782 -0.985 1.00 108.98 109 GLY B O 1
ATOM 2583 N N . THR B 2 60 ? -54.075 24.759 -1.503 1.00 106.21 110 THR B N 1
ATOM 2584 C CA . THR B 2 60 ? -54.504 25.783 -2.447 1.00 103.88 110 THR B CA 1
ATOM 2585 C C . THR B 2 60 ? -55.984 26.068 -2.248 1.00 112.10 110 THR B C 1
ATOM 2586 O O . THR B 2 60 ? -56.798 25.141 -2.213 1.00 114.39 110 THR B O 1
ATOM 2590 N N . PHE B 2 61 ? -56.326 27.347 -2.118 1.00 115.05 111 PHE B N 1
ATOM 2591 C CA . PHE B 2 61 ? -57.717 27.747 -1.981 1.00 116.54 111 PHE B CA 1
ATOM 2592 C C . PHE B 2 61 ? -58.432 27.654 -3.326 1.00 122.36 111 PHE B C 1
ATOM 2593 O O . PHE B 2 61 ? -57.816 27.493 -4.384 1.00 128.81 111 PHE B O 1
ATOM 2601 N N . GLU B 2 62 ? -59.760 27.763 -3.276 1.00 124.18 112 GLU B N 1
ATOM 2602 C CA . GLU B 2 62 ? -60.553 27.795 -4.498 1.00 129.92 112 GLU B CA 1
ATOM 2603 C C . GLU B 2 62 ? -60.465 29.137 -5.211 1.00 130.37 112 GLU B C 1
ATOM 2604 O O . GLU B 2 62 ? -60.751 29.206 -6.411 1.00 135.32 112 GLU B O 1
ATOM 2610 N N . SER B 2 63 ? -60.076 30.197 -4.504 1.00 134.98 113 SER B N 1
ATOM 2611 C CA . SER B 2 63 ? -59.916 31.517 -5.100 1.00 125.81 113 SER B CA 1
ATOM 2612 C C . SER B 2 63 ? -58.576 31.692 -5.800 1.00 115.71 113 SER B C 1
ATOM 2613 O O . SER B 2 63 ? -58.315 32.773 -6.339 1.00 121.49 113 SER B O 1
ATOM 2616 N N . GLY B 2 64 ? -57.725 30.667 -5.804 1.00 107.02 114 GLY B N 1
ATOM 2617 C CA . GLY B 2 64 ? -56.429 30.723 -6.435 1.00 111.17 114 GLY B CA 1
ATOM 2618 C C . GLY B 2 64 ? -55.270 30.923 -5.482 1.00 116.81 114 GLY B C 1
ATOM 2619 O O . GLY B 2 64 ? -54.128 30.617 -5.845 1.00 122.26 114 GLY B O 1
ATOM 2620 N N . LEU B 2 65 ? -55.529 31.426 -4.278 1.00 112.01 115 LEU B N 1
ATOM 2621 C CA . LEU B 2 65 ? -54.458 31.670 -3.323 1.00 100.94 115 LEU B CA 1
ATOM 2622 C C . LEU B 2 65 ? -53.945 30.353 -2.755 1.00 115.80 115 LEU B C 1
ATOM 2623 O O . LEU B 2 65 ? -54.721 29.535 -2.252 1.00 120.68 115 LEU B O 1
ATOM 2626 N N . LYS B 2 66 ? -52.634 30.147 -2.839 1.00 124.40 116 LYS B N 1
ATOM 2627 C CA . LYS B 2 66 ? -51.988 28.953 -2.312 1.00 117.36 116 LYS B CA 1
ATOM 2628 C C . LYS B 2 66 ? -51.383 29.266 -0.951 1.00 110.01 116 LYS B C 1
ATOM 2629 O O . LYS B 2 66 ? -50.717 30.293 -0.784 1.00 120.63 116 LYS B O 1
ATOM 2631 N N . GLY B 2 67 ? -51.613 28.381 0.016 1.00 106.77 117 GLY B N 1
ATOM 2632 C CA . GLY B 2 67 ? -51.128 28.594 1.365 1.00 100.52 117 GLY B CA 1
ATOM 2633 C C . GLY B 2 67 ? -52.198 29.133 2.292 1.00 100.53 117 GLY B C 1
ATOM 2634 O O . GLY B 2 67 ? -52.978 30.008 1.906 1.00 91.72 117 GLY B O 1
ATOM 2635 N N . GLY B 2 68 ? -52.244 28.621 3.520 1.00 98.62 118 GLY B N 1
ATOM 2636 C CA . GLY B 2 68 ? -53.277 29.016 4.457 1.00 108.33 118 GLY B CA 1
ATOM 2637 C C . GLY B 2 68 ? -52.847 30.063 5.465 1.00 104.77 118 GLY B C 1
ATOM 2638 O O . GLY B 2 68 ? -53.692 30.713 6.087 1.00 108.52 118 GLY B O 1
ATOM 2639 N N . VAL B 2 69 ? -51.539 30.236 5.640 1.00 96.58 119 VAL B N 1
ATOM 2640 C CA . VAL B 2 69 ? -50.983 31.175 6.610 1.00 80.64 119 VAL B CA 1
ATOM 2641 C C . VAL B 2 69 ? -50.185 32.224 5.851 1.00 70.52 119 VAL B C 1
ATOM 2642 O O . VAL B 2 69 ? -49.230 31.889 5.139 1.00 77.39 119 VAL B O 1
ATOM 2646 N N . LYS B 2 70 ? -50.568 33.490 6.008 1.00 70.35 120 LYS B N 1
ATOM 2647 C CA . LYS B 2 70 ? -49.947 34.592 5.286 1.00 60.51 120 LYS B CA 1
ATOM 2648 C C . LYS B 2 70 ? -49.614 35.727 6.245 1.00 61.17 120 LYS B C 1
ATOM 2649 O O . LYS B 2 70 ? -50.386 36.025 7.161 1.00 72.19 120 LYS B O 1
ATOM 2655 N N . ILE B 2 71 ? -48.466 36.359 6.024 1.00 67.34 121 ILE B N 1
ATOM 2656 C CA . ILE B 2 71 ? -48.020 37.502 6.813 1.00 59.48 121 ILE B CA 1
ATOM 2657 C C . ILE B 2 71 ? -48.314 38.769 6.020 1.00 63.06 121 ILE B C 1
ATOM 2658 O O . ILE B 2 71 ? -47.816 38.942 4.901 1.00 69.88 121 ILE B O 1
ATOM 2663 N N . VAL B 2 72 ? -49.122 39.654 6.596 1.00 63.87 122 VAL B N 1
ATOM 2664 C CA . VAL B 2 72 ? -49.461 40.924 5.973 1.00 70.92 122 VAL B CA 1
ATOM 2665 C C . VAL B 2 72 ? -49.012 42.053 6.893 1.00 77.67 122 VAL B C 1
ATOM 2666 O O . VAL B 2 72 ? -48.750 41.852 8.082 1.00 71.37 122 VAL B O 1
ATOM 2670 N N . PHE B 2 73 ? -48.935 43.260 6.327 1.00 81.75 123 PHE B N 1
ATOM 2671 C CA . PHE B 2 73 ? -48.317 44.395 7.005 1.00 74.18 123 PHE B CA 1
ATOM 2672 C C . PHE B 2 73 ? -49.242 45.603 7.107 1.00 82.73 123 PHE B C 1
ATOM 2673 O O . PHE B 2 73 ? -48.761 46.727 7.288 1.00 92.24 123 PHE B O 1
ATOM 2681 N N . SER B 2 74 ? -50.556 45.404 7.005 1.00 73.37 124 SER B N 1
ATOM 2682 C CA . SER B 2 74 ? -51.500 46.507 7.121 1.00 76.77 124 SER B CA 1
ATOM 2683 C C . SER B 2 74 ? -52.889 45.938 7.355 1.00 88.83 124 SER B C 1
ATOM 2684 O O . SER B 2 74 ? -53.183 44.829 6.894 1.00 79.24 124 SER B O 1
ATOM 2687 N N . PRO B 2 75 ? -53.759 46.661 8.065 1.00 99.56 125 PRO B N 1
ATOM 2688 C CA . PRO B 2 75 ? -55.141 46.182 8.227 1.00 94.79 125 PRO B CA 1
ATOM 2689 C C . PRO B 2 75 ? -55.893 46.088 6.914 1.00 98.53 125 PRO B C 1
ATOM 2690 O O . PRO B 2 75 ? -56.783 45.239 6.776 1.00 96.75 125 PRO B O 1
ATOM 2694 N N . GLU B 2 76 ? -55.562 46.944 5.944 1.00 101.37 126 GLU B N 1
ATOM 2695 C CA . GLU B 2 76 ? -56.196 46.862 4.633 1.00 96.61 126 GLU B CA 1
ATOM 2696 C C . GLU B 2 76 ? -55.796 45.581 3.913 1.00 94.00 126 GLU B C 1
ATOM 2697 O O . GLU B 2 76 ? -56.626 44.950 3.248 1.00 86.47 126 GLU B O 1
ATOM 2703 N N . GLU B 2 77 ? -54.527 45.181 4.037 1.00 88.54 127 GLU B N 1
ATOM 2704 C CA . GLU B 2 77 ? -54.088 43.921 3.450 1.00 84.37 127 GLU B CA 1
ATOM 2705 C C . GLU B 2 77 ? -54.666 42.727 4.197 1.00 86.97 127 GLU B C 1
ATOM 2706 O O . GLU B 2 77 ? -54.946 41.690 3.583 1.00 73.97 127 GLU B O 1
ATOM 2712 N N . ALA B 2 78 ? -54.853 42.852 5.513 1.00 86.70 128 ALA B N 1
ATOM 2713 C CA . ALA B 2 78 ? -55.470 41.774 6.278 1.00 77.07 128 ALA B CA 1
ATOM 2714 C C . ALA B 2 78 ? -56.910 41.543 5.839 1.00 80.51 128 ALA B C 1
ATOM 2715 O O . ALA B 2 78 ? -57.377 40.400 5.790 1.00 92.45 128 ALA B O 1
ATOM 2717 N N . LYS B 2 79 ? -57.629 42.618 5.507 1.00 95.04 129 LYS B N 1
ATOM 2718 C CA . LYS B 2 79 ? -58.989 42.461 5.002 1.00 92.27 129 LYS B CA 1
ATOM 2719 C C . LYS B 2 79 ? -58.997 41.802 3.628 1.00 97.33 129 LYS B C 1
ATOM 2720 O O . LYS B 2 79 ? -59.854 40.955 3.345 1.00 92.53 129 LYS B O 1
ATOM 2726 N N . ALA B 2 80 ? -58.046 42.169 2.764 1.00 85.67 130 ALA B N 1
ATOM 2727 C CA . ALA B 2 80 ? -58.046 41.651 1.400 1.00 83.39 130 ALA B CA 1
ATOM 2728 C C . ALA B 2 80 ? -57.620 40.188 1.354 1.00 93.99 130 ALA B C 1
ATOM 2729 O O . ALA B 2 80 ? -58.168 39.402 0.573 1.00 98.34 130 ALA B O 1
ATOM 2731 N N . VAL B 2 81 ? -56.639 39.805 2.175 1.00 84.02 131 VAL B N 1
ATOM 2732 C CA . VAL B 2 81 ? -56.188 38.416 2.191 1.00 82.59 131 VAL B CA 1
ATOM 2733 C C . VAL B 2 81 ? -57.267 37.511 2.774 1.00 94.05 131 VAL B C 1
ATOM 2734 O O . VAL B 2 81 ? -57.496 36.397 2.284 1.00 93.89 131 VAL B O 1
ATOM 2738 N N . SER B 2 82 ? -57.953 37.972 3.822 1.00 87.48 132 SER B N 1
ATOM 2739 C CA . SER B 2 82 ? -59.054 37.199 4.383 1.00 92.67 132 SER B CA 1
ATOM 2740 C C . SER B 2 82 ? -60.260 37.156 3.452 1.00 92.07 132 SER B C 1
ATOM 2741 O O . SER B 2 82 ? -61.137 36.305 3.634 1.00 85.58 132 SER B O 1
ATOM 2744 N N . SER B 2 83 ? -60.326 38.051 2.464 1.00 87.10 133 SER B N 1
ATOM 2745 C CA . SER B 2 83 ? -61.421 38.004 1.500 1.00 96.64 133 SER B CA 1
ATOM 2746 C C . SER B 2 83 ? -61.342 36.750 0.639 1.00 97.10 133 SER B C 1
ATOM 2747 O O . SER B 2 83 ? -62.372 36.147 0.313 1.00 103.85 133 SER B O 1
ATOM 2750 N N . GLN B 2 84 ? -60.132 36.342 0.265 1.00 95.37 134 GLN B N 1
ATOM 2751 C CA . GLN B 2 84 ? -59.918 35.145 -0.536 1.00 103.87 134 GLN B CA 1
ATOM 2752 C C . GLN B 2 84 ? -59.834 33.882 0.310 1.00 97.29 134 GLN B C 1
ATOM 2753 O O . GLN B 2 84 ? -59.548 32.807 -0.227 1.00 102.17 134 GLN B O 1
ATOM 2755 N N . MET B 2 85 ? -60.076 33.987 1.617 1.00 97.64 135 MET B N 1
ATOM 2756 C CA . MET B 2 85 ? -60.058 32.842 2.516 1.00 95.38 135 MET B CA 1
ATOM 2757 C C . MET B 2 85 ? -61.438 32.551 3.091 1.00 113.44 135 MET B C 1
ATOM 2758 O O . MET B 2 85 ? -61.957 31.443 2.927 1.00 106.24 135 MET B O 1
ATOM 2763 N N . ILE B 2 86 ? -62.047 33.527 3.765 1.00 123.45 136 ILE B N 1
ATOM 2764 C CA . ILE B 2 86 ? -63.338 33.316 4.409 1.00 116.18 136 ILE B CA 1
ATOM 2765 C C . ILE B 2 86 ? -64.414 33.125 3.350 1.00 114.14 136 ILE B C 1
ATOM 2766 O O . ILE B 2 86 ? -64.513 33.902 2.390 1.00 119.72 136 ILE B O 1
ATOM 2771 N N . GLY B 2 87 ? -65.232 32.088 3.525 1.00 114.33 137 GLY B N 1
ATOM 2772 C CA . GLY B 2 87 ? -66.246 31.737 2.557 1.00 118.64 137 GLY B CA 1
ATOM 2773 C C . GLY B 2 87 ? -65.760 30.895 1.401 1.00 107.17 137 GLY B C 1
ATOM 2774 O O . GLY B 2 87 ? -66.581 30.467 0.580 1.00 118.89 137 GLY B O 1
ATOM 2775 N N . LYS B 2 88 ? -64.460 30.640 1.307 1.00 106.87 138 LYS B N 1
ATOM 2776 C CA . LYS B 2 88 ? -63.878 29.853 0.232 1.00 101.87 138 LYS B CA 1
ATOM 2777 C C . LYS B 2 88 ? -63.363 28.528 0.779 1.00 119.47 138 LYS B C 1
ATOM 2778 O O . LYS B 2 88 ? -63.185 28.354 1.988 1.00 105.98 138 LYS B O 1
ATOM 2784 N N . LYS B 2 89 ? -63.125 27.588 -0.131 1.00 128.07 139 LYS B N 1
ATOM 2785 C CA . LYS B 2 89 ? -62.717 26.237 0.224 1.00 123.13 139 LYS B CA 1
ATOM 2786 C C . LYS B 2 89 ? -61.244 26.026 -0.099 1.00 119.04 139 LYS B C 1
ATOM 2787 O O . LYS B 2 89 ? -60.744 26.513 -1.117 1.00 117.36 139 LYS B O 1
ATOM 2789 N N . LEU B 2 90 ? -60.557 25.300 0.776 1.00 125.06 140 LEU B N 1
ATOM 2790 C CA . LEU B 2 90 ? -59.170 24.916 0.566 1.00 127.49 140 LEU B CA 1
ATOM 2791 C C . LEU B 2 90 ? -59.105 23.472 0.086 1.00 130.63 140 LEU B C 1
ATOM 2792 O O . LEU B 2 90 ? -59.952 22.645 0.433 1.00 133.24 140 LEU B O 1
ATOM 2794 N N . PHE B 2 91 ? -58.090 23.174 -0.721 1.00 115.75 141 PHE B N 1
ATOM 2795 C CA . PHE B 2 91 ? -57.928 21.853 -1.319 1.00 107.86 141 PHE B CA 1
ATOM 2796 C C . PHE B 2 91 ? -56.496 21.386 -1.101 1.00 114.54 141 PHE B C 1
ATOM 2797 O O . PHE B 2 91 ? -55.570 21.886 -1.747 1.00 124.38 141 PHE B O 1
ATOM 2805 N N . THR B 2 92 ? -56.318 20.433 -0.193 1.00 124.77 142 THR B N 1
ATOM 2806 C CA . THR B 2 92 ? -55.031 19.816 0.084 1.00 126.65 142 THR B CA 1
ATOM 2807 C C . THR B 2 92 ? -55.074 18.346 -0.320 1.00 133.38 142 THR B C 1
ATOM 2808 O O . THR B 2 92 ? -56.092 17.834 -0.793 1.00 141.18 142 THR B O 1
ATOM 2810 N N . LYS B 2 93 ? -53.944 17.661 -0.129 1.00 134.58 143 LYS B N 1
ATOM 2811 C CA . LYS B 2 93 ? -53.886 16.240 -0.455 1.00 139.36 143 LYS B CA 1
ATOM 2812 C C . LYS B 2 93 ? -54.726 15.410 0.506 1.00 142.69 143 LYS B C 1
ATOM 2813 O O . LYS B 2 93 ? -55.236 14.350 0.125 1.00 143.54 143 LYS B O 1
ATOM 2815 N N . GLN B 2 94 ? -54.886 15.873 1.747 1.00 143.65 144 GLN B N 1
ATOM 2816 C CA . GLN B 2 94 ? -55.683 15.160 2.735 1.00 137.30 144 GLN B CA 1
ATOM 2817 C C . GLN B 2 94 ? -57.180 15.385 2.569 1.00 145.35 144 GLN B C 1
ATOM 2818 O O . GLN B 2 94 ? -57.968 14.697 3.227 1.00 147.32 144 GLN B O 1
ATOM 2820 N N . THR B 2 95 ? -57.591 16.324 1.717 1.00 150.79 145 THR B N 1
ATOM 2821 C CA . THR B 2 95 ? -59.002 16.592 1.476 1.00 150.01 145 THR B CA 1
ATOM 2822 C C . THR B 2 95 ? -59.532 15.921 0.216 1.00 159.70 145 THR B C 1
ATOM 2823 O O . THR B 2 95 ? -60.751 15.885 0.020 1.00 168.05 145 THR B O 1
ATOM 2827 N N . GLY B 2 96 ? -58.656 15.395 -0.637 1.00 153.35 146 GLY B N 1
ATOM 2828 C CA . GLY B 2 96 ? -59.096 14.724 -1.843 1.00 149.14 146 GLY B CA 1
ATOM 2829 C C . GLY B 2 96 ? -59.476 15.698 -2.944 1.00 151.64 146 GLY B C 1
ATOM 2830 O O . GLY B 2 96 ? -59.010 16.841 -3.004 1.00 151.79 146 GLY B O 1
ATOM 2831 N N . GLU B 2 97 ? -60.345 15.221 -3.840 1.00 153.63 147 GLU B N 1
ATOM 2832 C CA . GLU B 2 97 ? -60.824 16.065 -4.930 1.00 150.58 147 GLU B CA 1
ATOM 2833 C C . GLU B 2 97 ? -61.643 17.236 -4.401 1.00 152.86 147 GLU B C 1
ATOM 2834 O O . GLU B 2 97 ? -61.583 18.342 -4.949 1.00 156.54 147 GLU B O 1
ATOM 2836 N N . LYS B 2 98 ? -62.414 17.011 -3.340 1.00 152.98 148 LYS B N 1
ATOM 2837 C CA . LYS B 2 98 ? -63.150 18.075 -2.681 1.00 151.76 148 LYS B CA 1
ATOM 2838 C C . LYS B 2 98 ? -62.278 18.708 -1.598 1.00 149.75 148 LYS B C 1
ATOM 2839 O O . LYS B 2 98 ? -61.106 18.364 -1.426 1.00 152.80 148 LYS B O 1
ATOM 2841 N N . GLY B 2 99 ? -62.854 19.646 -0.853 1.00 142.16 149 GLY B N 1
ATOM 2842 C CA . GLY B 2 99 ? -62.106 20.327 0.183 1.00 137.33 149 GLY B CA 1
ATOM 2843 C C . GLY B 2 99 ? -62.935 20.715 1.389 1.00 139.38 149 GLY B C 1
ATOM 2844 O O . GLY B 2 99 ? -64.091 20.302 1.519 1.00 137.55 149 GLY B O 1
ATOM 2845 N N . ARG B 2 100 ? -62.349 21.509 2.281 1.00 137.03 150 ARG B N 1
ATOM 2846 C CA . ARG B 2 100 ? -63.020 21.985 3.481 1.00 127.94 150 ARG B CA 1
ATOM 2847 C C . ARG B 2 100 ? -63.304 23.475 3.354 1.00 133.31 150 ARG B C 1
ATOM 2848 O O . ARG B 2 100 ? -62.497 24.227 2.798 1.00 134.63 150 ARG B O 1
ATOM 2850 N N . ILE B 2 101 ? -64.453 23.895 3.871 1.00 128.77 151 ILE B N 1
ATOM 2851 C CA . ILE B 2 101 ? -64.863 25.292 3.795 1.00 125.44 151 ILE B CA 1
ATOM 2852 C C . ILE B 2 101 ? -64.164 26.086 4.890 1.00 132.62 151 ILE B C 1
ATOM 2853 O O . ILE B 2 101 ? -64.003 25.613 6.023 1.00 136.52 151 ILE B O 1
ATOM 2858 N N . CYS B 2 102 ? -63.729 27.297 4.550 1.00 117.60 152 CYS B N 1
ATOM 2859 C CA . CYS B 2 102 ? -63.107 28.215 5.498 1.00 105.02 152 CYS B CA 1
ATOM 2860 C C . CYS B 2 102 ? -64.067 29.373 5.737 1.00 112.01 152 CYS B C 1
ATOM 2861 O O . CYS B 2 102 ? -64.247 30.226 4.862 1.00 112.40 152 CYS B O 1
ATOM 2864 N N . ASN B 2 103 ? -64.684 29.399 6.917 1.00 119.43 153 ASN B N 1
ATOM 2865 C CA A ASN B 2 103 ? -65.615 30.458 7.281 0.52 117.27 153 ASN B CA 1
ATOM 2866 C CA B ASN B 2 103 ? -65.618 30.451 7.289 0.48 117.02 153 ASN B CA 1
ATOM 2867 C C . ASN B 2 103 ? -65.037 31.432 8.297 1.00 108.48 153 ASN B C 1
ATOM 2868 O O . ASN B 2 103 ? -65.750 32.341 8.738 1.00 110.41 153 ASN B O 1
ATOM 2877 N N . GLN B 2 104 ? -63.770 31.276 8.673 1.00 98.78 154 GLN B N 1
ATOM 2878 C CA . GLN B 2 104 ? -63.144 32.169 9.637 1.00 95.91 154 GLN B CA 1
ATOM 2879 C C . GLN B 2 104 ? -61.633 31.999 9.571 1.00 89.85 154 GLN B C 1
ATOM 2880 O O . GLN B 2 104 ? -61.129 30.939 9.190 1.00 82.06 154 GLN B O 1
ATOM 2886 N N . VAL B 2 105 ? -60.920 33.057 9.951 1.00 73.54 155 VAL B N 1
ATOM 2887 C CA . VAL B 2 105 ? -59.465 33.048 9.998 1.00 76.11 155 VAL B CA 1
ATOM 2888 C C . VAL B 2 105 ? -59.018 33.541 11.366 1.00 82.51 155 VAL B C 1
ATOM 2889 O O . VAL B 2 105 ? -59.734 34.281 12.048 1.00 81.99 155 VAL B O 1
ATOM 2893 N N . LEU B 2 106 ? -57.821 33.119 11.766 1.00 79.76 156 LEU B N 1
ATOM 2894 C CA . LEU B 2 106 ? -57.212 33.537 13.024 1.00 63.75 156 LEU B CA 1
ATOM 2895 C C . LEU B 2 106 ? -56.199 34.636 12.722 1.00 67.31 156 LEU B C 1
ATOM 2896 O O . LEU B 2 106 ? -55.185 34.391 12.060 1.00 79.70 156 LEU B O 1
ATOM 2901 N N . VAL B 2 107 ? -56.475 35.842 13.205 1.00 71.29 157 VAL B N 1
ATOM 2902 C CA . VAL B 2 107 ? -55.614 37.000 12.992 1.00 78.68 157 VAL B CA 1
ATOM 2903 C C . VAL B 2 107 ? -54.825 37.206 14.280 1.00 85.58 157 VAL B C 1
ATOM 2904 O O . VAL B 2 107 ? -55.320 37.806 15.238 1.00 85.94 157 VAL B O 1
ATOM 2908 N N . CYS B 2 108 ? -53.594 36.708 14.308 1.00 83.73 158 CYS B N 1
ATOM 2909 C CA . CYS B 2 108 ? -52.758 36.759 15.498 1.00 77.11 158 CYS B CA 1
ATOM 2910 C C . CYS B 2 108 ? -51.510 37.591 15.231 1.00 76.32 158 CYS B C 1
ATOM 2911 O O . CYS B 2 108 ? -51.233 38.004 14.102 1.00 86.64 158 CYS B O 1
ATOM 2914 N N . GLU B 2 109 ? -50.757 37.834 16.299 1.00 69.88 159 GLU B N 1
ATOM 2915 C CA . GLU B 2 109 ? -49.558 38.649 16.213 1.00 79.78 159 GLU B CA 1
ATOM 2916 C C . GLU B 2 109 ? -48.421 37.870 15.560 1.00 78.87 159 GLU B C 1
ATOM 2917 O O . GLU B 2 109 ? -48.390 36.636 15.564 1.00 81.41 159 GLU B O 1
ATOM 2923 N N . ARG B 2 110 ? -47.479 38.615 14.990 1.00 81.44 160 ARG B N 1
ATOM 2924 C CA . ARG B 2 110 ? -46.304 38.028 14.363 1.00 72.13 160 ARG B CA 1
ATOM 2925 C C . ARG B 2 110 ? -45.204 37.859 15.403 1.00 77.89 160 ARG B C 1
ATOM 2926 O O . ARG B 2 110 ? -44.871 38.805 16.124 1.00 68.16 160 ARG B O 1
ATOM 2934 N N . LYS B 2 111 ? -44.653 36.653 15.483 1.00 78.38 161 LYS B N 1
ATOM 2935 C CA . LYS B 2 111 ? -43.568 36.346 16.399 1.00 65.74 161 LYS B CA 1
ATOM 2936 C C . LYS B 2 111 ? -42.297 36.060 15.611 1.00 71.61 161 LYS B C 1
ATOM 2937 O O . LYS B 2 111 ? -42.339 35.492 14.516 1.00 76.45 161 LYS B O 1
ATOM 2943 N N . TYR B 2 112 ? -41.161 36.466 16.179 1.00 79.69 162 TYR B N 1
ATOM 2944 C CA . TYR B 2 112 ? -39.866 36.382 15.509 1.00 76.48 162 TYR B CA 1
ATOM 2945 C C . TYR B 2 112 ? -38.992 35.386 16.256 1.00 77.89 162 TYR B C 1
ATOM 2946 O O . TYR B 2 112 ? -38.299 35.750 17.219 1.00 90.76 162 TYR B O 1
ATOM 2955 N N . PRO B 2 113 ? -38.988 34.121 15.850 1.00 77.26 163 PRO B N 1
ATOM 2956 C CA . PRO B 2 113 ? -38.362 33.075 16.664 1.00 86.21 163 PRO B CA 1
ATOM 2957 C C . PRO B 2 113 ? -36.852 33.004 16.495 1.00 91.61 163 PRO B C 1
ATOM 2958 O O . PRO B 2 113 ? -36.315 33.180 15.399 1.00 81.97 163 PRO B O 1
ATOM 2962 N N . ARG B 2 114 ? -36.166 32.725 17.607 1.00 102.81 164 ARG B N 1
ATOM 2963 C CA . ARG B 2 114 ? -34.739 32.430 17.545 1.00 100.53 164 ARG B CA 1
ATOM 2964 C C . ARG B 2 114 ? -34.494 30.987 17.126 1.00 105.37 164 ARG B C 1
ATOM 2965 O O . ARG B 2 114 ? -33.692 30.719 16.225 1.00 107.62 164 ARG B O 1
ATOM 2969 N N . ARG B 2 115 ? -35.183 30.047 17.771 1.00 107.39 165 ARG B N 1
ATOM 2970 C CA . ARG B 2 115 ? -34.901 28.628 17.610 1.00 98.77 165 ARG B CA 1
ATOM 2971 C C . ARG B 2 115 ? -36.186 27.826 17.757 1.00 93.78 165 ARG B C 1
ATOM 2972 O O . ARG B 2 115 ? -36.933 28.008 18.723 1.00 93.66 165 ARG B O 1
ATOM 2980 N N . GLU B 2 116 ? -36.431 26.938 16.799 1.00 91.91 166 GLU B N 1
ATOM 2981 C CA . GLU B 2 116 ? -37.654 26.151 16.740 1.00 87.78 166 GLU B CA 1
ATOM 2982 C C . GLU B 2 116 ? -37.361 24.711 17.135 1.00 86.36 166 GLU B C 1
ATOM 2983 O O . GLU B 2 116 ? -36.400 24.107 16.644 1.00 97.29 166 GLU B O 1
ATOM 2989 N N . TYR B 2 117 ? -38.184 24.174 18.026 1.00 78.63 167 TYR B N 1
ATOM 2990 C CA . TYR B 2 117 ? -38.107 22.790 18.461 1.00 74.83 167 TYR B CA 1
ATOM 2991 C C . TYR B 2 117 ? -39.419 22.085 18.144 1.00 70.51 167 TYR B C 1
ATOM 2992 O O . TYR B 2 117 ? -40.418 22.711 17.786 1.00 71.51 167 TYR B O 1
ATOM 3001 N N . TYR B 2 118 ? -39.413 20.767 18.310 1.00 73.65 168 TYR B N 1
ATOM 3002 C CA . TYR B 2 118 ? -40.607 19.946 18.162 1.00 74.10 168 TYR B CA 1
ATOM 3003 C C . TYR B 2 118 ? -40.920 19.285 19.496 1.00 77.21 168 TYR B C 1
ATOM 3004 O O . TYR B 2 118 ? -40.022 18.750 20.154 1.00 85.73 168 TYR B O 1
ATOM 3013 N N . PHE B 2 119 ? -42.190 19.325 19.893 1.00 61.31 169 PHE B N 1
ATOM 3014 C CA . PHE B 2 119 ? -42.636 18.670 21.113 1.00 75.52 169 PHE B CA 1
ATOM 3015 C C . PHE B 2 119 ? -44.035 18.114 20.905 1.00 69.89 169 PHE B C 1
ATOM 3016 O O . PHE B 2 119 ? -44.904 18.787 20.343 1.00 70.61 169 PHE B O 1
ATOM 3024 N N . ALA B 2 120 ? -44.249 16.883 21.366 1.00 57.65 170 ALA B N 1
ATOM 3025 C CA . ALA B 2 120 ? -45.533 16.222 21.201 1.00 61.08 170 ALA B CA 1
ATOM 3026 C C . ALA B 2 120 ? -45.754 15.245 22.346 1.00 59.83 170 ALA B C 1
ATOM 3027 O O . ALA B 2 120 ? -44.803 14.695 22.907 1.00 63.07 170 ALA B O 1
ATOM 3029 N N . ILE B 2 121 ? -47.023 15.046 22.691 1.00 58.38 171 ILE B N 1
ATOM 3030 C CA . ILE B 2 121 ? -47.440 14.075 23.696 1.00 50.70 171 ILE B CA 1
ATOM 3031 C C . ILE B 2 121 ? -48.503 13.195 23.061 1.00 50.25 171 ILE B C 1
ATOM 3032 O O . ILE B 2 121 ? -49.553 13.696 22.644 1.00 60.88 171 ILE B O 1
ATOM 3037 N N . THR B 2 122 ? -48.240 11.892 22.989 1.00 55.01 172 THR B N 1
ATOM 3038 C CA . THR B 2 122 ? -49.176 10.977 22.353 1.00 60.23 172 THR B CA 1
ATOM 3039 C C . THR B 2 122 ? -49.165 9.639 23.076 1.00 64.28 172 THR B C 1
ATOM 3040 O O . THR B 2 122 ? -48.206 9.288 23.767 1.00 65.90 172 THR B O 1
ATOM 3044 N N . MET B 2 123 ? -50.255 8.894 22.904 1.00 56.05 173 MET B N 1
ATOM 3045 C CA . MET B 2 123 ? -50.352 7.520 23.383 1.00 50.18 173 MET B CA 1
ATOM 3046 C C . MET B 2 123 ? -49.793 6.603 22.302 1.00 65.31 173 MET B C 1
ATOM 3047 O O . MET B 2 123 ? -50.404 6.442 21.240 1.00 77.09 173 MET B O 1
ATOM 3052 N N . GLU B 2 124 ? -48.633 6.009 22.564 1.00 51.91 174 GLU B N 1
ATOM 3053 C CA . GLU B 2 124 ? -47.993 5.098 21.626 1.00 59.52 174 GLU B CA 1
ATOM 3054 C C . GLU B 2 124 ? -48.247 3.657 22.051 1.00 55.19 174 GLU B C 1
ATOM 3055 O O . GLU B 2 124 ? -48.094 3.316 23.229 1.00 60.25 174 GLU B O 1
ATOM 3061 N N . ARG B 2 125 ? -48.635 2.817 21.090 1.00 52.08 175 ARG B N 1
ATOM 3062 C CA . ARG B 2 125 ? -48.848 1.406 21.391 1.00 67.45 175 ARG B CA 1
ATOM 3063 C C . ARG B 2 125 ? -47.544 0.699 21.731 1.00 68.57 175 ARG B C 1
ATOM 3064 O O . ARG B 2 125 ? -47.550 -0.275 22.493 1.00 71.84 175 ARG B O 1
ATOM 3072 N N . SER B 2 126 ? -46.421 1.167 21.179 1.00 71.46 176 SER B N 1
ATOM 3073 C CA . SER B 2 126 ? -45.140 0.523 21.453 1.00 70.79 176 SER B CA 1
ATOM 3074 C C . SER B 2 126 ? -44.714 0.707 22.904 1.00 76.93 176 SER B C 1
ATOM 3075 O O . SER B 2 126 ? -43.950 -0.110 23.431 1.00 74.21 176 SER B O 1
ATOM 3078 N N . PHE B 2 127 ? -45.189 1.765 23.561 1.00 71.22 177 PHE B N 1
ATOM 3079 C CA . PHE B 2 127 ? -44.901 2.001 24.968 1.00 64.73 177 PHE B CA 1
ATOM 3080 C C . PHE B 2 127 ? -46.080 1.704 25.881 1.00 69.61 177 PHE B C 1
ATOM 3081 O O . PHE B 2 127 ? -45.915 1.750 27.105 1.00 87.94 177 PHE B O 1
ATOM 3089 N N . GLN B 2 128 ? -47.258 1.415 25.322 1.00 70.71 178 GLN B N 1
ATOM 3090 C CA . GLN B 2 128 ? -48.455 1.096 26.102 1.00 71.74 178 GLN B CA 1
ATOM 3091 C C . GLN B 2 128 ? -48.798 2.214 27.085 1.00 64.00 178 GLN B C 1
ATOM 3092 O O . GLN B 2 128 ? -49.181 1.965 28.230 1.00 71.11 178 GLN B O 1
ATOM 3098 N N . GLY B 2 129 ? -48.662 3.459 26.633 1.00 61.85 179 GLY B N 1
ATOM 3099 C CA . GLY B 2 129 ? -48.954 4.602 27.463 1.00 68.42 179 GLY B CA 1
ATOM 3100 C C . GLY B 2 129 ? -48.504 5.909 26.841 1.00 69.38 179 GLY B C 1
ATOM 3101 O O . GLY B 2 129 ? -48.065 5.958 25.687 1.00 70.95 179 GLY B O 1
ATOM 3102 N N . PRO B 2 130 ? -48.608 6.998 27.599 1.00 57.78 180 PRO B N 1
ATOM 3103 C CA . PRO B 2 130 ? -48.205 8.303 27.068 1.00 57.89 180 PRO B CA 1
ATOM 3104 C C . PRO B 2 130 ? -46.699 8.398 26.891 1.00 57.38 180 PRO B C 1
ATOM 3105 O O . PRO B 2 130 ? -45.919 7.822 27.654 1.00 65.90 180 PRO B O 1
ATOM 3109 N N . VAL B 2 131 ? -46.296 9.134 25.857 1.00 56.34 181 VAL B N 1
ATOM 3110 C CA . VAL B 2 131 ? -44.889 9.341 25.529 1.00 52.62 181 VAL B CA 1
ATOM 3111 C C . VAL B 2 131 ? -44.689 10.805 25.167 1.00 63.36 181 VAL B C 1
ATOM 3112 O O . VAL B 2 131 ? -45.484 11.377 24.414 1.00 85.04 181 VAL B O 1
ATOM 3116 N N . LEU B 2 132 ? -43.635 11.412 25.705 1.00 78.34 182 LEU B N 1
ATOM 3117 C CA . LEU B 2 132 ? -43.222 12.748 25.300 1.00 74.30 182 LEU B CA 1
ATOM 3118 C C . LEU B 2 132 ? -42.217 12.632 24.162 1.00 74.58 182 LEU B C 1
ATOM 3119 O O . LEU B 2 132 ? -41.225 11.905 24.274 1.00 70.33 182 LEU B O 1
ATOM 3124 N N . ILE B 2 133 ? -42.480 13.342 23.069 1.00 77.98 183 ILE B N 1
ATOM 3125 C CA . ILE B 2 133 ? -41.616 13.348 21.895 1.00 67.89 183 ILE B CA 1
ATOM 3126 C C . ILE B 2 133 ? -40.975 14.724 21.783 1.00 73.12 183 ILE B C 1
ATOM 3127 O O . ILE B 2 133 ? -41.668 15.746 21.852 1.00 76.82 183 ILE B O 1
ATOM 3132 N N . GLY B 2 134 ? -39.660 14.751 21.624 1.00 73.31 184 GLY B N 1
ATOM 3133 C CA . GLY B 2 134 ? -38.938 16.004 21.506 1.00 66.30 184 GLY B CA 1
ATOM 3134 C C . GLY B 2 134 ? -37.856 15.909 20.453 1.00 65.41 184 GLY B C 1
ATOM 3135 O O . GLY B 2 134 ? -37.277 14.845 20.220 1.00 70.69 184 GLY B O 1
ATOM 3136 N N . SER B 2 135 ? -37.586 17.045 19.813 1.00 64.58 185 SER B N 1
ATOM 3137 C CA . SER B 2 135 ? -36.576 17.108 18.768 1.00 80.33 185 SER B CA 1
ATOM 3138 C C . SER B 2 135 ? -36.152 18.555 18.567 1.00 81.90 185 SER B C 1
ATOM 3139 O O . SER B 2 135 ? -36.981 19.464 18.634 1.00 76.52 185 SER B O 1
ATOM 3142 N N . SER B 2 136 ? -34.856 18.755 18.318 1.00 92.45 186 SER B N 1
ATOM 3143 C CA . SER B 2 136 ? -34.342 20.080 17.995 1.00 89.56 186 SER B CA 1
ATOM 3144 C C . SER B 2 136 ? -34.716 20.525 16.588 1.00 86.24 186 SER B C 1
ATOM 3145 O O . SER B 2 136 ? -34.532 21.701 16.258 1.00 89.29 186 SER B O 1
ATOM 3148 N N . HIS B 2 137 ? -35.235 19.621 15.760 1.00 79.95 187 HIS B N 1
ATOM 3149 C CA . HIS B 2 137 ? -35.610 19.945 14.387 1.00 79.54 187 HIS B CA 1
ATOM 3150 C C . HIS B 2 137 ? -37.096 20.296 14.337 1.00 83.51 187 HIS B C 1
ATOM 3151 O O . HIS B 2 137 ? -37.944 19.525 13.883 1.00 81.31 187 HIS B O 1
ATOM 3158 N N . GLY B 2 138 ? -37.398 21.494 14.835 1.00 79.88 188 GLY B N 1
ATOM 3159 C CA . GLY B 2 138 ? -38.746 22.011 14.835 1.00 74.17 188 GLY B CA 1
ATOM 3160 C C . GLY B 2 138 ? -39.024 22.909 13.639 1.00 93.65 188 GLY B C 1
ATOM 3161 O O . GLY B 2 138 ? -38.134 23.289 12.883 1.00 101.45 188 GLY B O 1
ATOM 3162 N N . GLY B 2 139 ? -40.302 23.246 13.482 1.00 89.73 189 GLY B N 1
ATOM 3163 C CA . GLY B 2 139 ? -40.751 24.031 12.356 1.00 93.57 189 GLY B CA 1
ATOM 3164 C C . GLY B 2 139 ? -40.849 23.279 11.049 1.00 98.05 189 GLY B C 1
ATOM 3165 O O . GLY B 2 139 ? -41.334 23.848 10.062 1.00 112.45 189 GLY B O 1
ATOM 3166 N N . VAL B 2 140 ? -40.409 22.023 11.001 1.00 89.08 190 VAL B N 1
ATOM 3167 C CA . VAL B 2 140 ? -40.485 21.231 9.780 1.00 91.85 190 VAL B CA 1
ATOM 3168 C C . VAL B 2 140 ? -41.415 20.044 9.985 1.00 95.53 190 VAL B C 1
ATOM 3169 O O . VAL B 2 140 ? -41.915 19.805 11.091 1.00 94.96 190 VAL B O 1
ATOM 3173 N N . ASN B 2 141 ? -41.645 19.294 8.912 1.00 99.47 191 ASN B N 1
ATOM 3174 C CA . ASN B 2 141 ? -42.421 18.065 8.978 1.00 105.75 191 ASN B CA 1
ATOM 3175 C C . ASN B 2 141 ? -41.691 17.033 9.834 1.00 109.30 191 ASN B C 1
ATOM 3176 O O . ASN B 2 141 ? -40.475 16.857 9.716 1.00 114.43 191 ASN B O 1
ATOM 3181 N N . ILE B 2 142 ? -42.440 16.344 10.698 1.00 97.73 192 ILE B N 1
ATOM 3182 C CA . ILE B 2 142 ? -41.824 15.417 11.646 1.00 95.70 192 ILE B CA 1
ATOM 3183 C C . ILE B 2 142 ? -41.583 14.032 11.044 1.00 100.40 192 ILE B C 1
ATOM 3184 O O . ILE B 2 142 ? -40.690 13.311 11.501 1.00 101.62 192 ILE B O 1
ATOM 3189 N N . GLU B 2 143 ? -42.360 13.629 10.036 1.00 97.59 193 GLU B N 1
ATOM 3190 C CA . GLU B 2 143 ? -42.144 12.313 9.443 1.00 103.39 193 GLU B CA 1
ATOM 3191 C C . GLU B 2 143 ? -40.870 12.276 8.610 1.00 98.47 193 GLU B C 1
ATOM 3192 O O . GLU B 2 143 ? -40.211 11.232 8.535 1.00 101.20 193 GLU B O 1
ATOM 3198 N N . ASP B 2 144 ? -40.504 13.399 7.986 1.00 90.02 194 ASP B N 1
ATOM 3199 C CA . ASP B 2 144 ? -39.303 13.430 7.158 1.00 100.48 194 ASP B CA 1
ATOM 3200 C C . ASP B 2 144 ? -38.033 13.368 7.998 1.00 99.57 194 ASP B C 1
ATOM 3201 O O . ASP B 2 144 ? -37.042 12.763 7.572 1.00 97.47 194 ASP B O 1
ATOM 3206 N N . VAL B 2 145 ? -38.036 13.979 9.185 1.00 105.06 195 VAL B N 1
ATOM 3207 C CA . VAL B 2 145 ? -36.870 13.884 10.059 1.00 108.67 195 VAL B CA 1
ATOM 3208 C C . VAL B 2 145 ? -36.803 12.510 10.724 1.00 104.02 195 VAL B C 1
ATOM 3209 O O . VAL B 2 145 ? -35.708 11.978 10.945 1.00 113.86 195 VAL B O 1
ATOM 3213 N N . ALA B 2 146 ? -37.954 11.901 11.026 1.00 89.79 196 ALA B N 1
ATOM 3214 C CA . ALA B 2 146 ? -37.961 10.537 11.545 1.00 85.98 196 ALA B CA 1
ATOM 3215 C C . ALA B 2 146 ? -37.339 9.545 10.571 1.00 96.13 196 ALA B C 1
ATOM 3216 O O . ALA B 2 146 ? -36.907 8.467 10.991 1.00 97.33 196 ALA B O 1
ATOM 3218 N N . ALA B 2 147 ? -37.287 9.883 9.284 1.00 103.56 197 ALA B N 1
ATOM 3219 C CA . ALA B 2 147 ? -36.671 9.040 8.269 1.00 106.91 197 ALA B CA 1
ATOM 3220 C C . ALA B 2 147 ? -35.252 9.469 7.923 1.00 119.83 197 ALA B C 1
ATOM 3221 O O . ALA B 2 147 ? -34.398 8.614 7.667 1.00 129.46 197 ALA B O 1
ATOM 3223 N N . GLU B 2 148 ? -34.977 10.775 7.912 1.00 112.59 198 GLU B N 1
ATOM 3224 C CA . GLU B 2 148 ? -33.642 11.254 7.570 1.00 106.52 198 GLU B CA 1
ATOM 3225 C C . GLU B 2 148 ? -32.680 11.109 8.744 1.00 126.71 198 GLU B C 1
ATOM 3226 O O . GLU B 2 148 ? -31.586 10.553 8.595 1.00 136.12 198 GLU B O 1
ATOM 3228 N N . SER B 2 149 ? -33.070 11.603 9.918 1.00 132.25 199 SER B N 1
ATOM 3229 C CA . SER B 2 149 ? -32.228 11.552 11.114 1.00 136.88 199 SER B CA 1
ATOM 3230 C C . SER B 2 149 ? -33.079 11.139 12.304 1.00 130.59 199 SER B C 1
ATOM 3231 O O . SER B 2 149 ? -33.553 11.982 13.076 1.00 136.35 199 SER B O 1
ATOM 3234 N N . PRO B 2 150 ? -33.300 9.834 12.485 1.00 122.01 200 PRO B N 1
ATOM 3235 C CA . PRO B 2 150 ? -34.080 9.377 13.646 1.00 114.32 200 PRO B CA 1
ATOM 3236 C C . PRO B 2 150 ? -33.410 9.665 14.977 1.00 115.48 200 PRO B C 1
ATOM 3237 O O . PRO B 2 150 ? -34.103 9.736 16.000 1.00 111.18 200 PRO B O 1
ATOM 3241 N N . GLU B 2 151 ? -32.085 9.832 14.999 1.00 118.20 201 GLU B N 1
ATOM 3242 C CA . GLU B 2 151 ? -31.389 10.154 16.238 1.00 122.05 201 GLU B CA 1
ATOM 3243 C C . GLU B 2 151 ? -31.792 11.515 16.790 1.00 114.89 201 GLU B C 1
ATOM 3244 O O . GLU B 2 151 ? -31.625 11.758 17.990 1.00 114.86 201 GLU B O 1
ATOM 3250 N N . ALA B 2 152 ? -32.316 12.406 15.945 1.00 102.52 202 ALA B N 1
ATOM 3251 C CA . ALA B 2 152 ? -32.790 13.702 16.412 1.00 95.36 202 ALA B CA 1
ATOM 3252 C C . ALA B 2 152 ? -34.112 13.608 17.161 1.00 92.08 202 ALA B C 1
ATOM 3253 O O . ALA B 2 152 ? -34.498 14.579 17.821 1.00 84.94 202 ALA B O 1
ATOM 3255 N N . ILE B 2 153 ? -34.810 12.479 17.073 1.00 95.49 203 ILE B N 1
ATOM 3256 C CA . ILE B 2 153 ? -36.066 12.278 17.786 1.00 93.52 203 ILE B CA 1
ATOM 3257 C C . ILE B 2 153 ? -35.769 11.602 19.117 1.00 93.27 203 ILE B C 1
ATOM 3258 O O . ILE B 2 153 ? -35.092 10.567 19.163 1.00 108.35 203 ILE B O 1
ATOM 3263 N N . ILE B 2 154 ? -36.274 12.185 20.200 1.00 79.99 204 ILE B N 1
ATOM 3264 C CA . ILE B 2 154 ? -36.077 11.669 21.549 1.00 84.50 204 ILE B CA 1
ATOM 3265 C C . ILE B 2 154 ? -37.445 11.420 22.167 1.00 78.27 204 ILE B C 1
ATOM 3266 O O . ILE B 2 154 ? -38.289 12.323 22.199 1.00 86.02 204 ILE B O 1
ATOM 3271 N N . LYS B 2 155 ? -37.661 10.201 22.655 1.00 65.37 205 LYS B N 1
ATOM 3272 C CA . LYS B 2 155 ? -38.933 9.801 23.239 1.00 71.24 205 LYS B CA 1
ATOM 3273 C C . LYS B 2 155 ? -38.751 9.478 24.716 1.00 73.68 205 LYS B C 1
ATOM 3274 O O . LYS B 2 155 ? -37.790 8.804 25.101 1.00 87.57 205 LYS B O 1
ATOM 3280 N N . GLU B 2 156 ? -39.678 9.959 25.536 1.00 54.41 206 GLU B N 1
ATOM 3281 C CA . GLU B 2 156 ? -39.641 9.741 26.982 1.00 64.69 206 GLU B CA 1
ATOM 3282 C C . GLU B 2 156 ? -40.999 9.240 27.453 1.00 73.41 206 GLU B C 1
ATOM 3283 O O . GLU B 2 156 ? -41.966 10.029 27.495 1.00 83.43 206 GLU B O 1
ATOM 3289 N N . PRO B 2 157 ? -41.124 7.967 27.818 1.00 61.17 207 PRO B N 1
ATOM 3290 C CA . PRO B 2 157 ? -42.421 7.458 28.274 1.00 62.86 207 PRO B CA 1
ATOM 3291 C C . PRO B 2 157 ? -42.770 7.976 29.660 1.00 61.72 207 PRO B C 1
ATOM 3292 O O . PRO B 2 157 ? -41.898 8.269 30.482 1.00 66.01 207 PRO B O 1
ATOM 3296 N N . ILE B 2 158 ? -44.071 8.090 29.912 1.00 62.61 208 ILE B N 1
ATOM 3297 C CA . ILE B 2 158 ? -44.598 8.595 31.173 1.00 57.12 208 ILE B CA 1
ATOM 3298 C C . ILE B 2 158 ? -45.438 7.501 31.815 1.00 61.38 208 ILE B C 1
ATOM 3299 O O . ILE B 2 158 ? -46.306 6.913 31.160 1.00 68.62 208 ILE B O 1
ATOM 3304 N N . ASP B 2 159 ? -45.177 7.229 33.091 1.00 56.71 209 ASP B N 1
ATOM 3305 C CA . ASP B 2 159 ? -45.980 6.269 33.837 1.00 58.50 209 ASP B CA 1
ATOM 3306 C C . ASP B 2 159 ? -47.364 6.854 34.096 1.00 56.43 209 ASP B C 1
ATOM 3307 O O . ASP B 2 159 ? -47.489 7.931 34.690 1.00 56.91 209 ASP B O 1
ATOM 3312 N N . ILE B 2 160 ? -48.403 6.147 33.645 1.00 61.86 210 ILE B N 1
ATOM 3313 C CA . ILE B 2 160 ? -49.766 6.652 33.767 1.00 62.57 210 ILE B CA 1
ATOM 3314 C C . ILE B 2 160 ? -50.203 6.783 35.223 1.00 68.86 210 ILE B C 1
ATOM 3315 O O . ILE B 2 160 ? -51.081 7.598 35.530 1.00 60.67 210 ILE B O 1
ATOM 3320 N N . GLU B 2 161 ? -49.607 6.011 36.136 1.00 75.45 211 GLU B N 1
ATOM 3321 C CA . GLU B 2 161 ? -49.990 6.096 37.542 1.00 67.11 211 GLU B CA 1
ATOM 3322 C C . GLU B 2 161 ? -49.267 7.237 38.248 1.00 62.75 211 GLU B C 1
ATOM 3323 O O . GLU B 2 161 ? -49.903 8.090 38.876 1.00 66.07 211 GLU B O 1
ATOM 3329 N N . GLU B 2 162 ? -47.938 7.270 38.152 1.00 60.05 212 GLU B N 1
ATOM 3330 C CA . GLU B 2 162 ? -47.149 8.274 38.854 1.00 69.23 212 GLU B CA 1
ATOM 3331 C C . GLU B 2 162 ? -47.177 9.641 38.184 1.00 72.23 212 GLU B C 1
ATOM 3332 O O . GLU B 2 162 ? -46.689 10.610 38.776 1.00 80.72 212 GLU B O 1
ATOM 3338 N N . GLY B 2 163 ? -47.734 9.750 36.982 1.00 79.03 213 GLY B N 1
ATOM 3339 C CA . GLY B 2 163 ? -47.755 11.025 36.297 1.00 73.73 213 GLY B CA 1
ATOM 3340 C C . GLY B 2 163 ? -46.374 11.431 35.800 1.00 73.75 213 GLY B C 1
ATOM 3341 O O . GLY B 2 163 ? -45.396 10.683 35.871 1.00 65.56 213 GLY B O 1
ATOM 3342 N N . ILE B 2 164 ? -46.313 12.656 35.287 1.00 61.76 214 ILE B N 1
ATOM 3343 C CA . ILE B 2 164 ? -45.068 13.188 34.749 1.00 67.10 214 ILE B CA 1
ATOM 3344 C C . ILE B 2 164 ? -44.208 13.714 35.890 1.00 75.45 214 ILE B C 1
ATOM 3345 O O . ILE B 2 164 ? -44.706 14.334 36.839 1.00 67.21 214 ILE B O 1
ATOM 3350 N N . LYS B 2 165 ? -42.910 13.443 35.811 1.00 77.63 215 LYS B N 1
ATOM 3351 C CA . LYS B 2 165 ? -41.945 13.948 36.774 1.00 83.76 215 LYS B CA 1
ATOM 3352 C C . LYS B 2 165 ? -41.278 15.196 36.212 1.00 84.28 215 LYS B C 1
ATOM 3353 O O . LYS B 2 165 ? -41.044 15.295 35.005 1.00 94.10 215 LYS B O 1
ATOM 3359 N N . LYS B 2 166 ? -40.983 16.153 37.095 1.00 90.00 216 LYS B N 1
ATOM 3360 C CA . LYS B 2 166 ? -40.299 17.364 36.654 1.00 92.20 216 LYS B CA 1
ATOM 3361 C C . LYS B 2 166 ? -38.920 17.049 36.090 1.00 95.00 216 LYS B C 1
ATOM 3362 O O . LYS B 2 166 ? -38.453 17.735 35.173 1.00 98.14 216 LYS B O 1
ATOM 3368 N N . GLU B 2 167 ? -38.262 16.009 36.610 1.00 97.99 217 GLU B N 1
ATOM 3369 C CA . GLU B 2 167 ? -36.956 15.621 36.089 1.00 94.83 217 GLU B CA 1
ATOM 3370 C C . GLU B 2 167 ? -37.056 15.074 34.671 1.00 86.49 217 GLU B C 1
ATOM 3371 O O . GLU B 2 167 ? -36.123 15.241 33.877 1.00 87.49 217 GLU B O 1
ATOM 3373 N N . GLN B 2 168 ? -38.169 14.418 34.337 1.00 69.10 218 GLN B N 1
ATOM 3374 C CA . GLN B 2 168 ? -38.353 13.917 32.979 1.00 76.40 218 GLN B CA 1
ATOM 3375 C C . GLN B 2 168 ? -38.429 15.064 31.981 1.00 68.22 218 GLN B C 1
ATOM 3376 O O . GLN B 2 168 ? -37.732 15.062 30.959 1.00 78.40 218 GLN B O 1
ATOM 3382 N N . ALA B 2 169 ? -39.280 16.054 32.262 1.00 65.94 219 ALA B N 1
ATOM 3383 C CA . ALA B 2 169 ? -39.428 17.187 31.355 1.00 68.23 219 ALA B CA 1
ATOM 3384 C C . ALA B 2 169 ? -38.161 18.027 31.291 1.00 80.04 219 ALA B C 1
ATOM 3385 O O . ALA B 2 169 ? -37.844 18.589 30.236 1.00 78.90 219 ALA B O 1
ATOM 3387 N N . LEU B 2 170 ? -37.427 18.127 32.401 1.00 88.06 220 LEU B N 1
ATOM 3388 C CA . LEU B 2 170 ? -36.174 18.872 32.387 1.00 87.96 220 LEU B CA 1
ATOM 3389 C C . LEU B 2 170 ? -35.143 18.186 31.500 1.00 91.41 220 LEU B C 1
ATOM 3390 O O . LEU B 2 170 ? -34.522 18.829 30.648 1.00 88.92 220 LEU B O 1
ATOM 3395 N N . GLN B 2 171 ? -34.968 16.871 31.669 1.00 97.18 221 GLN B N 1
ATOM 3396 C CA . GLN B 2 171 ? -33.966 16.145 30.892 1.00 88.47 221 GLN B CA 1
ATOM 3397 C C . GLN B 2 171 ? -34.274 16.186 29.400 1.00 82.98 221 GLN B C 1
ATOM 3398 O O . GLN B 2 171 ? -33.363 16.331 28.575 1.00 75.77 221 GLN B O 1
ATOM 3404 N N . LEU B 2 172 ? -35.551 16.055 29.031 1.00 70.09 222 LEU B N 1
ATOM 3405 C CA . LEU B 2 172 ? -35.915 16.113 27.618 1.00 75.63 222 LEU B CA 1
ATOM 3406 C C . LEU B 2 172 ? -35.628 17.490 27.034 1.00 91.34 222 LEU B C 1
ATOM 3407 O O . LEU B 2 172 ? -35.157 17.605 25.896 1.00 89.76 222 LEU B O 1
ATOM 3412 N N . ALA B 2 173 ? -35.895 18.548 27.804 1.00 76.59 223 ALA B N 1
ATOM 3413 C CA . ALA B 2 173 ? -35.659 19.900 27.309 1.00 71.48 223 ALA B CA 1
ATOM 3414 C C . ALA B 2 173 ? -34.177 20.149 27.056 1.00 77.62 223 ALA B C 1
ATOM 3415 O O . ALA B 2 173 ? -33.814 20.839 26.097 1.00 98.09 223 ALA B O 1
ATOM 3417 N N . GLN B 2 174 ? -33.304 19.600 27.905 1.00 88.95 224 GLN B N 1
ATOM 3418 C CA . GLN B 2 174 ? -31.869 19.748 27.677 1.00 96.34 224 GLN B CA 1
ATOM 3419 C C . GLN B 2 174 ? -31.427 18.965 26.447 1.00 93.78 224 GLN B C 1
ATOM 3420 O O . GLN B 2 174 ? -30.674 19.477 25.611 1.00 105.52 224 GLN B O 1
ATOM 3426 N N . LYS B 2 175 ? -31.891 17.720 26.317 1.00 92.47 225 LYS B N 1
ATOM 3427 C CA . LYS B 2 175 ? -31.553 16.917 25.149 1.00 90.18 225 LYS B CA 1
ATOM 3428 C C . LYS B 2 175 ? -32.132 17.496 23.864 1.00 94.19 225 LYS B C 1
ATOM 3429 O O . LYS B 2 175 ? -31.587 17.243 22.783 1.00 97.71 225 LYS B O 1
ATOM 3431 N N . MET B 2 176 ? -33.219 18.265 23.956 1.00 85.65 226 MET B N 1
ATOM 3432 C CA . MET B 2 176 ? -33.768 18.934 22.784 1.00 73.70 226 MET B CA 1
ATOM 3433 C C . MET B 2 176 ? -32.940 20.136 22.356 1.00 86.38 226 MET B C 1
ATOM 3434 O O . MET B 2 176 ? -33.117 20.622 21.235 1.00 85.43 226 MET B O 1
ATOM 3439 N N . GLY B 2 177 ? -32.050 20.625 23.212 1.00 91.96 227 GLY B N 1
ATOM 3440 C CA . GLY B 2 177 ? -31.207 21.752 22.878 1.00 88.82 227 GLY B CA 1
ATOM 3441 C C . GLY B 2 177 ? -31.628 23.084 23.457 1.00 84.16 227 GLY B C 1
ATOM 3442 O O . GLY B 2 177 ? -31.124 24.118 23.004 1.00 100.48 227 GLY B O 1
ATOM 3443 N N . PHE B 2 178 ? -32.536 23.098 24.428 1.00 84.88 228 PHE B N 1
ATOM 3444 C CA . PHE B 2 178 ? -32.916 24.347 25.069 1.00 89.07 228 PHE B CA 1
ATOM 3445 C C . PHE B 2 178 ? -31.721 24.932 25.819 1.00 90.94 228 PHE B C 1
ATOM 3446 O O . PHE B 2 178 ? -30.981 24.194 26.477 1.00 97.70 228 PHE B O 1
ATOM 3454 N N . PRO B 2 179 ? -31.500 26.243 25.733 1.00 86.84 229 PRO B N 1
ATOM 3455 C CA . PRO B 2 179 ? -30.443 26.853 26.530 1.00 80.93 229 PRO B CA 1
ATOM 3456 C C . PRO B 2 179 ? -30.738 26.697 28.008 1.00 93.12 229 PRO B C 1
ATOM 3457 O O . PRO B 2 179 ? -31.910 26.704 28.429 1.00 94.84 229 PRO B O 1
ATOM 3461 N N . PRO B 2 180 ? -29.700 26.557 28.838 1.00 103.44 230 PRO B N 1
ATOM 3462 C CA . PRO B 2 180 ? -29.930 26.212 30.253 1.00 98.71 230 PRO B CA 1
ATOM 3463 C C . PRO B 2 180 ? -30.750 27.236 31.020 1.00 102.04 230 PRO B C 1
ATOM 3464 O O . PRO B 2 180 ? -31.380 26.873 32.020 1.00 104.25 230 PRO B O 1
ATOM 3468 N N . ASN B 2 181 ? -30.771 28.497 30.586 1.00 103.90 231 ASN B N 1
ATOM 3469 C CA . ASN B 2 181 ? -31.504 29.525 31.315 1.00 104.08 231 ASN B CA 1
ATOM 3470 C C . ASN B 2 181 ? -33.016 29.395 31.175 1.00 113.18 231 ASN B C 1
ATOM 3471 O O . ASN B 2 181 ? -33.743 30.036 31.941 1.00 120.01 231 ASN B O 1
ATOM 3476 N N . ILE B 2 182 ? -33.508 28.592 30.231 1.00 104.09 232 ILE B N 1
ATOM 3477 C CA . ILE B 2 182 ? -34.944 28.502 29.981 1.00 104.19 232 ILE B CA 1
ATOM 3478 C C . ILE B 2 182 ? -35.389 27.047 29.892 1.00 94.45 232 ILE B C 1
ATOM 3479 O O . ILE B 2 182 ? -36.499 26.757 29.430 1.00 87.62 232 ILE B O 1
ATOM 3484 N N . VAL B 2 183 ? -34.531 26.122 30.327 1.00 93.87 233 VAL B N 1
ATOM 3485 C CA . VAL B 2 183 ? -34.913 24.711 30.331 1.00 90.01 233 VAL B CA 1
ATOM 3486 C C . VAL B 2 183 ? -36.068 24.478 31.298 1.00 96.17 233 VAL B C 1
ATOM 3487 O O . VAL B 2 183 ? -36.972 23.677 31.030 1.00 95.05 233 VAL B O 1
ATOM 3491 N N . GLU B 2 184 ? -36.068 25.191 32.427 1.00 99.17 234 GLU B N 1
ATOM 3492 C CA . GLU B 2 184 ? -37.122 25.013 33.421 1.00 97.85 234 GLU B CA 1
ATOM 3493 C C . GLU B 2 184 ? -38.470 25.482 32.888 1.00 98.06 234 GLU B C 1
ATOM 3494 O O . GLU B 2 184 ? -39.476 24.771 33.003 1.00 100.08 234 GLU B O 1
ATOM 3500 N N . SER B 2 185 ? -38.513 26.682 32.300 1.00 100.53 235 SER B N 1
ATOM 3501 C CA . SER B 2 185 ? -39.765 27.177 31.736 1.00 99.74 235 SER B CA 1
ATOM 3502 C C . SER B 2 185 ? -40.231 26.309 30.578 1.00 91.73 235 SER B C 1
ATOM 3503 O O . SER B 2 185 ? -41.439 26.178 30.347 1.00 95.67 235 SER B O 1
ATOM 3506 N N . ALA B 2 186 ? -39.294 25.712 29.838 1.00 80.99 236 ALA B N 1
ATOM 3507 C CA . ALA B 2 186 ? -39.674 24.751 28.809 1.00 85.81 236 ALA B CA 1
ATOM 3508 C C . ALA B 2 186 ? -40.239 23.481 29.432 1.00 77.45 236 ALA B C 1
ATOM 3509 O O . ALA B 2 186 ? -41.221 22.920 28.932 1.00 64.53 236 ALA B O 1
ATOM 3511 N N . ALA B 2 187 ? -39.635 23.019 30.529 1.00 79.28 237 ALA B N 1
ATOM 3512 C CA . ALA B 2 187 ? -40.154 21.846 31.223 1.00 75.18 237 ALA B CA 1
ATOM 3513 C C . ALA B 2 187 ? -41.510 22.134 31.856 1.00 89.67 237 ALA B C 1
ATOM 3514 O O . ALA B 2 187 ? -42.393 21.268 31.861 1.00 92.73 237 ALA B O 1
ATOM 3516 N N . GLU B 2 188 ? -41.693 23.342 32.397 1.00 86.21 238 GLU B N 1
ATOM 3517 C CA . GLU B 2 188 ? -42.984 23.702 32.976 1.00 75.37 238 GLU B CA 1
ATOM 3518 C C . GLU B 2 188 ? -44.079 23.695 31.919 1.00 84.41 238 GLU B C 1
ATOM 3519 O O . GLU B 2 188 ? -45.202 23.247 32.181 1.00 92.79 238 GLU B O 1
ATOM 3525 N N . ASN B 2 189 ? -43.771 24.186 30.716 1.00 66.51 239 ASN B N 1
ATOM 3526 C CA . ASN B 2 189 ? -44.735 24.119 29.623 1.00 61.96 239 ASN B CA 1
ATOM 3527 C C . ASN B 2 189 ? -45.087 22.674 29.296 1.00 67.53 239 ASN B C 1
ATOM 3528 O O . ASN B 2 189 ? -46.263 22.339 29.117 1.00 71.73 239 ASN B O 1
ATOM 3533 N N . MET B 2 190 ? -44.079 21.801 29.228 1.00 75.69 240 MET B N 1
ATOM 3534 C CA . MET B 2 190 ? -44.327 20.399 28.907 1.00 70.78 240 MET B CA 1
ATOM 3535 C C . MET B 2 190 ? -45.145 19.706 29.989 1.00 64.45 240 MET B C 1
ATOM 3536 O O . MET B 2 190 ? -45.964 18.833 29.679 1.00 65.05 240 MET B O 1
ATOM 3541 N N . VAL B 2 191 ? -44.944 20.075 31.256 1.00 65.03 241 VAL B N 1
ATOM 3542 C CA . VAL B 2 191 ? -45.755 19.502 32.325 1.00 63.40 241 VAL B CA 1
ATOM 3543 C C . VAL B 2 191 ? -47.191 20.004 32.231 1.00 64.63 241 VAL B C 1
ATOM 3544 O O . VAL B 2 191 ? -48.144 19.235 32.408 1.00 66.89 241 VAL B O 1
ATOM 3548 N N . LYS B 2 192 ? -47.370 21.299 31.949 1.00 74.39 242 LYS B N 1
ATOM 3549 C CA . LYS B 2 192 ? -48.715 21.840 31.772 1.00 63.40 242 LYS B CA 1
ATOM 3550 C C . LYS B 2 192 ? -49.437 21.153 30.621 1.00 61.57 242 LYS B C 1
ATOM 3551 O O . LYS B 2 192 ? -50.655 20.944 30.674 1.00 81.27 242 LYS B O 1
ATOM 3557 N N . LEU B 2 193 ? -48.700 20.797 29.569 1.00 57.74 243 LEU B N 1
ATOM 3558 C CA . LEU B 2 193 ? -49.311 20.154 28.413 1.00 53.21 243 LEU B CA 1
ATOM 3559 C C . LEU B 2 193 ? -49.720 18.721 28.715 1.00 65.25 243 LEU B C 1
ATOM 3560 O O . LEU B 2 193 ? -50.737 18.243 28.196 1.00 57.06 243 LEU B O 1
ATOM 3565 N N . TYR B 2 194 ? -48.936 18.018 29.533 1.00 57.69 244 TYR B N 1
ATOM 3566 C CA . TYR B 2 194 ? -49.327 16.678 29.947 1.00 58.93 244 TYR B CA 1
ATOM 3567 C C . TYR B 2 194 ? -50.593 16.708 30.792 1.00 54.43 244 TYR B C 1
ATOM 3568 O O . TYR B 2 194 ? -51.415 15.790 30.707 1.00 55.97 244 TYR B O 1
ATOM 3577 N N . SER B 2 195 ? -50.769 17.751 31.605 1.00 50.55 245 SER B N 1
ATOM 3578 C CA . SER B 2 195 ? -52.022 17.903 32.336 1.00 62.54 245 SER B CA 1
ATOM 3579 C C . SER B 2 195 ? -53.186 18.125 31.380 1.00 54.72 245 SER B C 1
ATOM 3580 O O . SER B 2 195 ? -54.258 17.532 31.548 1.00 71.80 245 SER B O 1
ATOM 3583 N N . LEU B 2 196 ? -52.990 18.973 30.369 1.00 64.61 246 LEU B N 1
ATOM 3584 C CA . LEU B 2 196 ? -54.013 19.156 29.347 1.00 77.74 246 LEU B CA 1
ATOM 3585 C C . LEU B 2 196 ? -54.259 17.861 28.583 1.00 63.22 246 LEU B C 1
ATOM 3586 O O . LEU B 2 196 ? -55.398 17.556 28.209 1.00 58.54 246 LEU B O 1
ATOM 3591 N N . PHE B 2 197 ? -53.197 17.084 28.351 1.00 51.87 247 PHE B N 1
ATOM 3592 C CA . PHE B 2 197 ? -53.320 15.838 27.601 1.00 57.14 247 PHE B CA 1
ATOM 3593 C C . PHE B 2 197 ? -54.246 14.853 28.307 1.00 66.26 247 PHE B C 1
ATOM 3594 O O . PHE B 2 197 ? -55.085 14.208 27.665 1.00 52.92 247 PHE B O 1
ATOM 3602 N N . LEU B 2 198 ? -54.119 14.732 29.631 1.00 55.67 248 LEU B N 1
ATOM 3603 C CA . LEU B 2 198 ? -54.940 13.776 30.366 1.00 45.66 248 LEU B CA 1
ATOM 3604 C C . LEU B 2 198 ? -56.322 14.336 30.682 1.00 55.56 248 LEU B C 1
ATOM 3605 O O . LEU B 2 198 ? -57.310 13.592 30.670 1.00 55.04 248 LEU B O 1
ATOM 3610 N N . LYS B 2 199 ? -56.410 15.638 30.967 1.00 46.14 249 LYS B N 1
ATOM 3611 C CA . LYS B 2 199 ? -57.680 16.223 31.389 1.00 52.05 249 LYS B CA 1
ATOM 3612 C C . LYS B 2 199 ? -58.736 16.127 30.294 1.00 58.37 249 LYS B C 1
ATOM 3613 O O . LYS B 2 199 ? -59.896 15.797 30.567 1.00 63.44 249 LYS B O 1
ATOM 3619 N N . TYR B 2 200 ? -58.360 16.416 29.051 1.00 61.96 250 TYR B N 1
ATOM 3620 C CA . TYR B 2 200 ? -59.308 16.434 27.947 1.00 65.02 250 TYR B CA 1
ATOM 3621 C C . TYR B 2 200 ? -59.301 15.143 27.138 1.00 56.85 250 TYR B C 1
ATOM 3622 O O . TYR B 2 200 ? -59.914 15.095 26.067 1.00 60.97 250 TYR B O 1
ATOM 3631 N N . ASP B 2 201 ? -58.635 14.098 27.632 1.00 52.80 251 ASP B N 1
ATOM 3632 C CA . ASP B 2 201 ? -58.604 12.794 26.967 1.00 55.66 251 ASP B CA 1
ATOM 3633 C C . ASP B 2 201 ? -58.078 12.910 25.539 1.00 61.34 251 ASP B C 1
ATOM 3634 O O . ASP B 2 201 ? -58.597 12.287 24.611 1.00 61.13 251 ASP B O 1
ATOM 3639 N N . ALA B 2 202 ? -57.041 13.722 25.362 1.00 47.57 252 ALA B N 1
ATOM 3640 C CA . ALA B 2 202 ? -56.424 13.875 24.054 1.00 45.71 252 ALA B CA 1
ATOM 3641 C C . ALA B 2 202 ? -55.630 12.628 23.682 1.00 60.13 252 ALA B C 1
ATOM 3642 O O . ALA B 2 202 ? -54.967 12.020 24.526 1.00 56.78 252 ALA B O 1
ATOM 3644 N N . THR B 2 203 ? -55.705 12.241 22.409 1.00 61.79 253 THR B N 1
ATOM 3645 C CA . THR B 2 203 ? -54.860 11.165 21.909 1.00 61.36 253 THR B CA 1
ATOM 3646 C C . THR B 2 203 ? -53.489 11.656 21.472 1.00 56.21 253 THR B C 1
ATOM 3647 O O . THR B 2 203 ? -52.540 10.863 21.447 1.00 60.49 253 THR B O 1
ATOM 3651 N N . MET B 2 204 ? -53.363 12.938 21.136 1.00 55.01 254 MET B N 1
ATOM 3652 C CA . MET B 2 204 ? -52.072 13.510 20.781 1.00 64.74 254 MET B CA 1
ATOM 3653 C C . MET B 2 204 ? -52.163 15.025 20.857 1.00 49.75 254 MET B C 1
ATOM 3654 O O . MET B 2 204 ? -53.121 15.618 20.352 1.00 61.25 254 MET B O 1
ATOM 3659 N N . ILE B 2 205 ? -51.176 15.642 21.499 1.00 53.06 255 ILE B N 1
ATOM 3660 C CA . ILE B 2 205 ? -50.999 17.088 21.489 1.00 57.78 255 ILE B CA 1
ATOM 3661 C C . ILE B 2 205 ? -49.670 17.353 20.801 1.00 64.36 255 ILE B C 1
ATOM 3662 O O . ILE B 2 205 ? -48.607 17.030 21.345 1.00 65.19 255 ILE B O 1
ATOM 3667 N N . GLU B 2 206 ? -49.724 17.921 19.601 1.00 75.35 256 GLU B N 1
ATOM 3668 C CA . GLU B 2 206 ? -48.534 18.215 18.818 1.00 54.75 256 GLU B CA 1
ATOM 3669 C C . GLU B 2 206 ? -48.347 19.721 18.731 1.00 56.19 256 GLU B C 1
ATOM 3670 O O . GLU B 2 206 ? -49.263 20.443 18.322 1.00 73.33 256 GLU B O 1
ATOM 3676 N N . ILE B 2 207 ? -47.165 20.190 19.116 1.00 61.14 257 ILE B N 1
ATOM 3677 C CA . ILE B 2 207 ? -46.811 21.600 19.028 1.00 77.56 257 ILE B CA 1
ATOM 3678 C C . ILE B 2 207 ? -45.593 21.709 18.122 1.00 79.27 257 ILE B C 1
ATOM 3679 O O . ILE B 2 207 ? -44.475 21.354 18.520 1.00 78.69 257 ILE B O 1
ATOM 3684 N N . ASN B 2 208 ? -45.813 22.178 16.900 1.00 80.05 258 ASN B N 1
ATOM 3685 C CA . ASN B 2 208 ? -44.755 22.317 15.902 1.00 77.40 258 ASN B CA 1
ATOM 3686 C C . ASN B 2 208 ? -44.850 23.707 15.290 1.00 75.84 258 ASN B C 1
ATOM 3687 O O . ASN B 2 208 ? -45.748 23.955 14.460 1.00 80.86 258 ASN B O 1
ATOM 3692 N N . PRO B 2 209 ? -43.951 24.634 15.648 1.00 76.56 259 PRO B N 1
ATOM 3693 C CA . PRO B 2 209 ? -42.867 24.352 16.589 1.00 79.73 259 PRO B CA 1
ATOM 3694 C C . PRO B 2 209 ? -43.047 24.952 17.985 1.00 71.61 259 PRO B C 1
ATOM 3695 O O . PRO B 2 209 ? -43.630 26.028 18.128 1.00 77.45 259 PRO B O 1
ATOM 3699 N N . MET B 2 210 ? -42.554 24.250 19.004 1.00 80.16 260 MET B N 1
ATOM 3700 C CA . MET B 2 210 ? -42.295 24.881 20.291 1.00 70.92 260 MET B CA 1
ATOM 3701 C C . MET B 2 210 ? -41.018 25.697 20.160 1.00 82.32 260 MET B C 1
ATOM 3702 O O . MET B 2 210 ? -40.025 25.222 19.599 1.00 88.40 260 MET B O 1
ATOM 3707 N N . VAL B 2 211 ? -41.040 26.927 20.669 1.00 63.60 261 VAL B N 1
ATOM 3708 C CA . VAL B 2 211 ? -40.078 27.930 20.244 1.00 78.10 261 VAL B CA 1
ATOM 3709 C C . VAL B 2 211 ? -39.581 28.753 21.424 1.00 79.53 261 VAL B C 1
ATOM 3710 O O . VAL B 2 211 ? -40.226 28.842 22.471 1.00 86.38 261 VAL B O 1
ATOM 3714 N N . GLU B 2 212 ? -38.405 29.348 21.240 1.00 83.24 262 GLU B N 1
ATOM 3715 C CA . GLU B 2 212 ? -37.879 30.357 22.148 1.00 99.65 262 GLU B CA 1
ATOM 3716 C C . GLU B 2 212 ? -38.123 31.733 21.543 1.00 109.93 262 GLU B C 1
ATOM 3717 O O . GLU B 2 212 ? -37.779 31.976 20.381 1.00 96.41 262 GLU B O 1
ATOM 3723 N N . ASP B 2 213 ? -38.717 32.623 22.332 1.00 119.74 263 ASP B N 1
ATOM 3724 C CA . ASP B 2 213 ? -39.068 33.952 21.862 1.00 123.11 263 ASP B CA 1
ATOM 3725 C C . ASP B 2 213 ? -37.813 34.767 21.561 1.00 126.74 263 ASP B C 1
ATOM 3726 O O . ASP B 2 213 ? -36.695 34.411 21.942 1.00 133.16 263 ASP B O 1
ATOM 3731 N N . SER B 2 214 ? -38.013 35.882 20.854 1.00 131.28 264 SER B N 1
ATOM 3732 C CA . SER B 2 214 ? -36.935 36.852 20.703 1.00 118.30 264 SER B CA 1
ATOM 3733 C C . SER B 2 214 ? -36.548 37.449 22.049 1.00 119.51 264 SER B C 1
ATOM 3734 O O . SER B 2 214 ? -35.407 37.887 22.233 1.00 124.13 264 SER B O 1
ATOM 3736 N N . ASP B 2 215 ? -37.484 37.472 22.998 1.00 124.68 265 ASP B N 1
ATOM 3737 C CA . ASP B 2 215 ? -37.206 37.861 24.373 1.00 124.31 265 ASP B CA 1
ATOM 3738 C C . ASP B 2 215 ? -36.665 36.709 25.210 1.00 118.62 265 ASP B C 1
ATOM 3739 O O . ASP B 2 215 ? -36.439 36.889 26.412 1.00 129.78 265 ASP B O 1
ATOM 3744 N N . GLY B 2 216 ? -36.469 35.534 24.614 1.00 108.02 266 GLY B N 1
ATOM 3745 C CA . GLY B 2 216 ? -35.941 34.386 25.319 1.00 112.41 266 GLY B CA 1
ATOM 3746 C C . GLY B 2 216 ? -36.972 33.487 25.966 1.00 117.90 266 GLY B C 1
ATOM 3747 O O . GLY B 2 216 ? -36.592 32.483 26.582 1.00 115.56 266 GLY B O 1
ATOM 3748 N N . ALA B 2 217 ? -38.258 33.804 25.844 1.00 117.38 267 ALA B N 1
ATOM 3749 C CA . ALA B 2 217 ? -39.295 33.021 26.497 1.00 98.54 267 ALA B CA 1
ATOM 3750 C C . ALA B 2 217 ? -39.689 31.818 25.649 1.00 93.45 267 ALA B C 1
ATOM 3751 O O . ALA B 2 217 ? -39.627 31.849 24.417 1.00 80.66 267 ALA B O 1
ATOM 3753 N N . VAL B 2 218 ? -40.099 30.750 26.326 1.00 96.86 268 VAL B N 1
ATOM 3754 C CA . VAL B 2 218 ? -40.589 29.554 25.650 1.00 92.73 268 VAL B CA 1
ATOM 3755 C C . VAL B 2 218 ? -42.050 29.767 25.278 1.00 95.52 268 VAL B C 1
ATOM 3756 O O . VAL B 2 218 ? -42.850 30.236 26.096 1.00 102.36 268 VAL B O 1
ATOM 3760 N N . LEU B 2 219 ? -42.404 29.424 24.041 1.00 91.11 269 LEU B N 1
ATOM 3761 C CA . LEU B 2 219 ? -43.724 29.732 23.512 1.00 86.49 269 LEU B CA 1
ATOM 3762 C C . LEU B 2 219 ? -44.131 28.670 22.499 1.00 83.27 269 LEU B C 1
ATOM 3763 O O . LEU B 2 219 ? -43.293 28.140 21.764 1.00 84.40 269 LEU B O 1
ATOM 3768 N N . CYS B 2 220 ? -45.428 28.366 22.467 1.00 73.32 270 CYS B N 1
ATOM 3769 C CA . CYS B 2 220 ? -45.991 27.389 21.538 1.00 77.95 270 CYS B CA 1
ATOM 3770 C C . CYS B 2 220 ? -46.652 28.140 20.386 1.00 83.96 270 CYS B C 1
ATOM 3771 O O . CYS B 2 220 ? -47.659 28.828 20.582 1.00 93.81 270 CYS B O 1
ATOM 3774 N N . MET B 2 221 ? -46.090 27.998 19.182 1.00 78.66 271 MET B N 1
ATOM 3775 C CA . MET B 2 221 ? -46.581 28.754 18.032 1.00 89.26 271 MET B CA 1
ATOM 3776 C C . MET B 2 221 ? -47.806 28.103 17.402 1.00 94.90 271 MET B C 1
ATOM 3777 O O . MET B 2 221 ? -48.751 28.799 17.014 1.00 99.25 271 MET B O 1
ATOM 3782 N N . ASP B 2 222 ? -47.801 26.779 17.277 1.00 91.60 272 ASP B N 1
ATOM 3783 C CA . ASP B 2 222 ? -48.910 26.035 16.701 1.00 93.76 272 ASP B CA 1
ATOM 3784 C C . ASP B 2 222 ? -49.260 24.877 17.623 1.00 94.66 272 ASP B C 1
ATOM 3785 O O . ASP B 2 222 ? -48.399 24.347 18.330 1.00 92.97 272 ASP B O 1
ATOM 3790 N N . ALA B 2 223 ? -50.536 24.492 17.619 1.00 82.63 273 ALA B N 1
ATOM 3791 C CA . ALA B 2 223 ? -51.024 23.434 18.497 1.00 66.93 273 ALA B CA 1
ATOM 3792 C C . ALA B 2 223 ? -52.053 22.599 17.755 1.00 61.06 273 ALA B C 1
ATOM 3793 O O . ALA B 2 223 ? -53.095 23.117 17.344 1.00 83.77 273 ALA B O 1
ATOM 3795 N N . LYS B 2 224 ? -51.760 21.314 17.591 1.00 64.58 274 LYS B N 1
ATOM 3796 C CA . LYS B 2 224 ? -52.683 20.342 17.020 1.00 66.09 274 LYS B CA 1
ATOM 3797 C C . LYS B 2 224 ? -53.067 19.362 18.119 1.00 70.02 274 LYS B C 1
ATOM 3798 O O . LYS B 2 224 ? -52.194 18.718 18.708 1.00 73.89 274 LYS B O 1
ATOM 3804 N N . ILE B 2 225 ? -54.362 19.262 18.410 1.00 67.00 275 ILE B N 1
ATOM 3805 C CA . ILE B 2 225 ? -54.863 18.366 19.446 1.00 64.43 275 ILE B CA 1
ATOM 3806 C C . ILE B 2 225 ? -55.889 17.428 18.829 1.00 60.96 275 ILE B C 1
ATOM 3807 O O . ILE B 2 225 ? -56.853 17.880 18.201 1.00 61.85 275 ILE B O 1
ATOM 3812 N N . ASN B 2 226 ? -55.683 16.128 19.016 1.00 58.63 276 ASN B N 1
ATOM 3813 C CA . ASN B 2 226 ? -56.651 15.107 18.644 1.00 64.41 276 ASN B CA 1
ATOM 3814 C C . ASN B 2 226 ? -57.263 14.533 19.913 1.00 64.25 276 ASN B C 1
ATOM 3815 O O . ASN B 2 226 ? -56.542 14.235 20.871 1.00 58.87 276 ASN B O 1
ATOM 3820 N N . PHE B 2 227 ? -58.583 14.382 19.919 1.00 66.31 277 PHE B N 1
ATOM 3821 C CA . PHE B 2 227 ? -59.315 13.926 21.091 1.00 56.79 277 PHE B CA 1
ATOM 3822 C C . PHE B 2 227 ? -59.842 12.514 20.878 1.00 66.74 277 PHE B C 1
ATOM 3823 O O . PHE B 2 227 ? -60.221 12.142 19.763 1.00 72.86 277 PHE B O 1
ATOM 3831 N N . ASP B 2 228 ? -59.862 11.732 21.955 1.00 72.24 278 ASP B N 1
ATOM 3832 C CA . ASP B 2 228 ? -60.440 10.392 21.934 1.00 60.95 278 ASP B CA 1
ATOM 3833 C C . ASP B 2 228 ? -61.959 10.514 21.968 1.00 71.03 278 ASP B C 1
ATOM 3834 O O . ASP B 2 228 ? -62.538 10.875 22.999 1.00 64.17 278 ASP B O 1
ATOM 3839 N N . SER B 2 229 ? -62.608 10.206 20.841 1.00 58.84 279 SER B N 1
ATOM 3840 C CA . SER B 2 229 ? -64.061 10.311 20.761 1.00 60.59 279 SER B CA 1
ATOM 3841 C C . SER B 2 229 ? -64.772 9.319 21.674 1.00 60.98 279 SER B C 1
ATOM 3842 O O . SER B 2 229 ? -65.957 9.508 21.968 1.00 64.23 279 SER B O 1
ATOM 3845 N N . ASN B 2 230 ? -64.082 8.268 22.127 1.00 44.94 280 ASN B N 1
ATOM 3846 C CA . ASN B 2 230 ? -64.667 7.359 23.106 1.00 49.73 280 ASN B CA 1
ATOM 3847 C C . ASN B 2 230 ? -64.907 8.035 24.450 1.00 61.20 280 ASN B C 1
ATOM 3848 O O . ASN B 2 230 ? -65.704 7.532 25.249 1.00 70.47 280 ASN B O 1
ATOM 3853 N N . SER B 2 231 ? -64.240 9.160 24.715 1.00 50.78 281 SER B N 1
ATOM 3854 C CA . SER B 2 231 ? -64.364 9.873 25.978 1.00 68.48 281 SER B CA 1
ATOM 3855 C C . SER B 2 231 ? -65.314 11.060 25.890 1.00 64.71 281 SER B C 1
ATOM 3856 O O . SER B 2 231 ? -65.261 11.951 26.745 1.00 64.55 281 SER B O 1
ATOM 3859 N N . ALA B 2 232 ? -66.183 11.089 24.877 1.00 62.78 282 ALA B N 1
ATOM 3860 C CA . ALA B 2 232 ? -67.086 12.224 24.712 1.00 69.20 282 ALA B CA 1
ATOM 3861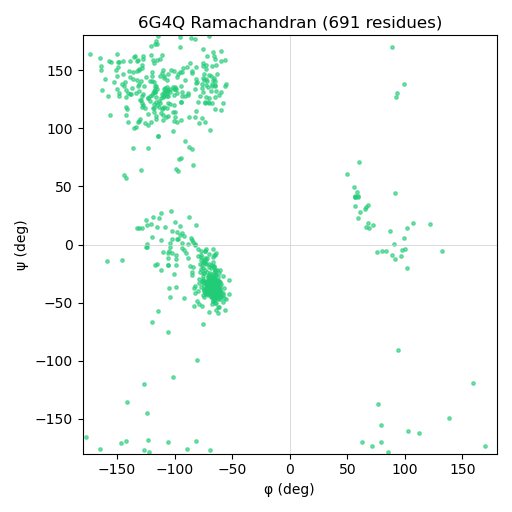 C C . ALA B 2 232 ? -68.041 12.367 25.891 1.00 74.70 282 ALA B C 1
ATOM 3862 O O . ALA B 2 232 ? -68.437 13.487 26.234 1.00 72.96 282 ALA B O 1
ATOM 3864 N N . TYR B 2 233 ? -68.413 11.255 26.529 1.00 70.74 283 TYR B N 1
ATOM 3865 C CA . TYR B 2 233 ? -69.351 11.327 27.645 1.00 62.87 283 TYR B CA 1
ATOM 3866 C C . TYR B 2 233 ? -68.771 12.094 28.826 1.00 66.28 283 TYR B C 1
ATOM 3867 O O . TYR B 2 233 ? -69.523 12.715 29.587 1.00 68.23 283 TYR B O 1
ATOM 3876 N N . ARG B 2 234 ? -67.450 12.065 29.000 1.00 65.86 284 ARG B N 1
ATOM 3877 C CA . ARG B 2 234 ? -66.793 12.791 30.080 1.00 62.04 284 ARG B CA 1
ATOM 3878 C C . ARG B 2 234 ? -66.004 13.995 29.577 1.00 73.34 284 ARG B C 1
ATOM 3879 O O . ARG B 2 234 ? -65.185 14.544 30.322 1.00 70.42 284 ARG B O 1
ATOM 3887 N N . GLN B 2 235 ? -66.235 14.420 28.333 1.00 64.02 285 GLN B N 1
ATOM 3888 C CA . GLN B 2 235 ? -65.614 15.617 27.767 1.00 71.96 285 GLN B CA 1
ATOM 3889 C C . GLN B 2 235 ? -66.702 16.508 27.163 1.00 70.26 285 GLN B C 1
ATOM 3890 O O . GLN B 2 235 ? -66.752 16.743 25.957 1.00 75.52 285 GLN B O 1
ATOM 3896 N N . LYS B 2 236 ? -67.591 17.006 28.025 1.00 79.66 286 LYS B N 1
ATOM 3897 C CA . LYS B 2 236 ? -68.704 17.824 27.553 1.00 80.91 286 LYS B CA 1
ATOM 3898 C C . LYS B 2 236 ? -68.229 19.161 26.996 1.00 86.03 286 LYS B C 1
ATOM 3899 O O . LYS B 2 236 ? -68.814 19.671 26.034 1.00 106.23 286 LYS B O 1
ATOM 3901 N N . LYS B 2 237 ? -67.177 19.739 27.579 1.00 78.55 287 LYS B N 1
ATOM 3902 C CA . LYS B 2 237 ? -66.686 21.030 27.109 1.00 74.27 287 LYS B CA 1
ATOM 3903 C C . LYS B 2 237 ? -66.105 20.923 25.704 1.00 88.70 287 LYS B C 1
ATOM 3904 O O . LYS B 2 237 ? -66.399 21.751 24.834 1.00 98.31 287 LYS B O 1
ATOM 3910 N N . ILE B 2 238 ? -65.280 19.902 25.463 1.00 82.66 288 ILE B N 1
ATOM 3911 C CA . ILE B 2 238 ? -64.633 19.757 24.163 1.00 63.52 288 ILE B CA 1
ATOM 3912 C C . ILE B 2 238 ? -65.660 19.443 23.083 1.00 80.31 288 ILE B C 1
ATOM 3913 O O . ILE B 2 238 ? -65.706 20.101 22.037 1.00 95.19 288 ILE B O 1
ATOM 3918 N N . PHE B 2 239 ? -66.502 18.439 23.319 1.00 87.11 289 PHE B N 1
ATOM 3919 C CA . PHE B 2 239 ? -67.425 17.950 22.303 1.00 98.29 289 PHE B CA 1
ATOM 3920 C C . PHE B 2 239 ? -68.684 18.799 22.177 1.00 101.20 289 PHE B C 1
ATOM 3921 O O . PHE B 2 239 ? -69.674 18.337 21.595 1.00 114.37 289 PHE B O 1
ATOM 3929 N N . ASP B 2 240 ? -68.671 20.019 22.705 1.00 96.77 290 ASP B N 1
ATOM 3930 C CA . ASP B 2 240 ? -69.711 21.001 22.437 1.00 103.00 290 ASP B CA 1
ATOM 3931 C C . ASP B 2 240 ? -69.253 22.074 21.461 1.00 119.96 290 ASP B C 1
ATOM 3932 O O . ASP B 2 240 ? -70.049 22.946 21.097 1.00 129.07 290 ASP B O 1
ATOM 3937 N N . LEU B 2 241 ? -67.998 22.024 21.027 1.00 122.71 291 LEU B N 1
ATOM 3938 C CA . LEU B 2 241 ? -67.422 23.059 20.179 1.00 105.19 291 LEU B CA 1
ATOM 3939 C C . LEU B 2 241 ? -67.337 22.589 18.731 1.00 93.40 291 LEU B C 1
ATOM 3940 O O . LEU B 2 241 ? -67.933 21.576 18.362 1.00 84.90 291 LEU B O 1
ATOM 3945 N N . LYS B 2 252 ? -71.785 14.768 7.556 1.00 106.34 302 LYS B N 1
ATOM 3946 C CA . LYS B 2 252 ? -72.862 15.744 7.684 1.00 118.60 302 LYS B CA 1
ATOM 3947 C C . LYS B 2 252 ? -73.832 15.339 8.789 1.00 130.95 302 LYS B C 1
ATOM 3948 O O . LYS B 2 252 ? -73.572 15.565 9.972 1.00 127.88 302 LYS B O 1
ATOM 3950 N N . ASP B 2 253 ? -74.955 14.744 8.396 1.00 136.41 303 ASP B N 1
ATOM 3951 C CA . ASP B 2 253 ? -75.922 14.206 9.342 1.00 131.88 303 ASP B CA 1
ATOM 3952 C C . ASP B 2 253 ? -75.574 12.794 9.792 1.00 126.26 303 ASP B C 1
ATOM 3953 O O . ASP B 2 253 ? -76.359 12.179 10.522 1.00 119.62 303 ASP B O 1
ATOM 3955 N N . ALA B 2 254 ? -74.426 12.267 9.359 1.00 129.78 304 ALA B N 1
ATOM 3956 C CA . ALA B 2 254 ? -73.948 10.979 9.848 1.00 122.06 304 ALA B CA 1
ATOM 3957 C C . ALA B 2 254 ? -73.833 10.985 11.363 1.00 128.48 304 ALA B C 1
ATOM 3958 O O . ALA B 2 254 ? -74.426 10.149 12.054 1.00 113.29 304 ALA B O 1
ATOM 3960 N N . ALA B 2 255 ? -73.056 11.931 11.893 1.00 158.13 305 ALA B N 1
ATOM 3961 C CA . ALA B 2 255 ? -72.957 12.090 13.338 1.00 172.93 305 ALA B CA 1
ATOM 3962 C C . ALA B 2 255 ? -74.317 12.395 13.948 1.00 174.19 305 ALA B C 1
ATOM 3963 O O . ALA B 2 255 ? -74.613 11.966 15.069 1.00 187.17 305 ALA B O 1
ATOM 3965 N N . LYS B 2 256 ? -75.163 13.129 13.220 1.00 143.86 306 LYS B N 1
ATOM 3966 C CA . LYS B 2 256 ? -76.498 13.434 13.722 1.00 128.08 306 LYS B CA 1
ATOM 3967 C C . LYS B 2 256 ? -77.321 12.164 13.904 1.00 139.78 306 LYS B C 1
ATOM 3968 O O . LYS B 2 256 ? -78.079 12.041 14.873 1.00 133.85 306 LYS B O 1
ATOM 3970 N N . ALA B 2 257 ? -77.182 11.208 12.988 1.00 151.37 307 ALA B N 1
ATOM 3971 C CA . ALA B 2 257 ? -77.869 9.928 13.084 1.00 156.69 307 ALA B CA 1
ATOM 3972 C C . ALA B 2 257 ? -76.999 8.831 13.683 1.00 153.04 307 ALA B C 1
ATOM 3973 O O . ALA B 2 257 ? -77.431 7.675 13.734 1.00 151.27 307 ALA B O 1
ATOM 3975 N N . ASN B 2 258 ? -75.784 9.166 14.124 1.00 141.33 308 ASN B N 1
ATOM 3976 C CA . ASN B 2 258 ? -74.878 8.242 14.809 1.00 124.15 308 ASN B CA 1
ATOM 3977 C C . ASN B 2 258 ? -74.526 7.049 13.914 1.00 109.82 308 ASN B C 1
ATOM 3978 O O . ASN B 2 258 ? -74.941 5.909 14.135 1.00 101.62 308 ASN B O 1
ATOM 3980 N N . LEU B 2 259 ? -73.732 7.351 12.888 1.00 106.02 309 LEU B N 1
ATOM 3981 C CA . LEU B 2 259 ? -73.204 6.344 11.977 1.00 90.19 309 LEU B CA 1
ATOM 3982 C C . LEU B 2 259 ? -71.764 6.696 11.645 1.00 82.90 309 LEU B C 1
ATOM 3983 O O . LEU B 2 259 ? -71.471 7.842 11.291 1.00 94.29 309 LEU B O 1
ATOM 3988 N N . ASN B 2 260 ? -70.869 5.718 11.764 1.00 57.09 310 ASN B N 1
ATOM 3989 C CA . ASN B 2 260 ? -69.463 5.925 11.426 1.00 58.43 310 ASN B CA 1
ATOM 3990 C C . ASN B 2 260 ? -69.358 6.096 9.918 1.00 80.51 310 ASN B C 1
ATOM 3991 O O . ASN B 2 260 ? -69.337 5.118 9.171 1.00 94.03 310 ASN B O 1
ATOM 3996 N N . TYR B 2 261 ? -69.292 7.343 9.461 1.00 81.91 311 TYR B N 1
ATOM 3997 C CA . TYR B 2 261 ? -69.312 7.649 8.038 1.00 76.54 311 TYR B CA 1
ATOM 3998 C C . TYR B 2 261 ? -68.188 8.611 7.693 1.00 66.08 311 TYR B C 1
ATOM 3999 O O . TYR B 2 261 ? -67.934 9.573 8.423 1.00 80.67 311 TYR B O 1
ATOM 4008 N N . ILE B 2 262 ? -67.524 8.349 6.568 1.00 65.20 312 ILE B N 1
ATOM 4009 C CA . ILE B 2 262 ? -66.451 9.198 6.061 1.00 58.51 312 ILE B CA 1
ATOM 4010 C C . ILE B 2 262 ? -66.582 9.259 4.547 1.00 64.25 312 ILE B C 1
ATOM 4011 O O . ILE B 2 262 ? -66.458 8.231 3.870 1.00 74.88 312 ILE B O 1
ATOM 4016 N N . GLY B 2 263 ? -66.837 10.451 4.015 1.00 68.38 313 GLY B N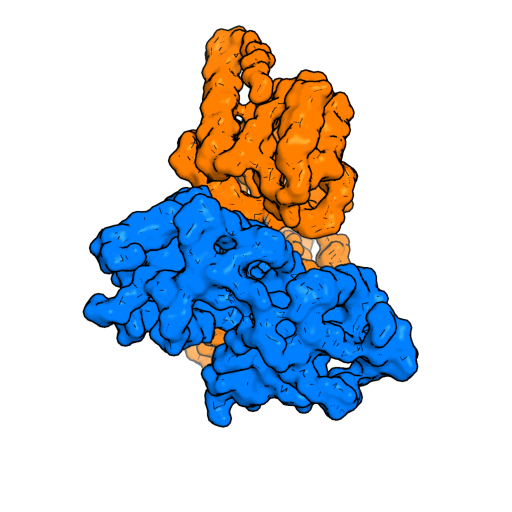 1
ATOM 4017 C CA . GLY B 2 263 ? -66.964 10.599 2.576 1.00 55.47 313 GLY B CA 1
ATOM 4018 C C . GLY B 2 263 ? -65.611 10.531 1.887 1.00 64.40 313 GLY B C 1
ATOM 4019 O O . GLY B 2 263 ? -64.605 11.035 2.388 1.00 72.42 313 GLY B O 1
ATOM 4020 N N . LEU B 2 264 ? -65.592 9.890 0.720 1.00 66.12 314 LEU B N 1
ATOM 4021 C CA . LEU B 2 264 ? -64.385 9.734 -0.081 1.00 61.81 314 LEU B CA 1
ATOM 4022 C C . LEU B 2 264 ? -64.654 10.235 -1.496 1.00 73.37 314 LEU B C 1
ATOM 4023 O O . LEU B 2 264 ? -65.737 10.741 -1.806 1.00 75.32 314 LEU B O 1
ATOM 4028 N N . ASP B 2 265 ? -63.654 10.084 -2.366 1.00 75.43 315 ASP B N 1
ATOM 4029 C CA . ASP B 2 265 ? -63.719 10.613 -3.722 1.00 75.00 315 ASP B CA 1
ATOM 4030 C C . ASP B 2 265 ? -64.314 9.638 -4.731 1.00 74.28 315 ASP B C 1
ATOM 4031 O O . ASP B 2 265 ? -64.550 10.032 -5.878 1.00 88.30 315 ASP B O 1
ATOM 4036 N N . GLY B 2 266 ? -64.562 8.392 -4.344 1.00 74.61 316 GLY B N 1
ATOM 4037 C CA . GLY B 2 266 ? -65.088 7.406 -5.264 1.00 72.00 316 GLY B CA 1
ATOM 4038 C C . GLY B 2 266 ? -66.525 7.688 -5.668 1.00 68.26 316 GLY B C 1
ATOM 4039 O O . GLY B 2 266 ? -67.141 8.683 -5.285 1.00 71.92 316 GLY B O 1
ATOM 4040 N N . ASN B 2 267 ? -67.071 6.769 -6.469 1.00 68.78 317 ASN B N 1
ATOM 4041 C CA . ASN B 2 267 ? -68.427 6.907 -6.985 1.00 74.80 317 ASN B CA 1
ATOM 4042 C C . ASN B 2 267 ? -69.280 5.666 -6.747 1.00 68.15 317 ASN B C 1
ATOM 4043 O O . ASN B 2 267 ? -70.353 5.542 -7.350 1.00 62.59 317 ASN B O 1
ATOM 4048 N N . ILE B 2 268 ? -68.841 4.749 -5.890 1.00 52.98 318 ILE B N 1
ATOM 4049 C CA . ILE B 2 268 ? -69.598 3.546 -5.565 1.00 58.75 318 ILE B CA 1
ATOM 4050 C C . ILE B 2 268 ? -69.929 3.579 -4.078 1.00 74.48 318 ILE B C 1
ATOM 4051 O O . ILE B 2 268 ? -69.025 3.574 -3.232 1.00 49.91 318 ILE B O 1
ATOM 4056 N N . GLY B 2 269 ? -71.224 3.616 -3.763 1.00 66.87 319 GLY B N 1
ATOM 4057 C CA . GLY B 2 269 ? -71.648 3.620 -2.381 1.00 60.18 319 GLY B CA 1
ATOM 4058 C C . GLY B 2 269 ? -71.269 2.344 -1.655 1.00 67.24 319 GLY B C 1
ATOM 4059 O O . GLY B 2 269 ? -71.101 1.277 -2.246 1.00 72.23 319 GLY B O 1
ATOM 4060 N N . CYS B 2 270 ? -71.136 2.468 -0.335 1.00 71.08 320 CYS B N 1
ATOM 4061 C CA A CYS B 2 270 ? -70.725 1.359 0.517 0.62 61.99 320 CYS B CA 1
ATOM 4062 C CA B CYS B 2 270 ? -70.727 1.357 0.519 0.38 62.69 320 CYS B CA 1
ATOM 4063 C C . CYS B 2 270 ? -71.522 1.417 1.812 1.00 65.66 320 CYS B C 1
ATOM 4064 O O . CYS B 2 270 ? -71.486 2.429 2.518 1.00 65.07 320 CYS B O 1
ATOM 4069 N N . LEU B 2 271 ? -72.235 0.335 2.120 1.00 52.32 321 LEU B N 1
ATOM 4070 C CA . LEU B 2 271 ? -73.043 0.227 3.335 1.00 65.28 321 LEU B CA 1
ATOM 4071 C C . LEU B 2 271 ? -72.750 -1.135 3.961 1.00 63.82 321 LEU B C 1
ATOM 4072 O O . LEU B 2 271 ? -73.281 -2.155 3.515 1.00 46.76 321 LEU B O 1
ATOM 4077 N N . VAL B 2 272 ? -71.909 -1.151 4.995 1.00 50.73 322 VAL B N 1
ATOM 4078 C CA . VAL B 2 272 ? -71.433 -2.386 5.604 1.00 50.76 322 VAL B CA 1
ATOM 4079 C C . VAL B 2 272 ? -71.596 -2.293 7.116 1.00 59.11 322 VAL B C 1
ATOM 4080 O O . VAL B 2 272 ? -71.558 -1.204 7.697 1.00 63.94 322 VAL B O 1
ATOM 4084 N N . ASN B 2 273 ? -71.794 -3.446 7.753 1.00 53.00 323 ASN B N 1
ATOM 4085 C CA . ASN B 2 273 ? -71.746 -3.559 9.206 1.00 66.77 323 ASN B CA 1
ATOM 4086 C C . ASN B 2 273 ? -70.386 -4.111 9.616 1.00 70.41 323 ASN B C 1
ATOM 4087 O O . ASN B 2 273 ? -69.897 -5.078 9.023 1.00 81.83 323 ASN B O 1
ATOM 4092 N N . GLY B 2 274 ? -69.775 -3.489 10.621 1.00 57.63 324 GLY B N 1
ATOM 4093 C CA . GLY B 2 274 ? -68.438 -3.864 11.035 1.00 54.90 324 GLY B CA 1
ATOM 4094 C C . GLY B 2 274 ? -67.375 -3.045 10.333 1.00 68.28 324 GLY B C 1
ATOM 4095 O O . GLY B 2 274 ? -67.359 -2.967 9.100 1.00 65.91 324 GLY B O 1
ATOM 4096 N N . ALA B 2 275 ? -66.481 -2.429 11.110 1.00 62.33 325 ALA B N 1
ATOM 4097 C CA . ALA B 2 275 ? -65.476 -1.542 10.530 1.00 57.98 325 ALA B CA 1
ATOM 4098 C C . ALA B 2 275 ? -64.474 -2.312 9.679 1.00 66.76 325 ALA B C 1
ATOM 4099 O O . ALA B 2 275 ? -64.029 -1.816 8.636 1.00 52.86 325 ALA B O 1
ATOM 4101 N N . GLY B 2 276 ? -64.098 -3.517 10.109 1.00 59.44 326 GLY B N 1
ATOM 4102 C CA . GLY B 2 276 ? -63.170 -4.312 9.320 1.00 59.90 326 GLY B CA 1
ATOM 4103 C C . GLY B 2 276 ? -63.760 -4.726 7.984 1.00 65.26 326 GLY B C 1
ATOM 4104 O O . GLY B 2 276 ? -63.117 -4.596 6.938 1.00 54.32 326 GLY B O 1
ATOM 4105 N N . LEU B 2 277 ? -64.999 -5.224 8.002 1.00 52.58 327 LEU B N 1
ATOM 4106 C CA . LEU B 2 277 ? -65.657 -5.622 6.763 1.00 66.87 327 LEU B CA 1
ATOM 4107 C C . LEU B 2 277 ? -65.933 -4.423 5.864 1.00 62.64 327 LEU B C 1
ATOM 4108 O O . LEU B 2 277 ? -65.943 -4.560 4.636 1.00 56.18 327 LEU B O 1
ATOM 4113 N N . ALA B 2 278 ? -66.151 -3.244 6.450 1.00 58.18 328 ALA B N 1
ATOM 4114 C CA . ALA B 2 278 ? -66.391 -2.054 5.641 1.00 59.29 328 ALA B CA 1
ATOM 4115 C C . ALA B 2 278 ? -65.120 -1.607 4.931 1.00 62.24 328 ALA B C 1
ATOM 4116 O O . ALA B 2 278 ? -65.164 -1.200 3.765 1.00 61.95 328 ALA B O 1
ATOM 4118 N N . MET B 2 279 ? -63.978 -1.669 5.619 1.00 63.27 329 MET B N 1
ATOM 4119 C CA . MET B 2 279 ? -62.708 -1.382 4.962 1.00 57.16 329 MET B CA 1
ATOM 4120 C C . MET B 2 279 ? -62.385 -2.441 3.916 1.00 62.51 329 MET B C 1
ATOM 4121 O O . MET B 2 279 ? -61.840 -2.126 2.851 1.00 56.53 329 MET B O 1
ATOM 4126 N N . ALA B 2 280 ? -62.717 -3.702 4.203 1.00 49.33 330 ALA B N 1
ATOM 4127 C CA . ALA B 2 280 ? -62.498 -4.766 3.231 1.00 47.30 330 ALA B CA 1
ATOM 4128 C C . ALA B 2 280 ? -63.399 -4.605 2.015 1.00 62.98 330 ALA B C 1
ATOM 4129 O O . ALA B 2 280 ? -62.986 -4.926 0.894 1.00 56.67 330 ALA B O 1
ATOM 4131 N N . THR B 2 281 ? -64.626 -4.115 2.212 1.00 48.01 331 THR B N 1
ATOM 4132 C CA . THR B 2 281 ? -65.516 -3.875 1.082 1.00 47.61 331 THR B CA 1
ATOM 4133 C C . THR B 2 281 ? -64.999 -2.738 0.210 1.00 58.14 331 THR B C 1
ATOM 4134 O O . THR B 2 281 ? -65.101 -2.796 -1.021 1.00 61.61 331 THR B O 1
ATOM 4138 N N . MET B 2 282 ? -64.438 -1.696 0.830 1.00 57.82 332 MET B N 1
ATOM 4139 C CA . MET B 2 282 ? -63.803 -0.636 0.054 1.00 58.81 332 MET B CA 1
ATOM 4140 C C . MET B 2 282 ? -62.608 -1.171 -0.724 1.00 62.30 332 MET B C 1
ATOM 4141 O O . MET B 2 282 ? -62.365 -0.762 -1.865 1.00 55.47 332 MET B O 1
ATOM 4146 N N . ASP B 2 283 ? -61.855 -2.094 -0.122 1.00 57.77 333 ASP B N 1
ATOM 4147 C CA . ASP B 2 283 ? -60.670 -2.629 -0.783 1.00 54.87 333 ASP B CA 1
ATOM 4148 C C . ASP B 2 283 ? -61.044 -3.515 -1.965 1.00 58.48 333 ASP B C 1
ATOM 4149 O O . ASP B 2 283 ? -60.404 -3.452 -3.021 1.00 54.94 333 ASP B O 1
ATOM 4154 N N . ILE B 2 284 ? -62.078 -4.345 -1.808 1.00 49.90 334 ILE B N 1
ATOM 4155 C CA . ILE B 2 284 ? -62.445 -5.268 -2.876 1.00 59.32 334 ILE B CA 1
ATOM 4156 C C . ILE B 2 284 ? -63.063 -4.517 -4.049 1.00 57.88 334 ILE B C 1
ATOM 4157 O O . ILE B 2 284 ? -62.970 -4.966 -5.198 1.00 52.65 334 ILE B O 1
ATOM 4162 N N . ILE B 2 285 ? -63.689 -3.367 -3.792 1.00 52.67 335 ILE B N 1
ATOM 4163 C CA . ILE B 2 285 ? -64.210 -2.548 -4.883 1.00 55.35 335 ILE B CA 1
ATOM 4164 C C . ILE B 2 285 ? -63.062 -1.981 -5.709 1.00 58.44 335 ILE B C 1
ATOM 4165 O O . ILE B 2 285 ? -63.088 -2.009 -6.945 1.00 63.05 335 ILE B O 1
ATOM 4170 N N . LYS B 2 286 ? -62.034 -1.461 -5.034 1.00 62.93 336 LYS B N 1
ATOM 4171 C CA . LYS B 2 286 ? -60.849 -0.985 -5.738 1.00 53.96 336 LYS B CA 1
ATOM 4172 C C . LYS B 2 286 ? -60.145 -2.119 -6.468 1.00 47.19 336 LYS B C 1
ATOM 4173 O O . LYS B 2 286 ? -59.548 -1.901 -7.528 1.00 54.36 336 LYS B O 1
ATOM 4179 N N . LEU B 2 287 ? -60.211 -3.336 -5.923 1.00 52.21 337 LEU B N 1
ATOM 4180 C CA . LEU B 2 287 ? -59.542 -4.468 -6.554 1.00 52.20 337 LEU B CA 1
ATOM 4181 C C . LEU B 2 287 ? -60.188 -4.836 -7.884 1.00 63.68 337 LEU B C 1
ATOM 4182 O O . LEU B 2 287 ? -59.494 -5.270 -8.809 1.00 51.46 337 LEU B O 1
ATOM 4187 N N . HIS B 2 288 ? -61.504 -4.664 -8.004 1.00 58.93 338 HIS B N 1
ATOM 4188 C CA . HIS B 2 288 ? -62.233 -5.025 -9.210 1.00 56.19 338 HIS B CA 1
ATOM 4189 C C . HIS B 2 288 ? -62.419 -3.845 -10.160 1.00 70.44 338 HIS B C 1
ATOM 4190 O O . HIS B 2 288 ? -63.253 -3.915 -11.069 1.00 65.31 338 HIS B O 1
ATOM 4197 N N . GLY B 2 289 ? -61.665 -2.764 -9.969 1.00 54.18 339 GLY B N 1
ATOM 4198 C CA . GLY B 2 289 ? -61.670 -1.651 -10.896 1.00 49.72 339 GLY B CA 1
ATOM 4199 C C . GLY B 2 289 ? -62.509 -0.457 -10.496 1.00 48.94 339 GLY B C 1
ATOM 4200 O O . GLY B 2 289 ? -62.497 0.548 -11.215 1.00 67.95 339 GLY B O 1
ATOM 4201 N N . GLY B 2 290 ? -63.237 -0.529 -9.381 1.00 47.80 340 GLY B N 1
ATOM 4202 C CA . GLY B 2 290 ? -64.059 0.576 -8.935 1.00 51.12 340 GLY B CA 1
ATOM 4203 C C . GLY B 2 290 ? -63.353 1.463 -7.922 1.00 69.19 340 GLY B C 1
ATOM 4204 O O . GLY B 2 290 ? -62.210 1.234 -7.530 1.00 65.20 340 GLY B O 1
ATOM 4205 N N . THR B 2 291 ? -64.063 2.509 -7.502 1.00 52.42 341 THR B N 1
ATOM 4206 C CA . THR B 2 291 ? -63.569 3.438 -6.490 1.00 55.47 341 THR B CA 1
ATOM 4207 C C . THR B 2 291 ? -64.632 3.580 -5.409 1.00 65.45 341 THR B C 1
ATOM 4208 O O . THR B 2 291 ? -65.774 3.981 -5.716 1.00 61.28 341 THR B O 1
ATOM 4212 N N . PRO B 2 292 ? -64.321 3.273 -4.150 1.00 49.97 342 PRO B N 1
ATOM 4213 C CA . PRO B 2 292 ? -65.32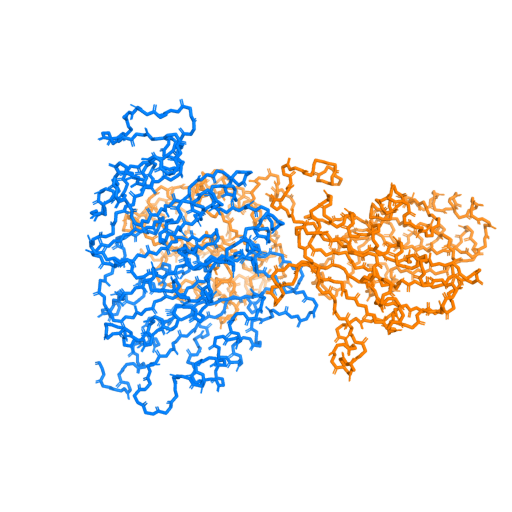6 3.416 -3.091 1.00 49.56 342 PRO B CA 1
ATOM 4214 C C . PRO B 2 292 ? -65.605 4.879 -2.791 1.00 57.83 342 PRO B C 1
ATOM 4215 O O . PRO B 2 292 ? -64.689 5.697 -2.677 1.00 53.42 342 PRO B O 1
ATOM 4219 N N . ALA B 2 293 ? -66.891 5.203 -2.663 1.00 44.00 343 ALA B N 1
ATOM 4220 C CA . ALA B 2 293 ? -67.310 6.578 -2.431 1.00 54.14 343 ALA B CA 1
ATOM 4221 C C . ALA B 2 293 ? -67.326 6.967 -0.960 1.00 68.26 343 ALA B C 1
ATOM 4222 O O . ALA B 2 293 ? -67.313 8.165 -0.652 1.00 70.26 343 ALA B O 1
ATOM 4224 N N . ASN B 2 294 ? -67.349 5.999 -0.046 1.00 54.40 344 ASN B N 1
ATOM 4225 C CA . ASN B 2 294 ? -67.488 6.323 1.365 1.00 64.26 344 ASN B CA 1
ATOM 4226 C C . ASN B 2 294 ? -67.115 5.120 2.214 1.00 57.80 344 ASN B C 1
ATOM 4227 O O . ASN B 2 294 ? -67.110 3.979 1.746 1.00 62.28 344 ASN B O 1
ATOM 4232 N N . PHE B 2 295 ? -66.807 5.402 3.475 1.00 64.33 345 PHE B N 1
ATOM 4233 C CA . PHE B 2 295 ? -66.729 4.394 4.523 1.00 63.34 345 PHE B CA 1
ATOM 4234 C C . PHE B 2 295 ? -67.960 4.537 5.405 1.00 51.29 345 PHE B C 1
ATOM 4235 O O . PHE B 2 295 ? -68.323 5.653 5.789 1.00 65.54 345 PHE B O 1
ATOM 4243 N N . LEU B 2 296 ? -68.610 3.417 5.712 1.00 59.87 346 LEU B N 1
ATOM 4244 C CA . LEU B 2 296 ? -69.773 3.459 6.587 1.00 71.87 346 LEU B CA 1
ATOM 4245 C C . LEU B 2 296 ? -69.875 2.149 7.353 1.00 72.53 346 LEU B C 1
ATOM 4246 O O . LEU B 2 296 ? -69.755 1.066 6.770 1.00 80.43 346 LEU B O 1
ATOM 4251 N N . ASP B 2 297 ? -70.101 2.263 8.659 1.00 65.78 347 ASP B N 1
ATOM 4252 C CA . ASP B 2 297 ? -70.267 1.118 9.553 1.00 68.12 347 ASP B CA 1
ATOM 4253 C C . ASP B 2 297 ? -71.595 1.298 10.284 1.00 52.73 347 ASP B C 1
ATOM 4254 O O . ASP B 2 297 ? -71.700 2.131 11.189 1.00 66.71 347 ASP B O 1
ATOM 4259 N N . VAL B 2 298 ? -72.612 0.535 9.879 1.00 61.75 348 VAL B N 1
ATOM 4260 C CA . VAL B 2 298 ? -73.869 0.546 10.621 1.00 76.82 348 VAL B CA 1
ATOM 4261 C C . VAL B 2 298 ? -73.733 -0.240 11.918 1.00 86.98 348 VAL B C 1
ATOM 4262 O O . VAL B 2 298 ? -74.403 0.071 12.909 1.00 110.27 348 VAL B O 1
ATOM 4266 N N . GLY B 2 299 ? -72.873 -1.256 11.937 1.00 89.29 349 GLY B N 1
ATOM 4267 C CA . GLY B 2 299 ? -72.601 -2.030 13.129 1.00 113.60 349 GLY B CA 1
ATOM 4268 C C . GLY B 2 299 ? -73.818 -2.777 13.660 1.00 123.47 349 GLY B C 1
ATOM 4269 O O . GLY B 2 299 ? -74.872 -2.866 13.033 1.00 119.32 349 GLY B O 1
ATOM 4270 N N . GLY B 2 300 ? -73.633 -3.323 14.860 1.00 124.80 350 GLY B N 1
ATOM 4271 C CA . GLY B 2 300 ? -74.711 -4.020 15.525 1.00 125.13 350 GLY B CA 1
ATOM 4272 C C . GLY B 2 300 ? -75.787 -3.075 16.023 1.00 128.62 350 GLY B C 1
ATOM 4273 O O . GLY B 2 300 ? -75.588 -1.866 16.160 1.00 130.16 350 GLY B O 1
ATOM 4274 N N . GLY B 2 301 ? -76.954 -3.647 16.303 1.00 132.45 351 GLY B N 1
ATOM 4275 C CA . GLY B 2 301 ? -78.085 -2.850 16.739 1.00 141.77 351 GLY B CA 1
ATOM 4276 C C . GLY B 2 301 ? -78.607 -1.898 15.689 1.00 142.81 351 GLY B C 1
ATOM 4277 O O . GLY B 2 301 ? -79.130 -0.832 16.031 1.00 141.45 351 GLY B O 1
ATOM 4278 N N . ALA B 2 302 ? -78.478 -2.254 14.413 1.00 146.07 352 ALA B N 1
ATOM 4279 C CA . ALA B 2 302 ? -78.879 -1.381 13.315 1.00 140.74 352 ALA B CA 1
ATOM 4280 C C . ALA B 2 302 ? -80.385 -1.490 13.109 1.00 138.63 352 ALA B C 1
ATOM 4281 O O . ALA B 2 302 ? -80.893 -2.552 12.735 1.00 140.82 352 ALA B O 1
ATOM 4283 N N . THR B 2 303 ? -81.098 -0.392 13.356 1.00 135.09 353 THR B N 1
ATOM 4284 C CA . THR B 2 303 ? -82.534 -0.317 13.156 1.00 139.61 353 THR B CA 1
ATOM 4285 C C . THR B 2 303 ? -82.831 0.045 11.702 1.00 135.22 353 THR B C 1
ATOM 4286 O O . THR B 2 303 ? -81.928 0.241 10.885 1.00 135.95 353 THR B O 1
ATOM 4290 N N . VAL B 2 304 ? -84.120 0.102 11.363 1.00 132.22 354 VAL B N 1
ATOM 4291 C CA . VAL B 2 304 ? -84.515 0.484 10.011 1.00 123.03 354 VAL B CA 1
ATOM 4292 C C . VAL B 2 304 ? -84.102 1.923 9.724 1.00 130.41 354 VAL B C 1
ATOM 4293 O O . VAL B 2 304 ? -83.692 2.256 8.606 1.00 136.42 354 VAL B O 1
ATOM 4297 N N . HIS B 2 305 ? -84.176 2.792 10.737 1.00 130.42 355 HIS B N 1
ATOM 4298 C CA . HIS B 2 305 ? -83.832 4.195 10.530 1.00 131.78 355 HIS B CA 1
ATOM 4299 C C . HIS B 2 305 ? -82.353 4.378 10.213 1.00 124.60 355 HIS B C 1
ATOM 4300 O O . HIS B 2 305 ? -81.988 5.318 9.496 1.00 116.63 355 HIS B O 1
ATOM 4307 N N . GLN B 2 306 ? -81.492 3.501 10.735 1.00 121.52 356 GLN B N 1
ATOM 4308 C CA . GLN B 2 306 ? -80.068 3.590 10.429 1.00 124.35 356 GLN B CA 1
ATOM 4309 C C . GLN B 2 306 ? -79.819 3.410 8.937 1.00 117.66 356 GLN B C 1
ATOM 4310 O O . GLN B 2 306 ? -79.188 4.257 8.293 1.00 109.96 356 GLN B O 1
ATOM 4316 N N . VAL B 2 307 ? -80.321 2.310 8.368 1.00 107.99 357 VAL B N 1
ATOM 4317 C CA . VAL B 2 307 ? -80.086 2.029 6.956 1.00 105.43 357 VAL B CA 1
ATOM 4318 C C . VAL B 2 307 ? -80.773 3.066 6.074 1.00 99.05 357 VAL B C 1
ATOM 4319 O O . VAL B 2 307 ? -80.264 3.409 5.000 1.00 95.99 357 VAL B O 1
ATOM 4323 N N . THR B 2 308 ? -81.910 3.610 6.517 1.00 86.23 358 THR B N 1
ATOM 4324 C CA . THR B 2 308 ? -82.558 4.669 5.750 1.00 74.91 358 THR B CA 1
ATOM 4325 C C . THR B 2 308 ? -81.715 5.936 5.755 1.00 83.54 358 THR B C 1
ATOM 4326 O O . THR B 2 308 ? -81.538 6.577 4.712 1.00 95.92 358 THR B O 1
ATOM 4330 N N . GLU B 2 309 ? -81.182 6.308 6.919 1.00 90.75 359 GLU B N 1
ATOM 4331 C CA . GLU B 2 309 ? -80.274 7.446 6.984 1.00 96.86 359 GLU B CA 1
ATOM 4332 C C . GLU B 2 309 ? -78.935 7.124 6.338 1.00 88.35 359 GLU B C 1
ATOM 4333 O O . GLU B 2 309 ? -78.279 8.021 5.796 1.00 85.99 359 GLU B O 1
ATOM 4339 N N . ALA B 2 310 ? -78.511 5.858 6.388 1.00 69.55 360 ALA B N 1
ATOM 4340 C CA . ALA B 2 310 ? -77.298 5.462 5.683 1.00 50.10 360 ALA B CA 1
ATOM 4341 C C . ALA B 2 310 ? -77.477 5.594 4.177 1.00 65.49 360 ALA B C 1
ATOM 4342 O O . ALA B 2 310 ? -76.587 6.095 3.480 1.00 71.31 360 ALA B O 1
ATOM 4344 N N . PHE B 2 311 ? -78.626 5.154 3.659 1.00 67.25 361 PHE B N 1
ATOM 4345 C CA . PHE B 2 311 ? -78.907 5.318 2.237 1.00 76.88 361 PHE B CA 1
ATOM 4346 C C . PHE B 2 311 ? -79.056 6.789 1.872 1.00 84.25 361 PHE B C 1
ATOM 4347 O O . PHE B 2 311 ? -78.523 7.236 0.850 1.00 80.68 361 PHE B O 1
ATOM 4355 N N . LYS B 2 312 ? -79.768 7.560 2.701 1.00 81.17 362 LYS B N 1
ATOM 4356 C CA . LYS B 2 312 ? -79.935 8.984 2.429 1.00 76.07 362 LYS B CA 1
ATOM 4357 C C . LYS B 2 312 ? -78.600 9.715 2.429 1.00 75.53 362 LYS B C 1
ATOM 4358 O O . LYS B 2 312 ? -78.448 10.731 1.742 1.00 92.59 362 LYS B O 1
ATOM 4360 N N . LEU B 2 313 ? -77.622 9.213 3.183 1.00 71.08 363 LEU B N 1
ATOM 4361 C CA . LEU B 2 313 ? -76.304 9.837 3.206 1.00 71.83 363 LEU B CA 1
ATOM 4362 C C . LEU B 2 313 ? -75.516 9.522 1.943 1.00 82.66 363 LEU B C 1
ATOM 4363 O O . LEU B 2 313 ? -74.863 10.405 1.375 1.00 89.27 363 LEU B O 1
ATOM 4368 N N . ILE B 2 314 ? -75.547 8.263 1.505 1.00 85.18 364 ILE B N 1
ATOM 4369 C CA . ILE B 2 314 ? -74.806 7.872 0.312 1.00 86.77 364 ILE B CA 1
ATOM 4370 C C . ILE B 2 314 ? -75.415 8.509 -0.929 1.00 83.67 364 ILE B C 1
ATOM 4371 O O . ILE B 2 314 ? -74.697 9.004 -1.806 1.00 91.39 364 ILE B O 1
ATOM 4376 N N . THR B 2 315 ? -76.745 8.518 -1.018 1.00 72.45 365 THR B N 1
ATOM 4377 C CA . THR B 2 315 ? -77.432 9.099 -2.161 1.00 79.45 365 THR B CA 1
ATOM 4378 C C . THR B 2 315 ? -77.476 10.621 -2.115 1.00 93.88 365 THR B C 1
ATOM 4379 O O . THR B 2 315 ? -77.841 11.244 -3.118 1.00 98.92 365 THR B O 1
ATOM 4383 N N . SER B 2 316 ? -77.109 11.234 -0.985 1.00 94.99 366 SER B N 1
ATOM 4384 C CA . SER B 2 316 ? -76.939 12.681 -0.930 1.00 103.85 366 SER B CA 1
ATOM 4385 C C . SER B 2 316 ? -75.780 13.166 -1.790 1.00 119.52 366 SER B C 1
ATOM 4386 O O . SER B 2 316 ? -75.622 14.379 -1.963 1.00 131.40 366 SER B O 1
ATOM 4388 N N . ASP B 2 317 ? -74.968 12.254 -2.320 1.00 114.29 367 ASP B N 1
ATOM 4389 C CA . ASP B 2 317 ? -73.865 12.588 -3.211 1.00 113.05 367 ASP B CA 1
ATOM 4390 C C . ASP B 2 317 ? -74.272 12.246 -4.639 1.00 110.03 367 ASP B C 1
ATOM 4391 O O . ASP B 2 317 ? -74.577 11.087 -4.942 1.00 107.73 367 ASP B O 1
ATOM 4396 N N . LYS B 2 318 ? -74.273 13.255 -5.514 1.00 104.29 368 LYS B N 1
ATOM 4397 C CA . LYS B 2 318 ? -74.692 13.045 -6.895 1.00 99.71 368 LYS B CA 1
ATOM 4398 C C . LYS B 2 318 ? -73.704 12.195 -7.682 1.00 95.27 368 LYS B C 1
ATOM 4399 O O . LYS B 2 318 ? -74.100 11.559 -8.664 1.00 107.94 368 LYS B O 1
ATOM 4401 N N . LYS B 2 319 ? -72.434 12.166 -7.274 1.00 94.71 369 LYS B N 1
ATOM 4402 C CA . LYS B 2 319 ? -71.435 11.397 -8.007 1.00 96.36 369 LYS B CA 1
ATOM 4403 C C . LYS B 2 319 ? -71.577 9.896 -7.787 1.00 84.65 369 LYS B C 1
ATOM 4404 O O . LYS B 2 319 ? -71.002 9.116 -8.552 1.00 78.37 369 LYS B O 1
ATOM 4406 N N . VAL B 2 320 ? -72.324 9.476 -6.767 1.00 69.57 370 VAL B N 1
ATOM 4407 C CA . VAL B 2 320 ? -72.513 8.053 -6.504 1.00 78.05 370 VAL B CA 1
ATOM 4408 C C . VAL B 2 320 ? -73.339 7.446 -7.631 1.00 75.93 370 VAL B C 1
ATOM 4409 O O . VAL B 2 320 ? -74.469 7.875 -7.894 1.00 76.26 370 VAL B O 1
ATOM 4413 N N . LEU B 2 321 ? -72.776 6.439 -8.303 1.00 77.60 371 LEU B N 1
ATOM 4414 C CA . LEU B 2 321 ? -73.437 5.787 -9.424 1.00 76.64 371 LEU B CA 1
ATOM 4415 C C . LEU B 2 321 ? -73.981 4.407 -9.096 1.00 72.00 371 LEU B C 1
ATOM 4416 O O . LEU B 2 321 ? -74.830 3.906 -9.840 1.00 65.50 371 LEU B O 1
ATOM 4421 N N . ALA B 2 322 ? -73.517 3.785 -8.016 1.00 69.91 372 ALA B N 1
ATOM 4422 C CA . ALA B 2 322 ? -74.012 2.482 -7.602 1.00 57.25 372 ALA B CA 1
ATOM 4423 C C . ALA B 2 322 ? -73.747 2.325 -6.113 1.00 71.71 372 ALA B C 1
ATOM 4424 O O . ALA B 2 322 ? -72.872 2.985 -5.547 1.00 70.33 372 ALA B O 1
ATOM 4426 N N . ILE B 2 323 ? -74.514 1.439 -5.485 1.00 59.67 373 ILE B N 1
ATOM 4427 C CA . ILE B 2 323 ? -74.418 1.203 -4.051 1.00 60.46 373 ILE B CA 1
ATOM 4428 C C . ILE B 2 323 ? -74.300 -0.296 -3.819 1.00 58.62 373 ILE B C 1
ATOM 4429 O O . ILE B 2 323 ? -75.152 -1.069 -4.273 1.00 51.87 373 ILE B O 1
ATOM 4434 N N . LEU B 2 324 ? -73.244 -0.705 -3.123 1.00 50.17 374 LEU B N 1
ATOM 4435 C CA . LEU B 2 324 ? -73.064 -2.084 -2.691 1.00 55.78 374 LEU B CA 1
ATOM 4436 C C . LEU B 2 324 ? -73.198 -2.137 -1.176 1.00 61.27 374 LEU B C 1
ATOM 4437 O O . LEU B 2 324 ? -72.395 -1.532 -0.457 1.00 63.22 374 LEU B O 1
ATOM 4442 N N . VAL B 2 325 ? -74.213 -2.847 -0.694 1.00 47.24 375 VAL B N 1
ATOM 4443 C CA . VAL B 2 325 ? -74.370 -3.093 0.733 1.00 70.02 375 VAL B CA 1
ATOM 4444 C C . VAL B 2 325 ? -73.954 -4.531 1.014 1.00 61.63 375 VAL B C 1
ATOM 4445 O O . VAL B 2 325 ? -74.309 -5.452 0.266 1.00 65.83 375 VAL B O 1
ATOM 4449 N N . ASN B 2 326 ? -73.155 -4.713 2.062 1.00 59.94 376 ASN B N 1
ATOM 4450 C CA . ASN B 2 326 ? -72.558 -6.007 2.390 1.00 47.60 376 ASN B CA 1
ATOM 4451 C C . ASN B 2 326 ? -72.729 -6.204 3.892 1.00 62.75 376 ASN B C 1
ATOM 4452 O O . ASN B 2 326 ? -71.973 -5.640 4.688 1.00 48.44 376 ASN B O 1
ATOM 4457 N N . ILE B 2 327 ? -73.730 -6.990 4.277 1.00 49.59 377 ILE B N 1
ATOM 4458 C CA . ILE B 2 327 ? -74.091 -7.176 5.676 1.00 67.14 377 ILE B CA 1
ATOM 4459 C C . ILE B 2 327 ? -73.953 -8.651 6.024 1.00 70.64 377 ILE B C 1
ATOM 4460 O O . ILE B 2 327 ? -74.492 -9.514 5.321 1.00 64.01 377 ILE B O 1
ATOM 4465 N N . PHE B 2 328 ? -73.226 -8.935 7.104 1.00 63.96 378 PHE B N 1
ATOM 4466 C CA . PHE B 2 328 ? -73.102 -10.283 7.647 1.00 68.14 378 PHE B CA 1
ATOM 4467 C C . PHE B 2 328 ? -73.940 -10.354 8.918 1.00 70.45 378 PHE B C 1
ATOM 4468 O O . PHE B 2 328 ? -73.597 -9.732 9.929 1.00 61.37 378 PHE B O 1
ATOM 4476 N N . GLY B 2 329 ? -75.036 -11.103 8.862 1.00 75.35 379 GLY B N 1
ATOM 4477 C CA . GLY B 2 329 ? -75.912 -11.260 10.008 1.00 73.41 379 GLY B CA 1
ATOM 4478 C C . GLY B 2 329 ? -75.715 -12.576 10.734 1.00 76.89 379 GLY B C 1
ATOM 4479 O O . GLY B 2 329 ? -75.426 -12.595 11.930 1.00 102.45 379 GLY B O 1
ATOM 4480 N N . CYS B 2 334 ? -82.262 -12.743 7.878 1.00 121.22 384 CYS B N 1
ATOM 4481 C CA . CYS B 2 334 ? -81.855 -11.904 6.756 1.00 130.79 384 CYS B CA 1
ATOM 4482 C C . CYS B 2 334 ? -83.061 -11.233 6.103 1.00 140.49 384 CYS B C 1
ATOM 4483 O O . CYS B 2 334 ? -82.912 -10.296 5.318 1.00 132.50 384 CYS B O 1
ATOM 4485 N N . ASP B 2 335 ? -84.260 -11.721 6.433 1.00 149.32 385 ASP B N 1
ATOM 4486 C CA . ASP B 2 335 ? -85.475 -11.128 5.883 1.00 143.23 385 ASP B CA 1
ATOM 4487 C C . ASP B 2 335 ? -85.742 -9.755 6.486 1.00 138.87 385 ASP B C 1
ATOM 4488 O O . ASP B 2 335 ? -86.154 -8.829 5.778 1.00 135.85 385 ASP B O 1
ATOM 4493 N N . VAL B 2 336 ? -85.517 -9.607 7.794 1.00 135.91 386 VAL B N 1
ATOM 4494 C CA . VAL B 2 336 ? -85.762 -8.327 8.449 1.00 123.65 386 VAL B CA 1
ATOM 4495 C C . VAL B 2 336 ? -84.768 -7.276 7.974 1.00 111.27 386 VAL B C 1
ATOM 4496 O O . VAL B 2 336 ? -85.104 -6.090 7.882 1.00 110.96 386 VAL B O 1
ATOM 4500 N N . ILE B 2 337 ? -83.536 -7.684 7.666 1.00 105.63 387 ILE B N 1
ATOM 4501 C CA . ILE B 2 337 ? -82.563 -6.737 7.135 1.00 108.60 387 ILE B CA 1
ATOM 4502 C C . ILE B 2 337 ? -82.910 -6.363 5.700 1.00 107.48 387 ILE B C 1
ATOM 4503 O O . ILE B 2 337 ? -82.673 -5.227 5.270 1.00 98.26 387 ILE B O 1
ATOM 4508 N N . ALA B 2 338 ? -83.483 -7.298 4.939 1.00 107.81 388 ALA B N 1
ATOM 4509 C CA . ALA B 2 338 ? -83.858 -7.004 3.560 1.00 94.99 388 ALA B CA 1
ATOM 4510 C C . ALA B 2 338 ? -85.034 -6.037 3.498 1.00 109.72 388 ALA B C 1
ATOM 4511 O O . ALA B 2 338 ? -85.068 -5.148 2.640 1.00 113.13 388 ALA B O 1
ATOM 4513 N N . GLN B 2 339 ? -86.009 -6.194 4.399 1.00 117.47 389 GLN B N 1
ATOM 4514 C CA . GLN B 2 339 ? -87.169 -5.308 4.394 1.00 111.82 389 GLN B CA 1
ATOM 4515 C C . GLN B 2 339 ? -86.780 -3.871 4.719 1.00 113.08 389 GLN B C 1
ATOM 4516 O O . GLN B 2 339 ? -87.419 -2.931 4.233 1.00 121.06 389 GLN B O 1
ATOM 4518 N N . GLY B 2 340 ? -85.740 -3.679 5.533 1.00 105.26 390 GLY B N 1
ATOM 4519 C CA . GLY B 2 340 ? -85.276 -2.333 5.820 1.00 99.78 390 GLY B CA 1
ATOM 4520 C C . GLY B 2 340 ? -84.648 -1.655 4.621 1.00 107.14 390 GLY B C 1
ATOM 4521 O O . GLY B 2 340 ? -84.781 -0.439 4.451 1.00 97.94 390 GLY B O 1
ATOM 4522 N N . ILE B 2 341 ? -83.956 -2.422 3.775 1.00 111.51 391 ILE B N 1
ATOM 4523 C CA . ILE B 2 341 ? -83.378 -1.855 2.561 1.00 102.67 391 ILE B CA 1
ATOM 4524 C C . ILE B 2 341 ? -84.470 -1.549 1.545 1.00 101.26 391 ILE B C 1
ATOM 4525 O O . ILE B 2 341 ? -84.456 -0.496 0.896 1.00 82.23 391 ILE B O 1
ATOM 4530 N N . VAL B 2 342 ? -85.435 -2.460 1.395 1.00 104.12 392 VAL B N 1
ATOM 4531 C CA . VAL B 2 342 ? -86.521 -2.260 0.438 1.00 94.30 392 VAL B CA 1
ATOM 4532 C C . VAL B 2 342 ? -87.336 -1.026 0.804 1.00 103.07 392 VAL B C 1
ATOM 4533 O O . VAL B 2 342 ? -87.777 -0.272 -0.073 1.00 107.23 392 VAL B O 1
ATOM 4537 N N . MET B 2 343 ? -87.535 -0.789 2.103 1.00 105.13 393 MET B N 1
ATOM 4538 C CA . MET B 2 343 ? -88.315 0.368 2.532 1.00 94.49 393 MET B CA 1
ATOM 4539 C C . MET B 2 343 ? -87.579 1.672 2.248 1.00 97.50 393 MET B C 1
ATOM 4540 O O . MET B 2 343 ? -88.199 2.666 1.853 1.00 103.44 393 MET B O 1
ATOM 4542 N N . ALA B 2 344 ? -86.259 1.688 2.443 1.00 104.78 394 ALA B N 1
ATOM 4543 C CA . ALA B 2 344 ? -85.497 2.911 2.214 1.00 112.90 394 ALA B CA 1
ATOM 4544 C C . ALA B 2 344 ? -85.359 3.220 0.729 1.00 112.09 394 ALA B C 1
ATOM 4545 O O . ALA B 2 344 ? -85.303 4.393 0.344 1.00 111.62 394 ALA B O 1
ATOM 4547 N N . VAL B 2 345 ? -85.304 2.189 -0.116 1.00 98.60 395 VAL B N 1
ATOM 4548 C CA . VAL B 2 345 ? -85.170 2.415 -1.551 1.00 93.44 395 VAL B CA 1
ATOM 4549 C C . VAL B 2 345 ? -86.434 3.058 -2.113 1.00 100.10 395 VAL B C 1
ATOM 4550 O O . VAL B 2 345 ? -86.365 3.947 -2.972 1.00 103.53 395 VAL B O 1
ATOM 4554 N N . LYS B 2 346 ? -87.605 2.638 -1.626 1.00 103.08 396 LYS B N 1
ATOM 4555 C CA . LYS B 2 346 ? -88.865 3.136 -2.170 1.00 101.74 396 LYS B CA 1
ATOM 4556 C C . LYS B 2 346 ? -89.173 4.560 -1.723 1.00 116.40 396 LYS B C 1
ATOM 4557 O O . LYS B 2 346 ? -89.810 5.310 -2.470 1.00 114.85 396 LYS B O 1
ATOM 4559 N N . ASP B 2 347 ? -88.741 4.951 -0.521 1.00 126.22 397 ASP B N 1
ATOM 4560 C CA . ASP B 2 347 ? -89.071 6.279 -0.013 1.00 134.26 397 ASP B CA 1
ATOM 4561 C C . ASP B 2 347 ? -88.169 7.356 -0.606 1.00 134.07 397 ASP B C 1
ATOM 4562 O O . ASP B 2 347 ? -88.639 8.453 -0.925 1.00 141.89 397 ASP B O 1
ATOM 4567 N N . LEU B 2 348 ? -86.879 7.067 -0.757 1.00 124.50 398 LEU B N 1
ATOM 4568 C CA . LEU B 2 348 ? -85.936 8.043 -1.289 1.00 111.01 398 LEU B CA 1
ATOM 4569 C C . LEU B 2 348 ? -85.947 8.118 -2.810 1.00 107.57 398 LEU B C 1
ATOM 4570 O O . LEU B 2 348 ? -85.197 8.922 -3.374 1.00 108.04 398 LEU B O 1
ATOM 4572 N N . GLU B 2 349 ? -86.772 7.307 -3.478 1.00 96.82 399 GLU B N 1
ATOM 4573 C CA . GLU B 2 349 ? -86.849 7.277 -4.940 1.00 109.92 399 GLU B CA 1
ATOM 4574 C C . GLU B 2 349 ? -85.475 7.013 -5.556 1.00 115.62 399 GLU B C 1
ATOM 4575 O O . GLU B 2 349 ? -85.025 7.716 -6.465 1.00 119.00 399 GLU B O 1
ATOM 4577 N N . ILE B 2 350 ? -84.807 5.980 -5.049 1.00 105.67 400 ILE B N 1
ATOM 4578 C CA . ILE B 2 350 ? -83.459 5.649 -5.496 1.00 99.26 400 ILE B CA 1
ATOM 4579 C C . ILE B 2 350 ? -83.534 5.034 -6.887 1.00 103.76 400 ILE B C 1
ATOM 4580 O O . ILE B 2 350 ? -84.223 4.029 -7.099 1.00 97.23 400 ILE B O 1
ATOM 4585 N N . LYS B 2 351 ? -82.828 5.641 -7.844 1.00 93.76 401 LYS B N 1
ATOM 4586 C CA . LYS B 2 351 ? -82.834 5.177 -9.224 1.00 84.45 401 LYS B CA 1
ATOM 4587 C C . LYS B 2 351 ? -81.517 4.551 -9.661 1.00 73.33 401 LYS B C 1
ATOM 4588 O O . LYS B 2 351 ? -81.446 4.017 -10.773 1.00 88.80 401 LYS B O 1
ATOM 4594 N N . ILE B 2 352 ? -80.482 4.594 -8.828 1.00 75.54 402 ILE B N 1
ATOM 4595 C CA . ILE B 2 352 ? -79.184 4.024 -9.180 1.00 73.90 402 ILE B CA 1
ATOM 4596 C C . ILE B 2 352 ? -79.175 2.546 -8.810 1.00 70.86 402 ILE B C 1
ATOM 4597 O O . ILE B 2 352 ? -79.953 2.123 -7.941 1.00 66.09 402 ILE B O 1
ATOM 4602 N N . PRO B 2 353 ? -78.333 1.726 -9.440 1.00 66.19 403 PRO B N 1
ATOM 4603 C CA . PRO B 2 353 ? -78.319 0.295 -9.114 1.00 65.61 403 PRO B CA 1
ATOM 4604 C C . PRO B 2 353 ? -77.843 0.045 -7.691 1.00 66.66 403 PRO B C 1
ATOM 4605 O O . PRO B 2 353 ? -76.951 0.729 -7.182 1.00 53.26 403 PRO B O 1
ATOM 4609 N N . VAL B 2 354 ? -78.450 -0.953 -7.052 1.00 60.02 404 VAL B N 1
ATOM 4610 C CA . VAL B 2 354 ? -78.106 -1.355 -5.693 1.00 51.10 404 VAL B CA 1
ATOM 4611 C C . VAL B 2 354 ? -77.847 -2.854 -5.699 1.00 51.62 404 VAL B C 1
ATOM 4612 O O . VAL B 2 354 ? -78.747 -3.642 -6.016 1.00 62.03 404 VAL B O 1
ATOM 4616 N N . VAL B 2 355 ? -76.626 -3.248 -5.351 1.00 59.94 405 VAL B N 1
ATOM 4617 C CA . VAL B 2 355 ? -76.248 -4.652 -5.233 1.00 63.97 405 VAL B CA 1
ATOM 4618 C C . VAL B 2 355 ? -76.148 -4.982 -3.751 1.00 67.41 405 VAL B C 1
ATOM 4619 O O . VAL B 2 355 ? -75.371 -4.355 -3.019 1.00 65.00 405 VAL B O 1
ATOM 4623 N N . VAL B 2 356 ? -76.930 -5.959 -3.303 1.00 59.97 406 VAL B N 1
ATOM 4624 C CA . VAL B 2 356 ? -76.940 -6.355 -1.901 1.00 61.28 406 VAL B CA 1
ATOM 4625 C C . VAL B 2 356 ? -76.329 -7.742 -1.765 1.00 59.60 406 VAL B C 1
ATOM 4626 O O . VAL B 2 356 ? -76.437 -8.591 -2.657 1.00 58.38 406 VAL B O 1
ATOM 4630 N N . ARG B 2 357 ? -75.665 -7.957 -0.633 1.00 62.99 407 ARG B N 1
ATOM 4631 C CA . ARG B 2 357 ? -75.004 -9.220 -0.322 1.00 67.20 407 ARG B CA 1
ATOM 4632 C C . ARG B 2 357 ? -75.244 -9.508 1.156 1.00 71.82 407 ARG B C 1
ATOM 4633 O O . ARG B 2 357 ? -74.649 -8.857 2.021 1.00 62.65 407 ARG B O 1
ATOM 4641 N N . LEU B 2 358 ? -76.129 -10.460 1.444 1.00 66.54 408 LEU B N 1
ATOM 4642 C CA . LEU B 2 358 ? -76.557 -10.751 2.804 1.00 64.53 408 LEU B CA 1
ATOM 4643 C C . LEU B 2 358 ? -76.168 -12.172 3.183 1.00 71.21 408 LEU B C 1
ATOM 4644 O O . LEU B 2 358 ? -76.410 -13.111 2.417 1.00 79.06 408 LEU B O 1
ATOM 4649 N N . GLN B 2 359 ? -75.570 -12.321 4.365 1.00 74.44 409 GLN B N 1
ATOM 4650 C CA . GLN B 2 359 ? -75.214 -13.613 4.937 1.00 74.55 409 GLN B CA 1
ATOM 4651 C C . GLN B 2 359 ? -75.796 -13.695 6.339 1.00 85.07 409 GLN B C 1
ATOM 4652 O O . GLN B 2 359 ? -75.606 -12.778 7.144 1.00 80.19 409 GLN B O 1
ATOM 4658 N N . GLY B 2 360 ? -76.510 -14.780 6.631 1.00 100.19 410 GLY B N 1
ATOM 4659 C CA . GLY B 2 360 ? -77.048 -14.955 7.965 1.00 101.29 410 GLY B CA 1
ATOM 4660 C C . GLY B 2 360 ? -78.213 -15.916 8.097 1.00 120.62 410 GLY B C 1
ATOM 4661 O O . GLY B 2 360 ? -78.095 -17.105 7.785 1.00 117.89 410 GLY B O 1
ATOM 4662 N N . THR B 2 361 ? -79.352 -15.398 8.559 1.00 136.62 411 THR B N 1
ATOM 4663 C CA . THR B 2 361 ? -80.451 -16.253 9.010 1.00 148.88 411 THR B CA 1
ATOM 4664 C C . THR B 2 361 ? -81.211 -16.879 7.843 1.00 151.42 411 THR B C 1
ATOM 4665 O O . THR B 2 361 ? -81.161 -18.095 7.636 1.00 159.27 411 THR B O 1
ATOM 4669 N N . ARG B 2 362 ? -81.933 -16.063 7.078 1.00 151.41 412 ARG B N 1
ATOM 4670 C CA . ARG B 2 362 ? -82.814 -16.545 6.013 1.00 152.94 412 ARG B CA 1
ATOM 4671 C C . ARG B 2 362 ? -82.401 -15.890 4.699 1.00 149.28 412 ARG B C 1
ATOM 4672 O O . ARG B 2 362 ? -82.990 -14.896 4.272 1.00 149.13 412 ARG B O 1
ATOM 4674 N N . VAL B 2 363 ? -81.387 -16.465 4.050 1.00 143.71 413 VAL B N 1
ATOM 4675 C CA . VAL B 2 363 ? -80.907 -15.911 2.788 1.00 123.12 413 VAL B CA 1
ATOM 4676 C C . VAL B 2 363 ? -81.882 -16.221 1.660 1.00 116.54 413 VAL B C 1
ATOM 4677 O O . VAL B 2 363 ? -82.119 -15.384 0.780 1.00 114.49 413 VAL B O 1
ATOM 4679 N N . ASP B 2 364 ? -82.463 -17.423 1.664 1.00 117.22 414 ASP B N 1
ATOM 4680 C CA . ASP B 2 364 ? -83.376 -17.807 0.591 1.00 117.70 414 ASP B CA 1
ATOM 4681 C C . ASP B 2 364 ? -84.654 -16.978 0.625 1.00 129.15 414 ASP B C 1
ATOM 4682 O O . ASP B 2 364 ? -85.170 -16.580 -0.426 1.00 117.93 414 ASP B O 1
ATOM 4684 N N . ASP B 2 365 ? -85.179 -16.706 1.821 1.00 142.35 415 ASP B N 1
ATOM 4685 C CA . ASP B 2 365 ? -86.392 -15.902 1.923 1.00 144.26 415 ASP B CA 1
ATOM 4686 C C . ASP B 2 365 ? -86.107 -14.424 1.688 1.00 144.21 415 ASP B C 1
ATOM 4687 O O . ASP B 2 365 ? -86.968 -13.704 1.167 1.00 135.85 415 ASP B O 1
ATOM 4689 N N . ALA B 2 366 ? -84.913 -13.954 2.059 1.00 138.93 416 ALA B N 1
ATOM 4690 C CA . ALA B 2 366 ? -84.564 -12.557 1.819 1.00 117.11 416 ALA B CA 1
ATOM 4691 C C . ALA B 2 366 ? -84.263 -12.309 0.347 1.00 115.98 416 ALA B C 1
ATOM 4692 O O . ALA B 2 366 ? -84.634 -11.263 -0.199 1.00 120.10 416 ALA B O 1
ATOM 4694 N N . LYS B 2 367 ? -83.587 -13.256 -0.311 1.00 116.04 417 LYS B N 1
ATOM 4695 C CA . LYS B 2 367 ? -83.329 -13.117 -1.740 1.00 119.09 417 LYS B CA 1
ATOM 4696 C C . LYS B 2 367 ? -84.624 -13.127 -2.540 1.00 124.57 417 LYS B C 1
ATOM 4697 O O . LYS B 2 367 ? -84.725 -12.446 -3.568 1.00 122.71 417 LYS B O 1
ATOM 4699 N N . ALA B 2 368 ? -85.622 -13.890 -2.088 1.00 131.77 418 ALA B N 1
ATOM 4700 C CA . ALA B 2 368 ? -86.927 -13.856 -2.737 1.00 131.99 418 ALA B CA 1
ATOM 4701 C C . ALA B 2 368 ? -87.691 -12.587 -2.383 1.00 133.30 418 ALA B C 1
ATOM 4702 O O . ALA B 2 368 ? -88.536 -12.136 -3.164 1.00 134.79 418 ALA B O 1
ATOM 4704 N N . LEU B 2 369 ? -87.407 -12.000 -1.218 1.00 130.15 419 LEU B N 1
ATOM 4705 C CA . LEU B 2 369 ? -88.076 -10.768 -0.815 1.00 119.72 419 LEU B CA 1
ATOM 4706 C C . LEU B 2 369 ? -87.736 -9.627 -1.768 1.00 116.60 419 LEU B C 1
ATOM 4707 O O . LEU B 2 369 ? -88.626 -8.999 -2.351 1.00 107.39 419 LEU B O 1
ATOM 4712 N N . ILE B 2 370 ? -86.443 -9.346 -1.939 1.00 127.70 420 ILE B N 1
ATOM 4713 C CA . ILE B 2 370 ? -86.034 -8.229 -2.785 1.00 132.06 420 ILE B CA 1
ATOM 4714 C C . ILE B 2 370 ? -86.414 -8.485 -4.239 1.00 141.39 420 ILE B C 1
ATOM 4715 O O . ILE B 2 370 ? -86.775 -7.558 -4.973 1.00 145.44 420 ILE B O 1
ATOM 4717 N N . ALA B 2 371 ? -86.350 -9.744 -4.675 1.00 136.70 421 ALA B N 1
ATOM 4718 C CA . ALA B 2 371 ? -86.633 -10.063 -6.070 1.00 125.25 421 ALA B CA 1
ATOM 4719 C C . ALA B 2 371 ? -88.129 -10.027 -6.362 1.00 135.96 421 ALA B C 1
ATOM 4720 O O . ALA B 2 371 ? -88.571 -9.340 -7.289 1.00 133.72 421 ALA B O 1
ATOM 4722 N N . ASP B 2 372 ? -88.924 -10.758 -5.581 1.00 145.72 422 ASP B N 1
ATOM 4723 C CA . ASP B 2 372 ? -90.351 -10.901 -5.835 1.00 158.73 422 ASP B CA 1
ATOM 4724 C C . ASP B 2 372 ? -91.185 -9.794 -5.197 1.00 158.47 422 ASP B C 1
ATOM 4725 O O . ASP B 2 372 ? -92.378 -10.000 -4.946 1.00 157.87 422 ASP B O 1
ATOM 4727 N N . SER B 2 373 ? -90.593 -8.628 -4.931 1.00 154.64 423 SER B N 1
ATOM 4728 C CA . SER B 2 373 ? -91.329 -7.497 -4.376 1.00 153.31 423 SER B CA 1
ATOM 4729 C C . SER B 2 373 ? -90.829 -6.185 -4.989 1.00 140.76 423 SER B C 1
ATOM 4730 O O . SER B 2 373 ? -90.384 -5.268 -4.304 1.00 134.05 423 SER B O 1
ATOM 4733 N N . GLY B 2 374 ? -90.896 -6.099 -6.315 1.00 128.98 424 GLY B N 1
ATOM 4734 C CA . GLY B 2 374 ? -90.827 -4.817 -6.989 1.00 118.79 424 GLY B CA 1
ATOM 4735 C C . GLY B 2 374 ? -89.479 -4.329 -7.481 1.00 111.50 424 GLY B C 1
ATOM 4736 O O . GLY B 2 374 ? -89.080 -4.620 -8.613 1.00 113.52 424 GLY B O 1
ATOM 4737 N N . LEU B 2 375 ? -88.774 -3.582 -6.634 1.00 110.16 425 LEU B N 1
ATOM 4738 C CA . LEU B 2 375 ? -87.695 -2.711 -7.080 1.00 105.56 425 LEU B CA 1
ATOM 4739 C C . LEU B 2 375 ? -86.532 -3.499 -7.678 1.00 90.45 425 LEU B C 1
ATOM 4740 O O . LEU B 2 375 ? -86.360 -4.698 -7.441 1.00 101.03 425 LEU B O 1
ATOM 4745 N N . LYS B 2 376 ? -85.724 -2.790 -8.470 1.00 63.09 426 LYS B N 1
ATOM 4746 C CA . LYS B 2 376 ? -84.596 -3.383 -9.186 1.00 83.37 426 LYS B CA 1
ATOM 4747 C C . LYS B 2 376 ? -83.390 -3.423 -8.252 1.00 86.42 426 LYS B C 1
ATOM 4748 O O . LYS B 2 376 ? -82.506 -2.562 -8.274 1.00 82.75 426 LYS B O 1
ATOM 4750 N N . ILE B 2 377 ? -83.362 -4.455 -7.414 1.00 75.78 427 ILE B N 1
ATOM 4751 C CA . ILE B 2 377 ? -82.274 -4.693 -6.475 1.00 62.19 427 ILE B CA 1
ATOM 4752 C C . ILE B 2 377 ? -81.682 -6.060 -6.783 1.00 62.85 427 ILE B C 1
ATOM 4753 O O . ILE B 2 377 ? -82.415 -7.052 -6.874 1.00 77.47 427 ILE B O 1
ATOM 4758 N N . LEU B 2 378 ? -80.365 -6.109 -6.957 1.00 56.23 428 LEU B N 1
ATOM 4759 C CA . LEU B 2 378 ? -79.662 -7.348 -7.264 1.00 65.90 428 LEU B CA 1
ATOM 4760 C C . LEU B 2 378 ? -79.065 -7.934 -5.991 1.00 69.24 428 LEU B C 1
ATOM 4761 O O . LEU B 2 378 ? -78.380 -7.232 -5.240 1.00 73.28 428 LEU B O 1
ATOM 4766 N N . ALA B 2 379 ? -79.318 -9.219 -5.760 1.00 68.45 429 ALA B N 1
ATOM 4767 C CA . ALA B 2 379 ? -78.832 -9.923 -4.581 1.00 61.66 429 ALA B CA 1
ATOM 4768 C C . ALA B 2 379 ? -77.766 -10.930 -4.991 1.00 62.53 429 ALA B C 1
ATOM 4769 O O . ALA B 2 379 ? -77.997 -11.758 -5.877 1.00 75.23 429 ALA B O 1
ATOM 4771 N N . CYS B 2 380 ? -76.606 -10.854 -4.346 1.00 66.11 430 CYS B N 1
ATOM 4772 C CA . CYS B 2 380 ? -75.498 -11.761 -4.598 1.00 64.64 430 CYS B CA 1
ATOM 4773 C C . CYS B 2 380 ? -75.167 -12.544 -3.334 1.00 75.29 430 CYS B C 1
ATOM 4774 O O . CYS B 2 380 ? -75.498 -12.137 -2.216 1.00 88.35 430 CYS B O 1
ATOM 4777 N N . ASP B 2 381 ? -74.498 -13.678 -3.528 1.00 72.10 431 ASP B N 1
ATOM 4778 C CA . ASP B 2 381 ? -74.086 -14.544 -2.431 1.00 85.59 431 ASP B CA 1
ATOM 4779 C C . ASP B 2 381 ? -72.599 -14.443 -2.127 1.00 81.99 431 ASP B C 1
ATOM 4780 O O . ASP B 2 381 ? -72.206 -14.491 -0.957 1.00 82.47 431 ASP B O 1
ATOM 4785 N N . ASP B 2 382 ? -71.767 -14.301 -3.153 1.00 76.63 432 ASP B N 1
ATOM 4786 C CA . ASP B 2 382 ? -70.322 -14.248 -3.001 1.00 61.46 432 ASP B CA 1
ATOM 4787 C C . ASP B 2 382 ? -69.849 -12.800 -2.982 1.00 62.68 432 ASP B C 1
ATOM 4788 O O . ASP B 2 382 ? -70.422 -11.929 -3.642 1.00 70.96 432 ASP B O 1
ATOM 4793 N N . LEU B 2 383 ? -68.791 -12.550 -2.208 1.00 69.51 433 LEU B N 1
ATOM 4794 C CA . LEU B 2 383 ? -68.288 -11.188 -2.064 1.00 63.21 433 LEU B CA 1
ATOM 4795 C C . LEU B 2 383 ? -67.621 -10.701 -3.346 1.00 64.09 433 LEU B C 1
ATOM 4796 O O . LEU B 2 383 ? -67.801 -9.543 -3.743 1.00 59.29 433 LEU B O 1
ATOM 4801 N N . ASP B 2 384 ? -66.845 -11.565 -4.006 1.00 57.66 434 ASP B N 1
ATOM 4802 C CA . ASP B 2 384 ? -66.262 -11.187 -5.289 1.00 55.20 434 ASP B CA 1
ATOM 4803 C C . ASP B 2 384 ? -67.343 -10.977 -6.341 1.00 57.03 434 ASP B C 1
ATOM 4804 O O . ASP B 2 384 ? -67.268 -10.031 -7.135 1.00 51.16 434 ASP B O 1
ATOM 4809 N N . GLU B 2 385 ? -68.357 -11.845 -6.357 1.00 51.13 435 GLU B N 1
ATOM 4810 C CA . GLU B 2 385 ? -69.461 -11.692 -7.299 1.00 51.42 435 GLU B CA 1
ATOM 4811 C C . GLU B 2 385 ? -70.140 -10.339 -7.130 1.00 60.08 435 GLU B C 1
ATOM 4812 O O . GLU B 2 385 ? -70.358 -9.613 -8.107 1.00 69.33 435 GLU B O 1
ATOM 4818 N N . ALA B 2 386 ? -70.479 -9.981 -5.890 1.00 55.21 436 ALA B N 1
ATOM 4819 C CA . ALA B 2 386 ? -71.116 -8.694 -5.640 1.00 49.11 436 ALA B CA 1
ATOM 4820 C C . ALA B 2 386 ? -70.194 -7.535 -5.993 1.00 51.53 436 ALA B C 1
ATOM 4821 O O . ALA B 2 386 ? -70.666 -6.470 -6.407 1.00 53.85 436 ALA B O 1
ATOM 4823 N N . ALA B 2 387 ? -68.880 -7.720 -5.843 1.00 47.95 437 ALA B N 1
ATOM 4824 C CA . ALA B 2 387 ? -67.946 -6.648 -6.167 1.00 47.33 437 ALA B CA 1
ATOM 4825 C C . ALA B 2 387 ? -67.870 -6.416 -7.672 1.00 61.60 437 ALA B C 1
ATOM 4826 O O . ALA B 2 387 ? -67.871 -5.266 -8.126 1.00 49.74 437 ALA B O 1
ATOM 4828 N N . ARG B 2 388 ? -67.804 -7.494 -8.460 1.00 48.77 438 ARG B N 1
ATOM 4829 C CA . ARG B 2 388 ? -67.795 -7.347 -9.913 1.00 57.05 438 ARG B CA 1
ATOM 4830 C C . ARG B 2 388 ? -69.092 -6.726 -10.412 1.00 54.16 438 ARG B C 1
ATOM 4831 O O . ARG B 2 388 ? -69.082 -5.912 -11.343 1.00 60.80 438 ARG B O 1
ATOM 4839 N N . MET B 2 389 ? -70.221 -7.097 -9.804 1.00 56.14 439 MET B N 1
ATOM 4840 C CA . MET B 2 389 ? -71.510 -6.580 -10.248 1.00 49.85 439 MET B CA 1
ATOM 4841 C C . MET B 2 389 ? -71.599 -5.073 -10.046 1.00 72.76 439 MET B C 1
ATOM 4842 O O . MET B 2 389 ? -71.956 -4.331 -10.969 1.00 64.11 439 MET B O 1
ATOM 4847 N N . VAL B 2 390 ? -71.273 -4.598 -8.840 1.00 56.80 440 VAL B N 1
ATOM 4848 C CA . VAL B 2 390 ? -71.442 -3.178 -8.549 1.00 65.02 440 VAL B CA 1
ATOM 4849 C C . VAL B 2 390 ? -70.456 -2.336 -9.351 1.00 51.50 440 VAL B C 1
ATOM 4850 O O . VAL B 2 390 ? -70.744 -1.180 -9.682 1.00 56.09 440 VAL B O 1
ATOM 4854 N N . VAL B 2 391 ? -69.296 -2.893 -9.697 1.00 47.93 441 VAL B N 1
ATOM 4855 C CA . VAL B 2 391 ? -68.348 -2.152 -10.522 1.00 64.26 441 VAL B CA 1
ATOM 4856 C C . VAL B 2 391 ? -68.822 -2.098 -11.969 1.00 70.94 441 VAL B C 1
ATOM 4857 O O . VAL B 2 391 ? -68.789 -1.038 -12.605 1.00 57.91 441 VAL B O 1
ATOM 4861 N N . LYS B 2 392 ? -69.281 -3.231 -12.508 1.00 50.06 442 LYS B N 1
ATOM 4862 C CA . LYS B 2 392 ? -69.747 -3.258 -13.891 1.00 71.63 442 LYS B CA 1
ATOM 4863 C C . LYS B 2 392 ? -70.990 -2.398 -14.075 1.00 62.96 442 LYS B C 1
ATOM 4864 O O . LYS B 2 392 ? -71.145 -1.736 -15.109 1.00 64.19 442 LYS B O 1
ATOM 4870 N N . LEU B 2 393 ? -71.887 -2.393 -13.086 1.00 56.36 443 LEU B N 1
ATOM 4871 C CA . LEU B 2 393 ? -73.086 -1.567 -13.183 1.00 51.87 443 LEU B CA 1
ATOM 4872 C C . LEU B 2 393 ? -72.737 -0.086 -13.147 1.00 54.68 443 LEU B C 1
ATOM 4873 O O . LEU B 2 393 ? -73.342 0.718 -13.866 1.00 61.96 443 LEU B O 1
ATOM 4878 N N . SER B 2 394 ? -71.762 0.294 -12.319 1.00 62.24 444 SER B N 1
ATOM 4879 C CA . SER B 2 394 ? -71.342 1.690 -12.270 1.00 52.99 444 SER B CA 1
ATOM 4880 C C . SER B 2 394 ? -70.704 2.117 -13.585 1.00 52.47 444 SER B C 1
ATOM 4881 O O . SER B 2 394 ? -70.907 3.248 -14.043 1.00 59.17 444 SER B O 1
ATOM 4884 N N . GLU B 2 395 ? -69.934 1.224 -14.212 1.00 51.48 445 GLU B N 1
ATOM 4885 C CA . GLU B 2 395 ? -69.329 1.554 -15.497 1.00 52.68 445 GLU B CA 1
ATOM 4886 C C . GLU B 2 395 ? -70.379 1.693 -16.592 1.00 67.46 445 GLU B C 1
ATOM 4887 O O . GLU B 2 395 ? -70.225 2.530 -17.489 1.00 55.11 445 GLU B O 1
ATOM 4893 N N . ILE B 2 396 ? -71.450 0.897 -16.535 1.00 53.84 446 ILE B N 1
ATOM 4894 C CA . ILE B 2 396 ? -72.560 1.076 -17.469 1.00 55.70 446 ILE B CA 1
ATOM 4895 C C . ILE B 2 396 ? -73.163 2.465 -17.308 1.00 62.28 446 ILE B C 1
ATOM 4896 O O . ILE B 2 396 ? -73.433 3.164 -18.292 1.00 64.96 446 ILE B O 1
ATOM 4901 N N . VAL B 2 397 ? -73.380 2.886 -16.058 1.00 57.95 447 VAL B N 1
ATOM 4902 C CA . VAL B 2 397 ? -73.935 4.212 -15.805 1.00 65.49 447 VAL B CA 1
ATOM 4903 C C . VAL B 2 397 ? -72.977 5.289 -16.296 1.00 65.17 447 VAL B C 1
ATOM 4904 O O . VAL B 2 397 ? -73.397 6.295 -16.881 1.00 62.43 447 VAL B O 1
ATOM 4908 N N . THR B 2 398 ? -71.676 5.090 -16.073 1.00 55.10 448 THR B N 1
ATOM 4909 C CA . THR B 2 398 ? -70.681 6.029 -16.580 1.00 55.94 448 THR B CA 1
ATOM 4910 C C . THR B 2 398 ? -70.743 6.125 -18.099 1.00 66.67 448 THR B C 1
ATOM 4911 O O . THR B 2 398 ? -70.740 7.223 -18.666 1.00 62.47 448 THR B O 1
ATOM 4915 N N . LEU B 2 399 ? -70.804 4.976 -18.775 1.00 57.79 449 LEU B N 1
ATOM 4916 C CA . LEU B 2 399 ? -70.873 4.974 -20.231 1.00 59.55 449 LEU B CA 1
ATOM 4917 C C . LEU B 2 399 ? -72.172 5.602 -20.722 1.00 66.64 449 LEU B C 1
ATOM 4918 O O . LEU B 2 399 ? -72.188 6.294 -21.747 1.00 67.41 449 LEU B O 1
ATOM 4923 N N . ALA B 2 400 ? -73.273 5.369 -20.004 1.00 60.08 450 ALA B N 1
ATOM 4924 C CA . ALA B 2 400 ? -74.544 5.963 -20.401 1.00 65.62 450 ALA B CA 1
ATOM 4925 C C . ALA B 2 400 ? -74.504 7.480 -20.274 1.00 67.84 450 ALA B C 1
ATOM 4926 O O . ALA B 2 400 ? -75.062 8.194 -21.115 1.00 69.94 450 ALA B O 1
ATOM 4928 N N . LYS B 2 401 ? -73.841 7.991 -19.234 1.00 67.08 451 LYS B N 1
ATOM 4929 C CA . LYS B 2 401 ? -73.696 9.435 -19.087 1.00 65.88 451 LYS B CA 1
ATOM 4930 C C . LYS B 2 401 ? -72.798 10.013 -20.174 1.00 77.92 451 LYS B C 1
ATOM 4931 O O . LYS B 2 401 ? -73.097 11.074 -20.734 1.00 80.21 451 LYS B O 1
ATOM 4937 N N . GLN B 2 402 ? -71.694 9.328 -20.486 1.00 69.87 452 GLN B N 1
ATOM 4938 C CA . GLN B 2 402 ? -70.815 9.793 -21.553 1.00 68.13 452 GLN B CA 1
ATOM 4939 C C . GLN B 2 402 ? -71.511 9.732 -22.906 1.00 75.29 452 GLN B C 1
ATOM 4940 O O . GLN B 2 402 ? -71.359 10.640 -23.731 1.00 69.23 452 GLN B O 1
ATOM 4946 N N . ALA B 2 403 ? -72.278 8.671 -23.152 1.00 82.76 453 ALA B N 1
ATOM 4947 C CA . ALA B 2 403 ? -73.046 8.562 -24.384 1.00 75.20 453 ALA B CA 1
ATOM 4948 C C . ALA B 2 403 ? -74.306 9.415 -24.369 1.00 75.05 453 ALA B C 1
ATOM 4949 O O . ALA B 2 403 ? -74.991 9.491 -25.395 1.00 71.43 453 ALA B O 1
ATOM 4951 N N . HIS B 2 404 ? -74.625 10.047 -23.236 1.00 82.03 454 HIS B N 1
ATOM 4952 C CA . HIS B 2 404 ? -75.794 10.919 -23.112 1.00 76.66 454 HIS B CA 1
ATOM 4953 C C . HIS B 2 404 ? -77.087 10.166 -23.419 1.00 70.39 454 HIS B C 1
ATOM 4954 O O . HIS B 2 404 ? -77.990 10.683 -24.079 1.00 72.45 454 HIS B O 1
ATOM 4961 N N . VAL B 2 405 ? -77.169 8.925 -22.938 1.00 68.50 455 VAL B N 1
ATOM 4962 C CA . VAL B 2 405 ? -78.375 8.116 -23.029 1.00 68.61 455 VAL B CA 1
ATOM 4963 C C . VAL B 2 405 ? -78.714 7.616 -21.632 1.00 82.06 455 VAL B C 1
ATOM 4964 O O . VAL B 2 405 ? -77.869 7.586 -20.734 1.00 82.80 455 VAL B O 1
ATOM 4968 N N . ASP B 2 406 ? -79.972 7.230 -21.453 1.00 80.77 456 ASP B N 1
ATOM 4969 C CA . ASP B 2 406 ? -80.446 6.669 -20.198 1.00 74.51 456 ASP B CA 1
ATOM 4970 C C . ASP B 2 406 ? -80.661 5.172 -20.361 1.00 72.74 456 ASP B C 1
ATOM 4971 O O . ASP B 2 406 ? -81.232 4.722 -21.360 1.00 73.18 456 ASP B O 1
ATOM 4976 N N . VAL B 2 407 ? -80.199 4.404 -19.380 1.00 69.62 457 VAL B N 1
ATOM 4977 C CA . VAL B 2 407 ? -80.281 2.951 -19.415 1.00 78.69 457 VAL B CA 1
ATOM 4978 C C . VAL B 2 407 ? -81.161 2.476 -18.268 1.00 92.09 457 VAL B C 1
ATOM 4979 O O . VAL B 2 407 ? -81.058 2.973 -17.141 1.00 92.84 457 VAL B O 1
ATOM 4983 N N . LYS B 2 408 ? -82.039 1.524 -18.567 1.00 92.41 458 LYS B N 1
ATOM 4984 C CA . LYS B 2 408 ? -82.897 0.890 -17.577 1.00 80.41 458 LYS B CA 1
ATOM 4985 C C . LYS B 2 408 ? -82.546 -0.589 -17.517 1.00 78.23 458 LYS B C 1
ATOM 4986 O O . LYS B 2 408 ? -82.456 -1.251 -18.556 1.00 76.95 458 LYS B O 1
ATOM 4988 N N . PHE B 2 409 ? -82.344 -1.100 -16.308 1.00 81.47 459 PHE B N 1
ATOM 4989 C CA . PHE B 2 409 ? -81.892 -2.470 -16.126 1.00 80.61 459 PHE B CA 1
ATOM 4990 C C . PHE B 2 409 ? -83.069 -3.418 -15.937 1.00 81.96 459 PHE B C 1
ATOM 4991 O O . PHE B 2 409 ? -84.112 -3.052 -15.389 1.00 88.22 459 PHE B O 1
ATOM 4999 N N . GLN B 2 410 ? -82.886 -4.650 -16.406 1.00 79.64 460 GLN B N 1
ATOM 5000 C CA . GLN B 2 410 ? -83.821 -5.742 -16.169 1.00 82.62 460 GLN B CA 1
ATOM 5001 C C . GLN B 2 410 ? -83.023 -6.927 -15.650 1.00 87.45 460 GLN B C 1
ATOM 5002 O O . GLN B 2 410 ? -82.068 -7.367 -16.299 1.00 79.49 460 GLN B O 1
ATOM 5008 N N . LEU B 2 411 ? -83.413 -7.439 -14.484 1.00 92.11 461 LEU B N 1
ATOM 5009 C CA . LEU B 2 411 ? -82.563 -8.323 -13.707 1.00 89.90 461 LEU B CA 1
ATOM 5010 C C . LEU B 2 411 ? -83.100 -9.752 -13.701 1.00 98.90 461 LEU B C 1
ATOM 5011 O O . LEU B 2 411 ? -84.313 -9.967 -13.788 1.00 102.59 461 LEU B O 1
ATOM 5016 N N . PRO B 2 412 ? -82.215 -10.754 -13.597 1.00 110.10 462 PRO B N 1
ATOM 5017 C CA . PRO B 2 412 ? -82.675 -12.151 -13.582 1.00 111.20 462 PRO B CA 1
ATOM 5018 C C . PRO B 2 412 ? -83.414 -12.521 -12.306 1.00 109.22 462 PRO B C 1
ATOM 5019 O O . PRO B 2 412 ? -83.564 -11.694 -11.400 1.00 112.56 462 PRO B O 1
ATOM 5023 N N . ILE B 2 413 ? -83.875 -13.765 -12.225 1.00 112.64 463 ILE B N 1
ATOM 5024 C CA . ILE B 2 413 ? -84.627 -14.236 -11.067 1.00 117.49 463 ILE B CA 1
ATOM 5025 C C . ILE B 2 413 ? -83.710 -14.384 -9.858 1.00 103.03 463 ILE B C 1
ATOM 5026 O O . ILE B 2 413 ? -82.805 -15.217 -9.852 1.00 92.08 463 ILE B O 1
#

Nearest PDB structures (foldseek):
  7mss-assembly1_A  TM=9.980E-01  e=2.413E-60  Homo sapiens
  8z03-assembly1_A  TM=9.967E-01  e=8.611E-59  Homo sapiens
  2fp4-assembly1_A  TM=9.968E-01  e=2.137E-58  Sus scrofa
  7jmk-assembly2_C  TM=9.836E-01  e=3.264E-56  Sus scrofa
  7jj0-assembly2_C  TM=9.740E-01  e=3.072E-56  Sus scrofa